Protein AF-0000000067829612 (afdb_homodimer)

Sequence (658 aa):
MGENKTHGILILPFILSILGILFCFWNLLAPSTVPCISSGCNLYQGGEFGGLTFWWFGILGFGLLAILAVIGRAKLGLFIAGVGLCIDIILFITMVMTLPCMACMFVGLLLALTFYFFRKRVFLAESDSEDVENNRSLILICWWFFFLLNIILVIKGAVPPWALPVGDTSSSSSVAIYFSPSCTACQKLIMNLAESEVQKSSWYPVAEKSSDIAVIAKLEQLLKSKKFTLAEAFSLSISTQPLTTLEKLSPNHVLLQLKLWINRSHVLKDGDGRMPLLEFRGTPAMLLSSIKTNHLPVVGKDDDMLSLEFDKVGICGEGDAPNSQSCTEMGENKTHGILILPFILSILGILFCFWNLLAPSTVPCISSGCNLYQGGEFGGLTFWWFGILGFGLLAILAVIGRAKLGLFIAGVGLCIDIILFITMVMTLPCMACMFVGLLLALTFYFFRKRVFLAESDSEDVENNRSLILICWWFFFLLNIILVIKGAVPPWALPVGDTSSSSSVAIYFSPSCTACQKLIMNLAESEVQKSSWYPVAEKSSDIAVIAKLEQLLKSKKFTLAEAFSLSISTQPLTTLEKLSPNHVLLQLKLWINRSHVLKDGDGRMPLLEFRGTPAMLLSSIKTNHLPVVGKDDDMLSLEFDKVGICGEGDAPNSQSCTE

Secondary structure (DSSP, 8-state):
----------HHHHHHHHHHHHHHHHHHH-GGGS---STHHHHHHS-EETTEEHHHHHHHHHHHHHHHHHHT-HHHHHHHHHHHHHHHHHHHHHHHHS---HHHHHHHHHHHHHHHHHHHHHHHHHS-THHHHH---HHHHHHHHHHHHHHHHHHHHHSPPPPP--S-TTS--SEEEEE-TT-HHHHHHHHHHTTTT--SEEEEE--SSHHHHHHHHHHHHHHHTT-S-HHHHHHHHTTPPPPPHHHHTSHHHHHHHHHHHHHHHHHHHHSTT-SSEEEEES--HHHHHHHHH-------S----------------------------/----------HHHHHHHHHHHHHHHHHHH-GGGS---STHHHHHHS-EETTEEHHHHHHHHHHHHHHHHHHT-HHHHHHHHHHHHHHHHHHHHHHHHS---HHHHHHHHHHHHHHHHHHHHHHHHHS-GGGTTT---HHHHHHHHHHHHHHHHHHHHHSPPPPP--S-TTS--SEEEEE-TT-HHHHHHHHHHTTTT--SEEEEE--SSHHHHHHHHHHHHHHHTT-S-HHHHHHHHTTPPPPPHHHHTSHHHHHHHHHHHHHHHHHHHHSTT-SSEEEEES--HHHHHHHHH-------S----------------------------

Structure (mmCIF, N/CA/C/O backbone):
data_AF-0000000067829612-model_v1
#
loop_
_entity.id
_entity.type
_entity.pdbx_description
1 polymer 'Vitamin K epoxide reductase domain-containing protein'
#
loop_
_atom_site.group_PDB
_atom_site.id
_atom_site.type_symbol
_atom_site.label_atom_id
_atom_site.label_alt_id
_atom_site.label_comp_id
_atom_site.label_asym_id
_atom_site.label_entity_id
_atom_site.label_seq_id
_atom_site.pdbx_PDB_ins_code
_atom_site.Cartn_x
_atom_site.Cartn_y
_atom_site.Cartn_z
_atom_site.occupancy
_atom_site.B_iso_or_equiv
_atom_site.auth_seq_id
_atom_site.auth_comp_id
_atom_site.auth_asym_id
_atom_site.auth_atom_id
_atom_site.pdbx_PDB_model_num
ATOM 1 N N . MET A 1 1 ? -39.562 30 32.312 1 24.25 1 MET A N 1
ATOM 2 C CA . MET A 1 1 ? -40.125 29.422 31.094 1 24.25 1 MET A CA 1
ATOM 3 C C . MET A 1 1 ? -39.031 29.156 30.062 1 24.25 1 MET A C 1
ATOM 5 O O . MET A 1 1 ? -38.406 30.094 29.562 1 24.25 1 MET A O 1
ATOM 9 N N . GLY A 1 2 ? -38.125 28.344 30.328 1 34.19 2 GLY A N 1
ATOM 10 C CA . GLY A 1 2 ? -36.844 28.234 29.656 1 34.19 2 GLY A CA 1
ATOM 11 C C . GLY A 1 2 ? -36.969 28.172 28.141 1 34.19 2 GLY A C 1
ATOM 12 O O . GLY A 1 2 ? -37.844 27.516 27.609 1 34.19 2 GLY A O 1
ATOM 13 N N . GLU A 1 3 ? -36.812 29.359 27.438 1 35.78 3 GLU A N 1
ATOM 14 C CA . GLU A 1 3 ? -36.969 29.578 26 1 35.78 3 GLU A CA 1
ATOM 15 C C . GLU A 1 3 ? -36.594 28.344 25.203 1 35.78 3 GLU A C 1
ATOM 17 O O . GLU A 1 3 ? -35.5 27.812 25.375 1 35.78 3 GLU A O 1
ATOM 22 N N . ASN A 1 4 ? -37.469 27.469 25.062 1 37.84 4 ASN A N 1
ATOM 23 C CA . ASN A 1 4 ? -37.438 26.281 24.219 1 37.84 4 ASN A CA 1
ATOM 24 C C . ASN A 1 4 ? -36.75 26.562 22.891 1 37.84 4 ASN A C 1
ATOM 26 O O . ASN A 1 4 ? -37.312 27.203 22.016 1 37.84 4 ASN A O 1
ATOM 30 N N . LYS A 1 5 ? -35.531 27.109 22.891 1 46.38 5 LYS A N 1
ATOM 31 C CA . LYS A 1 5 ? -34.719 27.391 21.688 1 46.38 5 LYS A CA 1
ATOM 32 C C . LYS A 1 5 ? -35.062 26.422 20.562 1 46.38 5 LYS A C 1
ATOM 34 O O . LYS A 1 5 ? -34.875 25.219 20.703 1 46.38 5 LYS A O 1
ATOM 39 N N . THR A 1 6 ? -36.125 26.578 19.844 1 48.28 6 THR A N 1
ATOM 40 C CA . THR A 1 6 ? -36.719 25.906 18.688 1 48.28 6 THR A CA 1
ATOM 41 C C . THR A 1 6 ? -35.625 25.391 17.75 1 48.28 6 THR A C 1
ATOM 43 O O . THR A 1 6 ? -34.844 26.172 17.219 1 48.28 6 THR A O 1
ATOM 46 N N . HIS A 1 7 ? -34.875 24.344 18.078 1 61.69 7 HIS A N 1
ATOM 47 C CA . HIS A 1 7 ? -33.75 23.766 17.328 1 61.69 7 HIS A CA 1
ATOM 48 C C . HIS A 1 7 ? -34.156 23.516 15.875 1 61.69 7 HIS A C 1
ATOM 50 O O . HIS A 1 7 ? -35.094 22.75 15.602 1 61.69 7 HIS A O 1
ATOM 56 N N . GLY A 1 8 ? -34.281 24.641 14.953 1 79.19 8 GLY A N 1
ATOM 57 C CA . GLY A 1 8 ? -34.656 24.547 13.547 1 79.19 8 GLY A CA 1
ATOM 58 C C . GLY A 1 8 ? -33.969 23.391 12.844 1 79.19 8 GLY A C 1
ATOM 59 O O . GLY A 1 8 ? -32.969 22.844 13.344 1 79.19 8 GLY A O 1
ATOM 60 N N . ILE A 1 9 ? -34.75 22.875 11.836 1 89.06 9 ILE A N 1
ATOM 61 C CA . ILE A 1 9 ? -34.281 21.797 10.984 1 89.06 9 ILE A CA 1
ATOM 62 C C . ILE A 1 9 ? -32.875 22.156 10.453 1 89.06 9 ILE A C 1
ATOM 64 O O . ILE A 1 9 ? -32.656 23.281 10.008 1 89.06 9 ILE A O 1
ATOM 68 N N . LEU A 1 10 ? -32.031 21.391 10.727 1 93.62 10 LEU A N 1
ATOM 69 C CA . LEU A 1 10 ? -30.703 21.531 10.141 1 93.62 10 LEU A CA 1
ATOM 70 C C . LEU A 1 10 ? -30.688 21.031 8.695 1 93.62 10 LEU A C 1
ATOM 72 O O . LEU A 1 10 ? -30.516 19.844 8.453 1 93.62 10 LEU A O 1
ATOM 76 N N . ILE A 1 11 ? -30.75 21.859 7.789 1 93.81 11 ILE A N 1
ATOM 77 C CA . ILE A 1 11 ? -31.031 21.531 6.395 1 93.81 11 ILE A CA 1
ATOM 78 C C . ILE A 1 11 ? -29.828 20.828 5.777 1 93.81 11 ILE A C 1
ATOM 80 O O . ILE A 1 11 ? -29.969 19.797 5.121 1 93.81 11 ILE A O 1
ATOM 84 N N . LEU A 1 12 ? -28.641 21.375 5.984 1 94.62 12 LEU A N 1
ATOM 85 C CA . LEU A 1 12 ? -27.469 20.844 5.305 1 94.62 12 LEU A CA 1
ATOM 86 C C . LEU A 1 12 ? -27.141 19.422 5.801 1 94.62 12 LEU A C 1
ATOM 88 O O . LEU A 1 12 ? -27 18.5 4.996 1 94.62 12 LEU A O 1
ATOM 92 N N . PRO A 1 13 ? -27.156 19.25 7.145 1 96.44 13 PRO A N 1
ATOM 93 C CA . PRO A 1 13 ? -26.953 17.891 7.613 1 96.44 13 PRO A CA 1
ATOM 94 C C . PRO A 1 13 ? -28.047 16.938 7.145 1 96.44 13 PRO A C 1
ATOM 96 O O . PRO A 1 13 ? -27.781 15.758 6.891 1 96.44 13 PRO A O 1
ATOM 99 N N . PHE A 1 14 ? -29.156 17.438 7.02 1 96.75 14 PHE A N 1
ATOM 100 C CA . PHE A 1 14 ? -30.281 16.609 6.574 1 96.75 14 PHE A CA 1
ATOM 101 C C . PHE A 1 14 ? -30.094 16.172 5.129 1 96.75 14 PHE A C 1
ATOM 103 O O . PHE A 1 14 ? -30.219 14.992 4.809 1 96.75 14 PHE A O 1
ATOM 110 N N . ILE A 1 15 ? -29.766 17.109 4.254 1 97.56 15 ILE A N 1
ATOM 111 C CA . ILE A 1 15 ? -29.578 16.797 2.842 1 97.56 15 ILE A CA 1
ATOM 112 C C . ILE A 1 15 ? -28.422 15.805 2.684 1 97.56 15 ILE A C 1
ATOM 114 O O . ILE A 1 15 ? -28.516 14.852 1.909 1 97.56 15 ILE A O 1
ATOM 118 N N . LEU A 1 16 ? -27.406 16 3.416 1 97.94 16 LEU A N 1
ATOM 119 C CA . LEU A 1 16 ? -26.25 15.117 3.336 1 97.94 16 LEU A CA 1
ATOM 120 C C . LEU A 1 16 ? -26.609 13.711 3.814 1 97.94 16 LEU A C 1
ATOM 122 O O . LEU A 1 16 ? -26.141 12.719 3.242 1 97.94 16 LEU A O 1
ATOM 126 N N . SER A 1 17 ? -27.391 13.688 4.844 1 97.88 17 SER A N 1
ATOM 127 C CA . SER A 1 17 ? -27.812 12.391 5.371 1 97.88 17 SER A CA 1
ATOM 128 C C . SER A 1 17 ? -28.703 11.656 4.371 1 97.88 17 SER A C 1
ATOM 130 O O . SER A 1 17 ? -28.562 10.438 4.195 1 97.88 17 SER A O 1
ATOM 132 N N . ILE A 1 18 ? -29.516 12.391 3.697 1 97.75 18 ILE A N 1
ATOM 133 C CA . ILE A 1 18 ? -30.375 11.773 2.693 1 97.75 18 ILE A CA 1
ATOM 134 C C . ILE A 1 18 ? -29.531 11.266 1.526 1 97.75 18 ILE A C 1
ATOM 136 O O . ILE A 1 18 ? -29.766 10.172 1.016 1 97.75 18 ILE A O 1
ATOM 140 N N . LEU A 1 19 ? -28.578 12.078 1.145 1 97.75 19 LEU A N 1
ATOM 141 C CA . LEU A 1 19 ? -27.656 11.648 0.094 1 97.75 19 LEU A CA 1
ATOM 142 C C . LEU A 1 19 ? -26.906 10.383 0.503 1 97.75 19 LEU A C 1
ATOM 144 O O . LEU A 1 19 ? -26.719 9.477 -0.316 1 97.75 19 LEU A O 1
ATOM 148 N N . GLY A 1 20 ? -26.562 10.328 1.783 1 97.62 20 GLY A N 1
ATOM 149 C CA . GLY A 1 20 ? -25.891 9.141 2.295 1 97.62 20 GLY A CA 1
ATOM 150 C C . GLY A 1 20 ? -26.766 7.902 2.256 1 97.62 20 GLY A C 1
ATOM 151 O O . GLY A 1 20 ? -26.328 6.828 1.846 1 97.62 20 GLY A O 1
ATOM 152 N N . ILE A 1 21 ? -28.016 8.07 2.637 1 97.06 21 ILE A N 1
ATOM 153 C CA . ILE A 1 21 ? -28.969 6.969 2.619 1 97.06 21 ILE A CA 1
ATOM 154 C C . ILE A 1 21 ? -29.172 6.48 1.186 1 97.06 21 ILE A C 1
ATOM 156 O O . ILE A 1 21 ? -29.125 5.277 0.92 1 97.06 21 ILE A O 1
ATOM 160 N N . LEU A 1 22 ? -29.344 7.41 0.283 1 96.31 22 LEU A N 1
ATOM 161 C CA . LEU A 1 22 ? -29.594 7.059 -1.112 1 96.31 22 LEU A CA 1
ATOM 162 C C . LEU A 1 22 ? -28.391 6.336 -1.71 1 96.31 22 LEU A C 1
ATOM 164 O O . LEU A 1 22 ? -28.547 5.352 -2.432 1 96.31 22 LEU A O 1
ATOM 168 N N . PHE A 1 23 ? -27.219 6.754 -1.407 1 94.56 23 PHE A N 1
ATOM 169 C CA . PHE A 1 23 ? -26.016 6.145 -1.955 1 94.56 23 PHE A CA 1
ATOM 170 C C . PHE A 1 23 ? -25.797 4.746 -1.381 1 94.56 23 PHE A C 1
ATOM 172 O O . PHE A 1 23 ? -25.453 3.814 -2.111 1 94.56 23 PHE A O 1
ATOM 179 N N . CYS A 1 24 ? -26.031 4.59 -0.079 1 93.94 24 CYS A N 1
ATOM 180 C CA . CYS A 1 24 ? -25.906 3.273 0.54 1 93.94 24 CYS A CA 1
ATOM 181 C C . CYS A 1 24 ? -26.953 2.312 -0.005 1 93.94 24 CYS A C 1
ATOM 183 O O . CYS A 1 24 ? -26.672 1.137 -0.239 1 93.94 24 CYS A O 1
ATOM 185 N N . PHE A 1 25 ? -28.047 2.871 -0.23 1 93.12 25 PHE A N 1
ATOM 186 C CA . PHE A 1 25 ? -29.141 2.061 -0.777 1 93.12 25 PHE A CA 1
ATOM 187 C C . PHE A 1 25 ? -28.828 1.641 -2.209 1 93.12 25 PHE A C 1
ATOM 189 O O . PHE A 1 25 ? -29.078 0.499 -2.598 1 93.12 25 PHE A O 1
ATOM 196 N N . TRP A 1 26 ? -28.25 2.533 -2.945 1 91.81 26 TRP A N 1
ATOM 197 C CA . TRP A 1 26 ? -27.844 2.229 -4.312 1 91.81 26 TRP A CA 1
ATOM 198 C C . TRP A 1 26 ? -26.797 1.109 -4.34 1 91.81 26 TRP A C 1
ATOM 200 O O . TRP A 1 26 ? -26.906 0.179 -5.141 1 91.81 26 TRP A O 1
ATOM 210 N N . ASN A 1 27 ? -25.906 1.09 -3.412 1 89 27 ASN A N 1
ATOM 211 C CA . ASN A 1 27 ? -24.859 0.078 -3.352 1 89 27 ASN A CA 1
ATOM 212 C C . ASN A 1 27 ? -25.406 -1.268 -2.883 1 89 27 ASN A C 1
ATOM 214 O O . ASN A 1 27 ? -24.859 -2.316 -3.223 1 89 27 ASN A O 1
ATOM 218 N N . LEU A 1 28 ? -26.484 -1.205 -2.133 1 86.81 28 LEU A N 1
ATOM 219 C CA . LEU A 1 28 ? -27.109 -2.424 -1.626 1 86.81 28 LEU A CA 1
ATOM 220 C C . LEU A 1 28 ? -27.953 -3.092 -2.707 1 86.81 28 LEU A C 1
ATOM 222 O O . LEU A 1 28 ? -27.891 -4.312 -2.877 1 86.81 28 LEU A O 1
ATOM 226 N N . LEU A 1 29 ? -28.625 -2.355 -3.475 1 86.88 29 LEU A N 1
ATOM 227 C CA . LEU A 1 29 ? -29.609 -2.895 -4.406 1 86.88 29 LEU A CA 1
ATOM 228 C C . LEU A 1 29 ? -28.953 -3.262 -5.734 1 86.88 29 LEU A C 1
ATOM 230 O O . LEU A 1 29 ? -29.312 -4.266 -6.352 1 86.88 29 LEU A O 1
ATOM 234 N N . ALA A 1 30 ? -28.062 -2.377 -6.156 1 83.62 30 ALA A N 1
ATOM 235 C CA . ALA A 1 30 ? -27.469 -2.592 -7.469 1 83.62 30 ALA A CA 1
ATOM 236 C C . ALA A 1 30 ? -25.938 -2.445 -7.41 1 83.62 30 ALA A C 1
ATOM 238 O O . ALA A 1 30 ? -25.375 -1.554 -8.047 1 83.62 30 ALA A O 1
ATOM 239 N N . PRO A 1 31 ? -25.359 -3.414 -6.766 1 78.12 31 PRO A N 1
ATOM 240 C CA . PRO A 1 31 ? -23.906 -3.295 -6.582 1 78.12 31 PRO A CA 1
ATOM 241 C C . PRO A 1 31 ? -23.141 -3.32 -7.906 1 78.12 31 PRO A C 1
ATOM 243 O O . PRO A 1 31 ? -22.094 -2.691 -8.023 1 78.12 31 PRO A O 1
ATOM 246 N N . SER A 1 32 ? -23.672 -3.928 -8.891 1 76.94 32 SER A N 1
ATOM 247 C CA . SER A 1 32 ? -22.984 -4.062 -10.172 1 76.94 32 SER A CA 1
ATOM 248 C C . SER A 1 32 ? -23.016 -2.752 -10.953 1 76.94 32 SER A C 1
ATOM 250 O O . SER A 1 32 ? -22.203 -2.547 -11.859 1 76.94 32 SER A O 1
ATOM 252 N N . THR A 1 33 ? -23.922 -1.898 -10.523 1 77.06 33 THR A N 1
ATOM 253 C CA . THR A 1 33 ? -24.078 -0.651 -11.273 1 77.06 33 THR A CA 1
ATOM 254 C C . THR A 1 33 ? -23.172 0.434 -10.688 1 77.06 33 THR A C 1
ATOM 256 O O . THR A 1 33 ? -22.938 1.467 -11.32 1 77.06 33 THR A O 1
ATOM 259 N N . VAL A 1 34 ? -22.672 0.152 -9.562 1 75.5 34 VAL A N 1
ATOM 260 C CA . VAL A 1 34 ? -21.797 1.134 -8.938 1 75.5 34 VAL A CA 1
ATOM 261 C C . VAL A 1 34 ? -20.375 0.968 -9.484 1 75.5 34 VAL A C 1
ATOM 263 O O . VAL A 1 34 ? -19.844 -0.144 -9.523 1 75.5 34 VAL A O 1
ATOM 266 N N . PRO A 1 35 ? -19.828 2.064 -10.047 1 78.12 35 PRO A N 1
ATOM 267 C CA . PRO A 1 35 ? -18.484 1.963 -10.617 1 78.12 35 PRO A CA 1
ATOM 268 C C . PRO A 1 35 ? -17.453 1.478 -9.602 1 78.12 35 PRO A C 1
ATOM 270 O O . PRO A 1 35 ? -17.297 2.078 -8.531 1 78.12 35 PRO A O 1
ATOM 273 N N . CYS A 1 36 ? -17.016 0.37 -9.891 1 78.62 36 CYS A N 1
ATOM 274 C CA . CYS A 1 36 ? -15.93 -0.184 -9.078 1 78.62 36 CYS A CA 1
ATOM 275 C C . CYS A 1 36 ? -14.57 0.161 -9.672 1 78.62 36 CYS A C 1
ATOM 277 O O . CYS A 1 36 ? -14.008 -0.614 -10.445 1 78.62 36 CYS A O 1
ATOM 279 N N . ILE A 1 37 ? -14.039 1.271 -9.281 1 74.25 37 ILE A N 1
ATOM 280 C CA . ILE A 1 37 ? -12.789 1.792 -9.828 1 74.25 37 ILE A CA 1
ATOM 281 C C . ILE A 1 37 ? -11.609 1.146 -9.109 1 74.25 37 ILE A C 1
ATOM 283 O O . ILE A 1 37 ? -10.531 0.999 -9.688 1 74.25 37 ILE A O 1
ATOM 287 N N . SER A 1 38 ? -11.867 0.656 -7.879 1 76.69 38 SER A N 1
ATOM 288 C CA . SER A 1 38 ? -10.789 0.06 -7.094 1 76.69 38 SER A CA 1
ATOM 289 C C . SER A 1 38 ? -11.062 -1.413 -6.809 1 76.69 38 SER A C 1
ATOM 291 O O . SER A 1 38 ? -12.219 -1.842 -6.789 1 76.69 38 SER A O 1
ATOM 293 N N . SER A 1 39 ? -10.055 -2.166 -6.633 1 76.19 39 SER A N 1
ATOM 294 C CA . SER A 1 39 ? -10.203 -3.582 -6.32 1 76.19 39 SER A CA 1
ATOM 295 C C . SER A 1 39 ? -10.852 -3.783 -4.953 1 76.19 39 SER A C 1
ATOM 297 O O . SER A 1 39 ? -11.438 -4.836 -4.684 1 76.19 39 SER A O 1
ATOM 299 N N . GLY A 1 40 ? -10.867 -2.738 -4.188 1 84.56 40 GLY A N 1
ATOM 300 C CA . GLY A 1 40 ? -11.453 -2.834 -2.859 1 84.56 40 GLY A CA 1
ATOM 301 C C . GLY A 1 40 ? -12.969 -2.885 -2.873 1 84.56 40 GLY A C 1
ATOM 302 O O . GLY A 1 40 ? -13.586 -3.314 -1.896 1 84.56 40 GLY A O 1
ATOM 303 N N . CYS A 1 41 ? -13.578 -2.434 -3.947 1 83.19 41 CYS A N 1
ATOM 304 C CA . CYS A 1 41 ? -15.031 -2.473 -4.031 1 83.19 41 CYS A CA 1
ATOM 305 C C . CYS A 1 41 ? -15.539 -3.906 -3.971 1 83.19 41 CYS A C 1
ATOM 307 O O . CYS A 1 41 ? -16.547 -4.184 -3.322 1 83.19 41 CYS A O 1
ATOM 309 N N . ASN A 1 42 ? -14.82 -4.793 -4.562 1 82.75 42 ASN A N 1
ATOM 310 C CA . ASN A 1 42 ? -15.227 -6.195 -4.547 1 82.75 42 ASN A CA 1
ATOM 311 C C . ASN A 1 42 ? -15.062 -6.805 -3.154 1 82.75 42 ASN A C 1
ATOM 313 O O . ASN A 1 42 ? -15.844 -7.672 -2.762 1 82.75 42 ASN A O 1
ATOM 317 N N . LEU A 1 43 ? -14.148 -6.289 -2.482 1 86.19 43 LEU A N 1
ATOM 318 C CA . LEU A 1 43 ? -13.891 -6.801 -1.141 1 86.19 43 LEU A CA 1
ATOM 319 C C . LEU A 1 43 ? -14.977 -6.359 -0.169 1 86.19 43 LEU A C 1
ATOM 321 O O . LEU A 1 43 ? -15.508 -7.172 0.59 1 86.19 43 LEU A O 1
ATOM 325 N N . TYR A 1 44 ? -15.43 -5.152 -0.251 1 87.12 44 TYR A N 1
ATOM 326 C CA . TYR A 1 44 ? -16.312 -4.59 0.757 1 87.12 44 TYR A CA 1
ATOM 327 C C . TYR A 1 44 ? -17.766 -4.668 0.305 1 87.12 44 TYR A C 1
ATOM 329 O O . TYR A 1 44 ? -18.688 -4.574 1.125 1 87.12 44 TYR A O 1
ATOM 337 N N . GLN A 1 45 ? -17.953 -4.773 -0.923 1 80.31 45 GLN A N 1
ATOM 338 C CA . GLN A 1 45 ? -19.328 -4.945 -1.402 1 80.31 45 GLN A CA 1
ATOM 339 C C . GLN A 1 45 ? -19.922 -6.262 -0.91 1 80.31 45 GLN A C 1
ATOM 341 O O . GLN A 1 45 ? -21.109 -6.324 -0.568 1 80.31 45 GLN A O 1
ATOM 346 N N . GLY A 1 46 ? -19.062 -7.266 -0.882 1 73.62 46 GLY A N 1
ATOM 347 C CA . GLY A 1 46 ? -19.531 -8.562 -0.418 1 73.62 46 GLY A CA 1
ATOM 348 C C . GLY A 1 46 ? -19.219 -8.828 1.041 1 73.62 46 GLY A C 1
ATOM 349 O O . GLY A 1 46 ? -19.578 -9.867 1.586 1 73.62 46 GLY A O 1
ATOM 350 N N . GLY A 1 47 ? -18.641 -7.828 1.659 1 77 47 GLY A N 1
ATOM 351 C CA . GLY A 1 47 ? -18.234 -8.031 3.037 1 77 47 GLY A CA 1
ATOM 352 C C . GLY A 1 47 ? -19.359 -7.82 4.035 1 77 47 GLY A C 1
ATOM 353 O O . GLY A 1 47 ? -20.219 -6.957 3.842 1 77 47 GLY A O 1
ATOM 354 N N . GLU A 1 48 ? -19.312 -8.797 5.031 1 78.31 48 GLU A N 1
ATOM 355 C CA . GLU A 1 48 ? -20.312 -8.734 6.09 1 78.31 48 GLU A CA 1
ATOM 356 C C . GLU A 1 48 ? -19.672 -8.68 7.469 1 78.31 48 GLU A C 1
ATOM 358 O O . GLU A 1 48 ? -18.594 -9.242 7.676 1 78.31 48 GLU A O 1
ATOM 363 N N . PHE A 1 49 ? -20.266 -7.848 8.195 1 77.06 49 PHE A N 1
ATOM 364 C CA . PHE A 1 49 ? -19.922 -7.836 9.609 1 77.06 49 PHE A CA 1
ATOM 365 C C . PHE A 1 49 ? -21.109 -8.242 10.469 1 77.06 49 PHE A C 1
ATOM 367 O O . PHE A 1 49 ? -22.156 -7.59 10.43 1 77.06 49 PHE A O 1
ATOM 374 N N . GLY A 1 50 ? -21 -9.32 11.25 1 74.56 50 GLY A N 1
ATOM 375 C CA . GLY A 1 50 ? -22.094 -9.805 12.078 1 74.56 50 GLY A CA 1
ATOM 376 C C . GLY A 1 50 ? -23.297 -10.258 11.266 1 74.56 50 GLY A C 1
ATOM 377 O O . GLY A 1 50 ? -24.422 -10.227 11.75 1 74.56 50 GLY A O 1
ATOM 378 N N . GLY A 1 51 ? -23.141 -10.469 10.062 1 74.44 51 GLY A N 1
ATOM 379 C CA . GLY A 1 51 ? -24.219 -10.938 9.211 1 74.44 51 GLY A CA 1
ATOM 380 C C . GLY A 1 51 ? -24.859 -9.836 8.398 1 74.44 51 GLY A C 1
ATOM 381 O O . GLY A 1 51 ? -25.75 -10.086 7.578 1 74.44 51 GLY A O 1
ATOM 382 N N . LEU A 1 52 ? -24.422 -8.688 8.68 1 80.5 52 LEU A N 1
ATOM 383 C CA . LEU A 1 52 ? -24.969 -7.555 7.941 1 80.5 52 LEU A CA 1
ATOM 384 C C . LEU A 1 52 ? -23.906 -6.93 7.043 1 80.5 52 LEU A C 1
ATOM 386 O O . LEU A 1 52 ? -22.75 -6.801 7.438 1 80.5 52 LEU A O 1
ATOM 390 N N . THR A 1 53 ? -24.5 -6.547 5.855 1 84.88 53 THR A N 1
ATOM 391 C CA . THR A 1 53 ? -23.594 -5.863 4.941 1 84.88 53 THR A CA 1
ATOM 392 C C . THR A 1 53 ? -23.25 -4.473 5.465 1 84.88 53 THR A C 1
ATOM 394 O O . THR A 1 53 ? -24 -3.895 6.25 1 84.88 53 THR A O 1
ATOM 397 N N . PHE A 1 54 ? -22.156 -3.938 5.148 1 87.06 54 PHE A N 1
ATOM 398 C CA . PHE A 1 54 ? -21.672 -2.633 5.598 1 87.06 54 PHE A CA 1
ATOM 399 C C . PHE A 1 54 ? -22.641 -1.531 5.172 1 87.06 54 PHE A C 1
ATOM 401 O O . PHE A 1 54 ? -22.781 -0.523 5.867 1 87.06 54 PHE A O 1
ATOM 408 N N . TRP A 1 55 ? -23.344 -1.697 4.121 1 91.12 55 TRP A N 1
ATOM 409 C CA . TRP A 1 55 ? -24.234 -0.687 3.568 1 91.12 55 TRP A CA 1
ATOM 410 C C . TRP A 1 55 ? -25.453 -0.48 4.469 1 91.12 55 TRP A C 1
ATOM 412 O O . TRP A 1 55 ? -25.984 0.63 4.566 1 91.12 55 TRP A O 1
ATOM 422 N N . TRP A 1 56 ? -25.828 -1.557 5.223 1 91.12 56 TRP A N 1
ATOM 423 C CA . TRP A 1 56 ? -26.922 -1.431 6.176 1 91.12 56 TRP A CA 1
ATOM 424 C C . TRP A 1 56 ? -26.531 -0.521 7.336 1 91.12 56 TRP A C 1
ATOM 426 O O . TRP A 1 56 ? -27.359 0.253 7.832 1 91.12 56 TRP A O 1
ATOM 436 N N . PHE A 1 57 ? -25.312 -0.634 7.723 1 91.25 57 PHE A N 1
ATOM 437 C CA . PHE A 1 57 ? -24.828 0.24 8.781 1 91.25 57 PHE A CA 1
ATOM 438 C C . PHE A 1 57 ? -24.844 1.697 8.336 1 91.25 57 PHE A C 1
ATOM 440 O O . PHE A 1 57 ? -25.172 2.588 9.125 1 91.25 57 PHE A O 1
ATOM 447 N N . GLY A 1 58 ? -24.547 1.87 7.066 1 93.94 58 GLY A N 1
ATOM 448 C CA . GLY A 1 58 ? -24.625 3.221 6.531 1 93.94 58 GLY A CA 1
ATOM 449 C C . GLY A 1 58 ? -26.031 3.775 6.508 1 93.94 58 GLY A C 1
ATOM 450 O O . GLY A 1 58 ? -26.266 4.902 6.949 1 93.94 58 GLY A O 1
ATOM 451 N N . ILE A 1 59 ? -26.953 2.986 6.094 1 95.38 59 ILE A N 1
ATOM 452 C CA . ILE A 1 59 ? -28.344 3.414 6 1 95.38 59 ILE A CA 1
ATOM 453 C C . ILE A 1 59 ? -28.875 3.76 7.387 1 95.38 59 ILE A C 1
ATOM 455 O O . ILE A 1 59 ? -29.484 4.812 7.582 1 95.38 59 ILE A O 1
ATOM 459 N N . LEU A 1 60 ? -28.594 2.916 8.367 1 95.19 60 LEU A N 1
ATOM 460 C CA . LEU A 1 60 ? -29.062 3.129 9.734 1 95.19 60 LEU A CA 1
ATOM 461 C C . LEU A 1 60 ? -28.406 4.348 10.359 1 95.19 60 LEU A C 1
ATOM 463 O O . LEU A 1 60 ? -29.062 5.152 11.016 1 95.19 60 LEU A O 1
ATOM 467 N N . GLY A 1 61 ? -27.125 4.441 10.117 1 96.44 61 GLY A N 1
ATOM 468 C CA . GLY A 1 61 ? -26.391 5.574 10.664 1 96.44 61 GLY A CA 1
ATOM 469 C C . GLY A 1 61 ? -26.875 6.906 10.117 1 96.44 61 GLY A C 1
ATOM 470 O O . GLY A 1 61 ? -27.203 7.82 10.883 1 96.44 61 GLY A O 1
ATOM 471 N N . PHE A 1 62 ? -26.984 7.055 8.797 1 97.94 62 PHE A N 1
ATOM 472 C CA . PHE A 1 62 ? -27.438 8.289 8.172 1 97.94 62 PHE A CA 1
ATOM 473 C C . PHE A 1 62 ? -28.922 8.531 8.469 1 97.94 62 PHE A C 1
ATOM 475 O O . PHE A 1 62 ? -29.359 9.68 8.555 1 97.94 62 PHE A O 1
ATOM 482 N N . GLY A 1 63 ? -29.641 7.402 8.555 1 97.88 63 GLY A N 1
ATOM 483 C CA . GLY A 1 63 ? -31.031 7.547 8.953 1 97.88 63 GLY A CA 1
ATOM 484 C C . GLY A 1 63 ? -31.203 8.211 10.312 1 97.88 63 GLY A C 1
ATOM 485 O O . GLY A 1 63 ? -32 9.125 10.461 1 97.88 63 GLY A O 1
ATOM 486 N N . LEU A 1 64 ? -30.438 7.73 11.242 1 97.75 64 LEU A N 1
ATOM 487 C CA . LEU A 1 64 ? -30.453 8.312 12.578 1 97.75 64 LEU A CA 1
ATOM 488 C C . LEU A 1 64 ? -30.062 9.781 12.539 1 97.75 64 LEU A C 1
ATOM 490 O O . LEU A 1 64 ? -30.688 10.625 13.18 1 97.75 64 LEU A O 1
ATOM 494 N N . LEU A 1 65 ? -29.078 10.117 11.781 1 97.88 65 LEU A N 1
ATOM 495 C CA . LEU A 1 65 ? -28.609 11.492 11.68 1 97.88 65 LEU A CA 1
ATOM 496 C C . LEU A 1 65 ? -29.641 12.383 11.008 1 97.88 65 LEU A C 1
ATOM 498 O O . LEU A 1 65 ? -29.812 13.547 11.383 1 97.88 65 LEU A O 1
ATOM 502 N N . ALA A 1 66 ? -30.328 11.828 10.023 1 97.56 66 ALA A N 1
ATOM 503 C CA . ALA A 1 66 ? -31.391 12.578 9.359 1 97.56 66 ALA A CA 1
ATOM 504 C C . ALA A 1 66 ? -32.5 12.93 10.336 1 97.56 66 ALA A C 1
ATOM 506 O O . ALA A 1 66 ? -33 14.062 10.359 1 97.56 66 ALA A O 1
ATOM 507 N N . ILE A 1 67 ? -32.875 11.992 11.141 1 97.38 67 ILE A N 1
ATOM 508 C CA . ILE A 1 67 ? -33.906 12.203 12.125 1 97.38 67 ILE A CA 1
ATOM 509 C C . ILE A 1 67 ? -33.469 13.289 13.117 1 97.38 67 ILE A C 1
ATOM 511 O O . ILE A 1 67 ? -34.25 14.203 13.422 1 97.38 67 ILE A O 1
ATOM 515 N N . LEU A 1 68 ? -32.25 13.188 13.516 1 96.5 68 LEU A N 1
ATOM 516 C CA . LEU A 1 68 ? -31.734 14.164 14.469 1 96.5 68 LEU A CA 1
ATOM 517 C C . LEU A 1 68 ? -31.656 15.555 13.844 1 96.5 68 LEU A C 1
ATOM 519 O O . LEU A 1 68 ? -31.875 16.562 14.523 1 96.5 68 LEU A O 1
ATOM 523 N N . ALA A 1 69 ? -31.359 15.594 12.57 1 96.44 69 ALA A N 1
ATOM 524 C CA . ALA A 1 69 ? -31.312 16.875 11.867 1 96.44 69 ALA A CA 1
ATOM 525 C C . ALA A 1 69 ? -32.688 17.516 11.781 1 96.44 69 ALA A C 1
ATOM 527 O O . ALA A 1 69 ? -32.844 18.734 11.938 1 96.44 69 ALA A O 1
ATOM 528 N N . VAL A 1 70 ? -33.688 16.703 11.586 1 95.5 70 VAL A N 1
ATOM 529 C CA . VAL A 1 70 ? -35.031 17.188 11.453 1 95.5 70 VAL A CA 1
ATOM 530 C C . VAL A 1 70 ? -35.531 17.688 12.805 1 95.5 70 VAL A C 1
ATOM 532 O O . VAL A 1 70 ? -36.219 18.719 12.891 1 95.5 70 VAL A O 1
ATOM 535 N N . ILE A 1 71 ? -35.156 16.953 13.867 1 94.56 71 ILE A N 1
ATOM 536 C CA . ILE A 1 71 ? -35.625 17.312 15.211 1 94.56 71 ILE A CA 1
ATOM 537 C C . ILE A 1 71 ? -34.812 18.5 15.719 1 94.56 71 ILE A C 1
ATOM 539 O O . ILE A 1 71 ? -35.219 19.188 16.656 1 94.56 71 ILE A O 1
ATOM 543 N N . GLY A 1 72 ? -33.719 18.766 15.164 1 92.44 72 GLY A N 1
ATOM 544 C CA . GLY A 1 72 ? -32.875 19.922 15.508 1 92.44 72 GLY A CA 1
ATOM 545 C C . GLY A 1 72 ? -31.969 19.672 16.688 1 92.44 72 GLY A C 1
ATOM 546 O O . GLY A 1 72 ? -31.562 20.609 17.375 1 92.44 72 GLY A O 1
ATOM 547 N N . ARG A 1 73 ? -31.75 18.484 17.016 1 92.94 73 ARG A N 1
ATOM 548 C CA . ARG A 1 73 ? -30.844 18.141 18.094 1 92.94 73 ARG A CA 1
ATOM 549 C C . ARG A 1 73 ? -29.391 18.125 17.625 1 92.94 73 ARG A C 1
ATOM 551 O O . ARG A 1 73 ? -28.812 17.047 17.422 1 92.94 73 ARG A O 1
ATOM 558 N N . ALA A 1 74 ? -28.828 19.219 17.594 1 92.25 74 ALA A N 1
ATOM 559 C CA . ALA A 1 74 ? -27.5 19.406 16.984 1 92.25 74 ALA A CA 1
ATOM 560 C C . ALA A 1 74 ? -26.422 18.766 17.844 1 92.25 74 ALA A C 1
ATOM 562 O O . ALA A 1 74 ? -25.484 18.156 17.312 1 92.25 74 ALA A O 1
ATOM 563 N N . LYS A 1 75 ? -26.469 18.844 19.125 1 92.94 75 LYS A N 1
ATOM 564 C CA . LYS A 1 75 ? -25.438 18.312 20 1 92.94 75 LYS A CA 1
ATOM 565 C C . LYS A 1 75 ? -25.406 16.781 19.938 1 92.94 75 LYS A C 1
ATOM 567 O O . LYS A 1 75 ? -24.328 16.188 19.844 1 92.94 75 LYS A O 1
ATOM 572 N N . LEU A 1 76 ? -26.578 16.25 19.969 1 94.25 76 LEU A N 1
ATOM 573 C CA . LEU A 1 76 ? -26.656 14.797 19.844 1 94.25 76 LEU A CA 1
ATOM 574 C C . LEU A 1 76 ? -26.219 14.344 18.469 1 94.25 76 LEU A C 1
ATOM 576 O O . LEU A 1 76 ? -25.547 13.312 18.328 1 94.25 76 LEU A O 1
ATOM 580 N N . GLY A 1 77 ? -26.656 15.078 17.484 1 95.69 77 GLY A N 1
ATOM 581 C CA . GLY A 1 77 ? -26.203 14.773 16.141 1 95.69 77 GLY A CA 1
ATOM 582 C C . GLY A 1 77 ? -24.688 14.82 16 1 95.69 77 GLY A C 1
ATOM 583 O O . GLY A 1 77 ? -24.094 13.953 15.344 1 95.69 77 GLY A O 1
ATOM 584 N N . LEU A 1 78 ? -24.125 15.789 16.625 1 94.56 78 LEU A N 1
ATOM 585 C CA . LEU A 1 78 ? -22.672 15.922 16.609 1 94.56 78 LEU A CA 1
ATOM 586 C C . LEU A 1 78 ? -22 14.719 17.266 1 94.56 78 LEU A C 1
ATOM 588 O O . LEU A 1 78 ? -21.016 14.188 16.766 1 94.56 78 LEU A O 1
ATOM 592 N N . PHE A 1 79 ? -22.531 14.328 18.328 1 95.19 79 PHE A N 1
ATOM 593 C CA . PHE A 1 79 ? -21.984 13.188 19.062 1 95.19 79 PHE A CA 1
ATOM 594 C C . PHE A 1 79 ? -22.078 11.914 18.234 1 95.19 79 PHE A C 1
ATOM 596 O O . PHE A 1 79 ? -21.094 11.195 18.078 1 95.19 79 PHE A O 1
ATOM 603 N N . ILE A 1 80 ? -23.203 11.672 17.641 1 96.38 80 ILE A N 1
ATOM 604 C CA . ILE A 1 80 ? -23.406 10.453 16.859 1 96.38 80 ILE A CA 1
ATOM 605 C C . ILE A 1 80 ? -22.562 10.492 15.602 1 96.38 80 ILE A C 1
ATOM 607 O O . ILE A 1 80 ? -21.969 9.484 15.219 1 96.38 80 ILE A O 1
ATOM 611 N N . ALA A 1 81 ? -22.531 11.625 15 1 96.56 81 ALA A N 1
ATOM 612 C CA . ALA A 1 81 ? -21.656 11.773 13.836 1 96.56 81 ALA A CA 1
ATOM 613 C C . ALA A 1 81 ? -20.203 11.562 14.203 1 96.56 81 ALA A C 1
ATOM 615 O O . ALA A 1 81 ? -19.422 10.992 13.43 1 96.56 81 ALA A O 1
ATOM 616 N N . GLY A 1 82 ? -19.844 12.031 15.391 1 95.81 82 GLY A N 1
ATOM 617 C CA . GLY A 1 82 ? -18.5 11.812 15.883 1 95.81 82 GLY A CA 1
ATOM 618 C C . GLY A 1 82 ? -18.172 10.352 16.078 1 95.81 82 GLY A C 1
ATOM 619 O O . GLY A 1 82 ? -17.078 9.898 15.719 1 95.81 82 GLY A O 1
ATOM 620 N N . VAL A 1 83 ? -19.094 9.656 16.625 1 96.25 83 VAL A N 1
ATOM 621 C CA . VAL A 1 83 ? -18.922 8.211 16.781 1 96.25 83 VAL A CA 1
ATOM 622 C C . VAL A 1 83 ? -18.812 7.555 15.414 1 96.25 83 VAL A C 1
ATOM 624 O O . VAL A 1 83 ? -17.984 6.672 15.203 1 96.25 83 VAL A O 1
ATOM 627 N N . GLY A 1 84 ? -19.656 8.023 14.555 1 96.38 84 GLY A N 1
ATOM 628 C C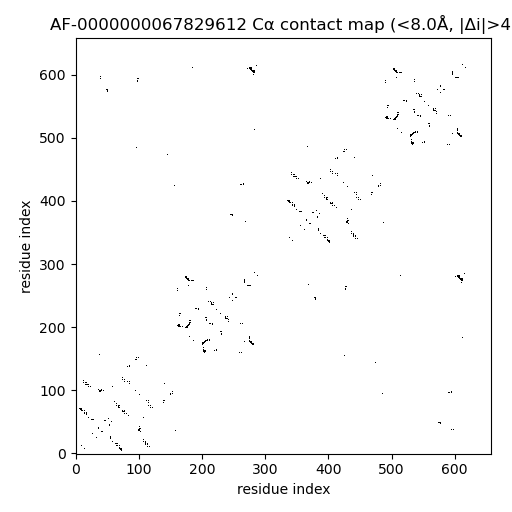A . GLY A 1 84 ? -19.562 7.535 13.188 1 96.38 84 GLY A CA 1
ATOM 629 C C . GLY A 1 84 ? -18.203 7.762 12.555 1 96.38 84 GLY A C 1
ATOM 630 O O . GLY A 1 84 ? -17.688 6.883 11.867 1 96.38 84 GLY A O 1
ATOM 631 N N . LEU A 1 85 ? -17.641 8.898 12.797 1 96.56 85 LEU A N 1
ATOM 632 C CA . LEU A 1 85 ? -16.328 9.219 12.25 1 96.56 85 LEU A CA 1
ATOM 633 C C . LEU A 1 85 ? -15.258 8.312 12.844 1 96.56 85 LEU A C 1
ATOM 635 O O . LEU A 1 85 ? -14.328 7.906 12.148 1 96.56 85 LEU A O 1
ATOM 639 N N . CYS A 1 86 ? -15.406 8.039 14.094 1 96.62 86 CYS A N 1
ATOM 640 C CA . CYS A 1 86 ? -14.453 7.137 14.734 1 96.62 86 CYS A CA 1
ATOM 641 C C . CYS A 1 86 ? -14.5 5.75 14.102 1 96.62 86 CYS A C 1
ATOM 643 O O . CYS A 1 86 ? -13.461 5.152 13.82 1 96.62 86 CYS A O 1
ATOM 645 N N . ILE A 1 87 ? -15.672 5.297 13.859 1 95.12 87 ILE A N 1
ATOM 646 C CA . ILE A 1 87 ? -15.852 4.004 13.203 1 95.12 87 ILE A CA 1
ATOM 647 C C . ILE A 1 87 ? -15.281 4.059 11.789 1 95.12 87 ILE A C 1
ATOM 649 O O . ILE A 1 87 ? -14.648 3.104 11.336 1 95.12 87 ILE A O 1
ATOM 653 N N . ASP A 1 88 ? -15.445 5.184 11.18 1 96.5 88 ASP A N 1
ATOM 654 C CA . ASP A 1 88 ? -14.938 5.375 9.82 1 96.5 88 ASP A CA 1
ATOM 655 C C . ASP A 1 88 ? -13.414 5.355 9.805 1 96.5 88 ASP A C 1
ATOM 657 O O . ASP A 1 88 ? -12.805 4.809 8.875 1 96.5 88 ASP A O 1
ATOM 661 N N . ILE A 1 89 ? -12.859 5.926 10.797 1 96.56 89 ILE A N 1
ATOM 662 C CA . ILE A 1 89 ? -11.398 5.902 10.906 1 96.56 89 ILE A CA 1
ATOM 663 C C . ILE A 1 89 ? -10.914 4.461 11.023 1 96.56 89 ILE A C 1
ATOM 665 O O . ILE A 1 89 ? -9.938 4.074 10.375 1 96.56 89 ILE A O 1
ATOM 669 N N . ILE A 1 90 ? -11.602 3.682 11.789 1 94.62 90 ILE A N 1
ATOM 670 C CA . ILE A 1 90 ? -11.258 2.271 11.922 1 94.62 90 ILE A CA 1
ATOM 671 C C . ILE A 1 90 ? -11.414 1.57 10.578 1 94.62 90 ILE A C 1
ATOM 673 O O . ILE A 1 90 ? -10.578 0.749 10.195 1 94.62 90 ILE A O 1
ATOM 677 N N . LEU A 1 91 ? -12.406 1.889 9.859 1 93.75 91 LEU A N 1
ATOM 678 C CA . LEU A 1 91 ? -12.625 1.314 8.539 1 93.75 91 LEU A CA 1
ATOM 679 C C . LEU A 1 91 ? -11.508 1.719 7.582 1 93.75 91 LEU A C 1
ATOM 681 O O . LEU A 1 91 ? -11.016 0.891 6.812 1 93.75 91 LEU A O 1
ATOM 685 N N . PHE A 1 92 ? -11.148 3.016 7.676 1 96.44 92 PHE A N 1
ATOM 686 C CA . PHE A 1 92 ? -10.062 3.49 6.82 1 96.44 92 PHE A CA 1
ATOM 687 C C . PHE A 1 92 ? -8.766 2.758 7.141 1 96.44 92 PHE A C 1
ATOM 689 O O . PHE A 1 92 ? -8 2.422 6.234 1 96.44 92 PHE A O 1
ATOM 696 N N . ILE A 1 93 ? -8.562 2.547 8.43 1 94.56 93 ILE A N 1
ATOM 697 C CA . ILE A 1 93 ? -7.375 1.8 8.836 1 94.56 93 ILE A CA 1
ATOM 698 C C . ILE A 1 93 ? -7.438 0.385 8.266 1 94.56 93 ILE A C 1
ATOM 700 O O . ILE A 1 93 ? -6.441 -0.124 7.746 1 94.56 93 ILE A O 1
ATOM 704 N N . THR A 1 94 ? -8.586 -0.197 8.25 1 92.12 94 THR A N 1
ATOM 705 C CA . THR A 1 94 ? -8.766 -1.531 7.691 1 92.12 94 THR A CA 1
ATOM 706 C C . THR A 1 94 ? -8.523 -1.521 6.184 1 92.12 94 THR A C 1
ATOM 708 O O . THR A 1 94 ? -7.891 -2.432 5.645 1 92.12 94 THR A O 1
ATOM 711 N N . MET A 1 95 ? -8.969 -0.493 5.551 1 93.44 95 MET A N 1
ATOM 712 C CA . MET A 1 95 ? -8.781 -0.37 4.105 1 93.44 95 MET A CA 1
ATOM 713 C C . MET A 1 95 ? -7.305 -0.225 3.762 1 93.44 95 MET A C 1
ATOM 715 O O . MET A 1 95 ? -6.848 -0.742 2.74 1 93.44 95 MET A O 1
ATOM 719 N N . VAL A 1 96 ? -6.637 0.436 4.633 1 92.88 96 VAL A N 1
ATOM 720 C CA . VAL A 1 96 ? -5.199 0.597 4.426 1 92.88 96 VAL A CA 1
ATOM 721 C C . VAL A 1 96 ? -4.512 -0.764 4.496 1 92.88 96 VAL A C 1
ATOM 723 O O . VAL A 1 96 ? -3.613 -1.054 3.703 1 92.88 96 VAL A O 1
ATOM 726 N N . MET A 1 97 ? -4.988 -1.601 5.348 1 91.5 97 MET A N 1
ATOM 727 C CA . MET A 1 97 ? -4.379 -2.912 5.551 1 91.5 97 MET A CA 1
ATOM 728 C C . MET A 1 97 ? -4.836 -3.898 4.484 1 91.5 97 MET A C 1
ATOM 730 O O . MET A 1 97 ? -4.234 -4.957 4.312 1 91.5 97 MET A O 1
ATOM 734 N N . THR A 1 98 ? -5.836 -3.523 3.805 1 91.62 98 THR A N 1
ATOM 735 C CA . THR A 1 98 ? -6.363 -4.406 2.77 1 91.62 98 THR A CA 1
ATOM 736 C C . THR A 1 98 ? -6.383 -3.697 1.416 1 91.62 98 THR A C 1
ATOM 738 O O . THR A 1 98 ? -5.336 -3.496 0.8 1 91.62 98 THR A O 1
ATOM 741 N N . LEU A 1 99 ? -7.492 -3.271 0.957 1 91.5 99 LEU A N 1
ATOM 742 C CA . LEU A 1 99 ? -7.664 -2.531 -0.288 1 91.5 99 LEU A CA 1
ATOM 743 C C . LEU A 1 99 ? -8.617 -1.355 -0.095 1 91.5 99 LEU A C 1
ATOM 745 O O . LEU A 1 99 ? -9.648 -1.489 0.569 1 91.5 99 LEU A O 1
ATOM 749 N N . PRO A 1 100 ? -8.203 -0.303 -0.611 1 92.5 100 PRO A N 1
ATOM 750 C CA . PRO A 1 100 ? -9.094 0.854 -0.482 1 92.5 100 PRO A CA 1
ATOM 751 C C . PRO A 1 100 ? -10.367 0.718 -1.318 1 92.5 100 PRO A C 1
ATOM 753 O O . PRO A 1 100 ? -10.344 0.083 -2.377 1 92.5 100 PRO A O 1
ATOM 756 N N . CYS A 1 101 ? -11.453 1.252 -0.924 1 91.62 101 CYS A N 1
ATOM 757 C CA . CYS A 1 101 ? -12.75 1.236 -1.58 1 91.62 101 CYS A CA 1
ATOM 758 C C . CYS A 1 101 ? -13.25 2.652 -1.84 1 91.62 101 CYS A C 1
ATOM 760 O O . CYS A 1 101 ? -13.516 3.404 -0.9 1 91.62 101 CYS A O 1
ATOM 762 N N . MET A 1 102 ? -13.461 3.049 -3.076 1 91.88 102 MET A N 1
ATOM 763 C CA . MET A 1 102 ? -13.859 4.406 -3.438 1 91.88 102 MET A CA 1
ATOM 764 C C . MET A 1 102 ? -15.281 4.699 -2.967 1 91.88 102 MET A C 1
ATOM 766 O O . MET A 1 102 ? -15.57 5.809 -2.508 1 91.88 102 MET A O 1
ATOM 770 N N . ALA A 1 103 ? -16.125 3.73 -3.105 1 91.69 103 ALA A N 1
ATOM 771 C CA . ALA A 1 103 ? -17.5 3.918 -2.67 1 91.69 103 ALA A CA 1
ATOM 772 C C . ALA A 1 103 ? -17.562 4.16 -1.164 1 91.69 103 ALA A C 1
ATOM 774 O O . ALA A 1 103 ? -18.312 5.023 -0.702 1 91.69 103 ALA A O 1
ATOM 775 N N . CYS A 1 104 ? -16.812 3.42 -0.418 1 92.81 104 CYS A N 1
ATOM 776 C CA . CYS A 1 104 ? -16.781 3.592 1.03 1 92.81 104 CYS A CA 1
ATOM 777 C C . CYS A 1 104 ? -16.219 4.965 1.401 1 92.81 104 CYS A C 1
ATOM 779 O O . CYS A 1 104 ? -16.703 5.594 2.35 1 92.81 104 CYS A O 1
ATOM 781 N N . MET A 1 105 ? -15.266 5.387 0.619 1 95 105 MET A N 1
ATOM 782 C CA . MET A 1 105 ? -14.68 6.695 0.877 1 95 105 MET A CA 1
ATOM 783 C C . MET A 1 105 ? -15.688 7.809 0.6 1 95 105 MET A C 1
ATOM 785 O O . MET A 1 105 ? -15.719 8.812 1.309 1 95 105 MET A O 1
ATOM 789 N N . PHE A 1 106 ? -16.438 7.605 -0.402 1 94.62 106 PHE A N 1
ATOM 790 C CA . PHE A 1 106 ? -17.469 8.594 -0.712 1 94.62 106 PHE A CA 1
ATOM 791 C C . PHE A 1 106 ? -18.469 8.703 0.427 1 94.62 106 PHE A C 1
ATOM 793 O O . PHE A 1 106 ? -18.828 9.812 0.836 1 94.62 106 PHE A O 1
ATOM 800 N N . VAL A 1 107 ? -18.891 7.598 0.95 1 95.12 107 VAL A N 1
ATOM 801 C CA . VAL A 1 107 ? -19.797 7.586 2.09 1 95.12 107 VAL A CA 1
ATOM 802 C C . VAL A 1 107 ? -19.141 8.266 3.285 1 95.12 107 VAL A C 1
ATOM 804 O O . VAL A 1 107 ? -19.781 9.047 3.994 1 95.12 107 VAL A O 1
ATOM 807 N N . GLY A 1 108 ? -17.859 7.949 3.496 1 96.88 108 GLY A N 1
ATOM 808 C CA . GLY A 1 108 ? -17.125 8.609 4.562 1 96.88 108 GLY A CA 1
ATOM 809 C C . GLY A 1 108 ? -17.078 10.117 4.414 1 96.88 108 GLY A C 1
ATOM 810 O O . GLY A 1 108 ? -17.203 10.852 5.402 1 96.88 108 GLY A O 1
ATOM 811 N N . LEU A 1 109 ? -16.922 10.539 3.186 1 97.5 109 LEU A N 1
ATOM 812 C CA . LEU A 1 109 ? -16.891 11.977 2.932 1 97.5 109 LEU A CA 1
ATOM 813 C C . LEU A 1 109 ? -18.219 12.625 3.299 1 97.5 109 LEU A C 1
ATOM 815 O O . LEU A 1 109 ? -18.25 13.703 3.896 1 97.5 109 LEU A O 1
ATOM 819 N N . LEU A 1 110 ? -19.266 11.992 2.947 1 97.69 110 LEU A N 1
ATOM 820 C CA . LEU A 1 110 ? -20.578 12.508 3.311 1 97.69 110 LEU A CA 1
ATOM 821 C C . LEU A 1 110 ? -20.734 12.578 4.828 1 97.69 110 LEU A C 1
ATOM 823 O O . LEU A 1 110 ? -21.281 13.547 5.352 1 97.69 110 LEU A O 1
ATOM 827 N N . LEU A 1 111 ? -20.25 11.594 5.531 1 97.81 111 LEU A N 1
ATOM 828 C CA . LEU A 1 111 ? -20.312 11.562 6.988 1 97.81 111 LEU A CA 1
ATOM 829 C C . LEU A 1 111 ? -19.484 12.695 7.59 1 97.81 111 LEU A C 1
ATOM 831 O O . LEU A 1 111 ? -19.922 13.367 8.523 1 97.81 111 LEU A O 1
ATOM 835 N N . ALA A 1 112 ? -18.312 12.867 7.062 1 97.31 112 ALA A N 1
ATOM 836 C CA . ALA A 1 112 ? -17.438 13.938 7.547 1 97.31 112 ALA A CA 1
ATOM 837 C C . ALA A 1 112 ? -18.078 15.305 7.348 1 97.31 112 ALA A C 1
ATOM 839 O O . ALA A 1 112 ? -18.016 16.156 8.227 1 97.31 112 ALA A O 1
ATOM 840 N N . LEU A 1 113 ? -18.641 15.453 6.18 1 97.12 113 LEU A N 1
ATOM 841 C CA . LEU A 1 113 ? -19.328 16.719 5.902 1 97.12 113 LEU A CA 1
ATOM 842 C C . LEU A 1 113 ? -20.5 16.922 6.855 1 97.12 113 LEU A C 1
ATOM 844 O O . LEU A 1 113 ? -20.719 18.031 7.34 1 97.12 113 LEU A O 1
ATOM 848 N N . THR A 1 114 ? -21.219 15.859 7.109 1 96.94 114 THR A N 1
ATOM 849 C CA . THR A 1 114 ? -22.328 15.938 8.055 1 96.94 114 THR A CA 1
ATOM 850 C C . THR A 1 114 ? -21.828 16.344 9.438 1 96.94 114 THR A C 1
ATOM 852 O O . THR A 1 114 ? -22.406 17.219 10.086 1 96.94 114 THR A O 1
ATOM 855 N N . PHE A 1 115 ? -20.797 15.695 9.891 1 96.06 115 PHE A N 1
ATOM 856 C CA . PHE A 1 115 ? -20.172 16.031 11.164 1 96.06 115 PHE A CA 1
ATOM 857 C C . PHE A 1 115 ? -19.766 17.5 11.195 1 96.06 115 PHE A C 1
ATOM 859 O O . PHE A 1 115 ? -20.031 18.219 12.164 1 96.06 115 PHE A O 1
ATOM 866 N N . TYR A 1 116 ? -19.125 17.906 10.109 1 94 116 TYR A N 1
ATOM 867 C CA . TYR A 1 116 ? -18.641 19.281 10.016 1 94 116 TYR A CA 1
ATOM 868 C C . TYR A 1 116 ? -19.781 20.266 10.156 1 94 116 TYR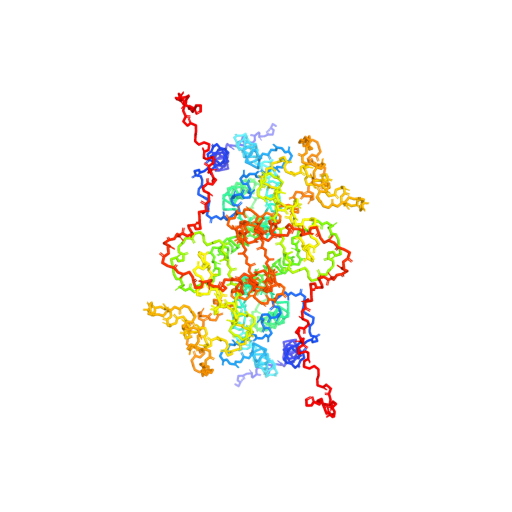 A C 1
ATOM 870 O O . TYR A 1 116 ? -19.672 21.25 10.891 1 94 116 TYR A O 1
ATOM 878 N N . PHE A 1 117 ? -20.891 20.031 9.547 1 94 117 PHE A N 1
ATOM 879 C CA . PHE A 1 117 ? -22 20.969 9.555 1 94 117 PHE A CA 1
ATOM 880 C C . PHE A 1 117 ? -22.75 20.922 10.883 1 94 117 PHE A C 1
ATOM 882 O O . PHE A 1 117 ? -23.266 21.938 11.359 1 94 117 PHE A O 1
ATOM 889 N N . PHE A 1 118 ? -22.859 19.75 11.523 1 93.5 118 PHE A N 1
ATOM 890 C CA . PHE A 1 118 ? -23.391 19.688 12.883 1 93.5 118 PHE A CA 1
ATOM 891 C C . PHE A 1 118 ? -22.531 20.5 13.836 1 93.5 118 PHE A C 1
ATOM 893 O O . PHE A 1 118 ? -23.04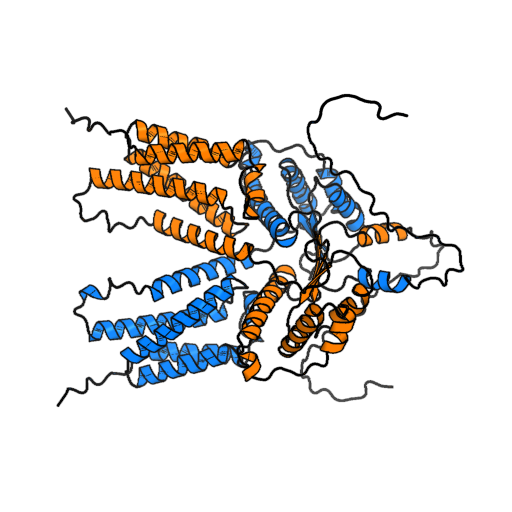7 21.234 14.688 1 93.5 118 PHE A O 1
ATOM 900 N N . ARG A 1 119 ? -21.266 20.312 13.68 1 91.81 119 ARG A N 1
ATOM 901 C CA . ARG A 1 119 ? -20.328 21.031 14.531 1 91.81 119 ARG A CA 1
ATOM 902 C C . ARG A 1 119 ? -20.453 22.547 14.344 1 91.81 119 ARG A C 1
ATOM 904 O O . ARG A 1 119 ? -20.453 23.297 15.32 1 91.81 119 ARG A O 1
ATOM 911 N N . LYS A 1 120 ? -20.484 22.938 13.102 1 88.62 120 LYS A N 1
ATOM 912 C CA . LYS A 1 120 ? -20.641 24.359 12.805 1 88.62 120 LYS A CA 1
ATOM 913 C C . LYS A 1 120 ? -21.906 24.922 13.461 1 88.62 120 LYS A C 1
ATOM 915 O O . LYS A 1 120 ? -21.875 26.031 13.992 1 88.62 120 LYS A O 1
ATOM 920 N N . ARG A 1 121 ? -22.922 24.156 13.477 1 87.94 121 ARG A N 1
ATOM 921 C CA . ARG A 1 121 ? -24.188 24.609 14.07 1 87.94 121 ARG A CA 1
ATOM 922 C C . ARG A 1 121 ? -24.062 24.703 15.586 1 87.94 121 ARG A C 1
ATOM 924 O O . ARG A 1 121 ? -24.578 25.656 16.188 1 87.94 121 ARG A O 1
ATOM 931 N N . VAL A 1 122 ? -23.453 23.75 16.188 1 86.75 122 VAL A N 1
ATOM 932 C CA . VAL A 1 122 ? -23.281 23.75 17.625 1 86.75 122 VAL A CA 1
ATOM 933 C C . VAL A 1 122 ? -22.406 24.922 18.047 1 86.75 122 VAL A C 1
ATOM 935 O O . VAL A 1 122 ? -22.703 25.609 19.031 1 86.75 122 VAL A O 1
ATOM 938 N N . PHE A 1 123 ? -21.422 25.094 17.328 1 82.94 123 PHE A N 1
ATOM 939 C CA . PHE A 1 123 ? -20.5 26.188 17.656 1 82.94 123 PHE A CA 1
ATOM 940 C C . PHE A 1 123 ? -21.188 27.547 17.438 1 82.94 123 PHE A C 1
ATOM 942 O O . PHE A 1 123 ? -20.969 28.484 18.203 1 82.94 123 PHE A O 1
ATOM 949 N N . LEU A 1 124 ? -21.906 27.703 16.344 1 78.62 124 LEU A N 1
ATOM 950 C CA . LEU A 1 124 ? -22.625 28.938 16.062 1 78.62 124 LEU A CA 1
ATOM 951 C C . LEU A 1 124 ? -23.641 29.219 17.156 1 78.62 124 LEU A C 1
ATOM 953 O O . LEU A 1 124 ? -23.922 30.375 17.469 1 78.62 124 LEU A O 1
ATOM 957 N N . ALA A 1 125 ? -24.234 28.203 17.719 1 73.94 125 ALA A N 1
ATOM 958 C CA . ALA A 1 125 ? -25.219 28.359 18.781 1 73.94 125 ALA A CA 1
ATOM 959 C C . ALA A 1 125 ? -24.562 28.75 20.094 1 73.94 125 ALA A C 1
ATOM 961 O O . ALA A 1 125 ? -25.172 29.453 20.922 1 73.94 125 ALA A O 1
ATOM 962 N N . GLU A 1 126 ? -23.484 28.062 20.375 1 67.25 126 GLU A N 1
ATOM 963 C CA . GLU A 1 126 ? -22.859 28.328 21.672 1 67.25 126 GLU A CA 1
ATOM 964 C C . GLU A 1 126 ? -21.984 29.578 21.594 1 67.25 126 GLU A C 1
ATOM 966 O O . GLU A 1 126 ? -21.844 30.297 22.594 1 67.25 126 GLU A O 1
ATOM 971 N N . SER A 1 127 ? -20.734 29.422 21 1 56.56 127 SER A N 1
ATOM 972 C CA . SER A 1 127 ? -19.641 30.359 21.219 1 56.56 127 SER A CA 1
ATOM 973 C C . SER A 1 127 ? -19.906 31.688 20.516 1 56.56 127 SER A C 1
ATOM 975 O O . SER A 1 127 ? -20.672 31.734 19.547 1 56.56 127 SER A O 1
ATOM 977 N N . ASP A 1 128 ? -19.516 32.688 21.219 1 49.31 128 ASP A N 1
ATOM 978 C CA . ASP A 1 128 ? -18.734 33.844 20.797 1 49.31 128 ASP A CA 1
ATOM 979 C C . ASP A 1 128 ? -17.734 33.5 19.703 1 49.31 128 ASP A C 1
ATOM 981 O O . ASP A 1 128 ? -17.141 32.406 19.734 1 49.31 128 ASP A O 1
ATOM 985 N N . SER A 1 129 ? -17.672 33.906 18.516 1 50.25 129 SER A N 1
ATOM 986 C CA . SER A 1 129 ? -17.188 33.719 17.156 1 50.25 129 SER A CA 1
ATOM 987 C C . SER A 1 129 ? -15.797 33.094 17.125 1 50.25 129 SER A C 1
ATOM 989 O O . SER A 1 129 ? -15.477 32.312 16.234 1 50.25 129 SER A O 1
ATOM 991 N N . GLU A 1 130 ? -14.969 33.562 17.984 1 50.38 130 GLU A N 1
ATOM 992 C CA . GLU A 1 130 ? -13.539 33.531 17.703 1 50.38 130 GLU A CA 1
ATOM 993 C C . GLU A 1 130 ? -12.977 32.094 17.859 1 50.38 130 GLU A C 1
ATOM 995 O O . GLU A 1 130 ? -12.055 31.719 17.141 1 50.38 130 GLU A O 1
ATOM 1000 N N . ASP A 1 131 ? -13.43 31.344 18.828 1 49.59 131 ASP A N 1
ATOM 1001 C CA . ASP A 1 131 ? -12.703 30.156 19.281 1 49.59 131 ASP A CA 1
ATOM 1002 C C . ASP A 1 131 ? -13.008 28.953 18.406 1 49.59 131 ASP A C 1
ATOM 1004 O O . ASP A 1 131 ? -12.422 27.891 18.578 1 49.59 131 ASP A O 1
ATOM 1008 N N . VAL A 1 132 ? -14.016 28.969 17.703 1 50.03 132 VAL A N 1
ATOM 1009 C CA . VAL A 1 132 ? -14.562 27.828 16.969 1 50.03 132 VAL A CA 1
ATOM 1010 C C . VAL A 1 132 ? -13.594 27.422 15.852 1 50.03 132 VAL A C 1
ATOM 1012 O O . VAL A 1 132 ? -13.414 26.234 15.578 1 50.03 132 VAL A O 1
ATOM 1015 N N . GLU A 1 133 ? -13.195 28.547 15.078 1 48.47 133 GLU A N 1
ATOM 1016 C CA . GLU A 1 133 ? -12.359 28.297 13.906 1 48.47 133 GLU A CA 1
ATOM 1017 C C . GLU A 1 133 ? -11.086 27.562 14.281 1 48.47 133 GLU A C 1
ATOM 1019 O O . GLU A 1 133 ? -10.57 26.766 13.492 1 48.47 133 GLU A O 1
ATOM 1024 N N . ASN A 1 134 ? -10.625 27.969 15.539 1 51.75 134 ASN A N 1
ATOM 1025 C CA . ASN A 1 134 ? -9.297 27.5 15.93 1 51.75 134 ASN A CA 1
ATOM 1026 C C . ASN A 1 134 ? -9.336 26.078 16.484 1 51.75 134 ASN A C 1
ATOM 1028 O O . ASN A 1 134 ? -8.289 25.469 16.719 1 51.75 134 ASN A O 1
ATOM 1032 N N . ASN A 1 135 ? -10.617 25.594 16.844 1 58.56 135 ASN A N 1
ATOM 1033 C CA . ASN A 1 135 ? -10.617 24.328 17.547 1 58.56 135 ASN A CA 1
ATOM 1034 C C . ASN A 1 135 ? -10.609 23.141 16.578 1 58.56 135 ASN A C 1
ATOM 1036 O O . ASN A 1 135 ? -11.672 22.703 16.141 1 58.56 135 ASN A O 1
ATOM 1040 N N . ARG A 1 136 ? -9.539 23.156 15.945 1 65.38 136 ARG A N 1
ATOM 1041 C CA . ARG A 1 136 ? -9.273 22.016 15.062 1 65.38 136 ARG A CA 1
ATOM 1042 C C . ARG A 1 136 ? -9.641 20.703 15.734 1 65.38 136 ARG A C 1
ATOM 1044 O O . ARG A 1 136 ? -9.172 20.406 16.828 1 65.38 136 ARG A O 1
ATOM 1051 N N . SER A 1 137 ? -10.844 20.047 15.344 1 86.12 137 SER A N 1
ATOM 1052 C CA . SER A 1 137 ? -11.242 18.75 15.859 1 86.12 137 SER A CA 1
ATOM 1053 C C . SER A 1 137 ? -10.219 17.672 15.523 1 86.12 137 SER A C 1
ATOM 1055 O O . SER A 1 137 ? -9.938 17.438 14.344 1 86.12 137 SER A O 1
ATOM 1057 N N . LEU A 1 138 ? -9.57 17.156 16.531 1 88.69 138 LEU A N 1
ATOM 1058 C CA . LEU A 1 138 ? -8.57 16.109 16.391 1 88.69 138 LEU A CA 1
ATOM 1059 C C . LEU A 1 138 ? -9.133 14.93 15.602 1 88.69 138 LEU A C 1
ATOM 1061 O O . LEU A 1 138 ? -8.414 14.312 14.805 1 88.69 138 LEU A O 1
ATOM 1065 N N . ILE A 1 139 ? -10.438 14.742 15.742 1 92.62 139 ILE A N 1
ATOM 1066 C CA . ILE A 1 139 ? -11.055 13.609 15.062 1 92.62 139 ILE A CA 1
ATOM 1067 C C . ILE A 1 139 ? -11.109 13.875 13.562 1 92.62 139 ILE A C 1
ATOM 1069 O O . ILE A 1 139 ? -10.844 12.977 12.758 1 92.62 139 ILE A O 1
ATOM 1073 N N . LEU A 1 140 ? -11.383 15.125 13.195 1 93.44 140 LEU A N 1
ATOM 1074 C CA . LEU A 1 140 ? -11.477 15.453 11.781 1 93.44 140 LEU A CA 1
ATOM 1075 C C . LEU A 1 140 ? -10.094 15.445 11.133 1 93.44 140 LEU A C 1
ATOM 1077 O O . LEU A 1 140 ? -9.945 15.031 9.977 1 93.44 140 LEU A O 1
ATOM 1081 N N . ILE A 1 141 ? -9.094 15.852 11.867 1 91.81 141 ILE A N 1
ATOM 1082 C CA . ILE A 1 141 ? -7.723 15.836 11.359 1 91.81 141 ILE A CA 1
ATOM 1083 C C . ILE A 1 141 ? -7.277 14.398 11.117 1 91.81 141 ILE A C 1
ATOM 1085 O O . ILE A 1 141 ? -6.723 14.086 10.062 1 91.81 141 ILE A O 1
ATOM 1089 N N . CYS A 1 142 ? -7.57 13.555 12.062 1 93.69 142 CYS A N 1
ATOM 1090 C CA . CYS A 1 142 ? -7.238 12.141 11.93 1 93.69 142 CYS A CA 1
ATOM 1091 C C . CYS A 1 142 ? -7.984 11.508 10.766 1 93.69 142 CYS A C 1
ATOM 1093 O O . CYS A 1 142 ? -7.406 10.75 9.992 1 93.69 142 CYS A O 1
ATOM 1095 N N . TRP A 1 143 ? -9.203 11.906 10.672 1 96.06 143 TRP A N 1
ATOM 1096 C CA . TRP A 1 143 ? -10.039 11.375 9.602 1 96.06 143 TRP A CA 1
ATOM 1097 C C . TRP A 1 143 ? -9.484 11.781 8.234 1 96.06 143 TRP A C 1
ATOM 1099 O O . TRP A 1 143 ? -9.352 10.938 7.34 1 96.06 143 TRP A O 1
ATOM 1109 N N . TRP A 1 144 ? -9.047 13.07 8.078 1 94.31 144 TRP A N 1
ATOM 1110 C CA . TRP A 1 144 ? -8.523 13.562 6.805 1 94.31 144 TRP A CA 1
ATOM 1111 C C . TRP A 1 144 ? -7.199 12.883 6.465 1 94.31 144 TRP A C 1
ATOM 1113 O O . TRP A 1 144 ? -6.914 12.617 5.293 1 94.31 144 TRP A O 1
ATOM 1123 N N . PHE A 1 145 ? -6.469 12.602 7.477 1 94.75 145 PHE A N 1
ATOM 1124 C CA . PHE A 1 145 ? -5.199 11.922 7.262 1 94.75 145 PHE A CA 1
ATOM 1125 C C . PHE A 1 145 ? -5.418 10.555 6.625 1 94.75 145 PHE A C 1
ATOM 1127 O O . PHE A 1 145 ? -4.824 10.242 5.59 1 94.75 145 PHE A O 1
ATOM 1134 N N . PHE A 1 146 ? -6.305 9.828 7.188 1 96.81 146 PHE A N 1
ATOM 1135 C CA . PHE A 1 146 ? -6.52 8.477 6.68 1 96.81 146 PHE A CA 1
ATOM 1136 C C . PHE A 1 146 ? -7.301 8.508 5.371 1 96.81 146 PHE A C 1
ATOM 1138 O O . PHE A 1 146 ? -7.117 7.648 4.512 1 96.81 146 PHE A O 1
ATOM 1145 N N . PHE A 1 147 ? -8.117 9.508 5.195 1 96.94 147 PHE A N 1
ATOM 1146 C CA . PHE A 1 147 ? -8.836 9.672 3.936 1 96.94 147 PHE A CA 1
ATOM 1147 C C . PHE A 1 147 ? -7.863 9.914 2.787 1 96.94 147 PHE A C 1
ATOM 1149 O O . PHE A 1 147 ? -7.945 9.25 1.75 1 96.94 147 PHE A O 1
ATOM 1156 N N . LEU A 1 148 ? -6.934 10.773 3.02 1 95.38 148 LEU A N 1
ATOM 1157 C CA . LEU A 1 148 ? -5.945 11.094 1.995 1 95.38 148 LEU A CA 1
ATOM 1158 C C . LEU A 1 148 ? -5.031 9.898 1.729 1 95.38 148 LEU A C 1
ATOM 1160 O O . LEU A 1 148 ? -4.652 9.648 0.584 1 95.38 148 LEU A O 1
ATOM 1164 N N . LEU A 1 149 ? -4.734 9.242 2.801 1 94.56 149 LEU A N 1
ATOM 1165 C CA . LEU A 1 149 ? -3.916 8.039 2.658 1 94.56 149 LEU A CA 1
ATOM 1166 C C . LEU A 1 149 ? -4.594 7.023 1.743 1 94.56 149 LEU A C 1
ATOM 1168 O O . LEU A 1 149 ? -3.953 6.457 0.855 1 94.56 149 LEU A O 1
ATOM 1172 N N . ASN A 1 150 ? -5.832 6.883 1.914 1 95.06 150 ASN A N 1
ATOM 1173 C CA . ASN A 1 150 ? -6.559 5.922 1.089 1 95.06 150 ASN A CA 1
ATOM 1174 C C . ASN A 1 150 ? -6.652 6.391 -0.361 1 95.06 150 ASN A C 1
ATOM 1176 O O . ASN A 1 150 ? -6.637 5.574 -1.283 1 95.06 150 ASN A O 1
ATOM 1180 N N . ILE A 1 151 ? -6.723 7.664 -0.567 1 93.94 151 ILE A N 1
ATOM 1181 C CA . ILE A 1 151 ? -6.727 8.203 -1.923 1 93.94 151 ILE A CA 1
ATOM 1182 C C . ILE A 1 151 ? -5.418 7.844 -2.625 1 93.94 151 ILE A C 1
ATOM 1184 O O . ILE A 1 151 ? -5.426 7.398 -3.775 1 93.94 151 ILE A O 1
ATOM 1188 N N . ILE A 1 152 ? -4.363 7.992 -1.924 1 93 152 ILE A N 1
ATOM 1189 C CA . ILE A 1 152 ? -3.047 7.703 -2.482 1 93 152 ILE A CA 1
ATOM 1190 C C . ILE A 1 152 ? -2.934 6.207 -2.783 1 93 152 ILE A C 1
ATOM 1192 O O . ILE A 1 152 ? -2.381 5.816 -3.814 1 93 152 ILE A O 1
ATOM 1196 N N . LEU A 1 153 ? -3.488 5.418 -1.93 1 91.56 153 LEU A N 1
ATOM 1197 C CA . LEU A 1 153 ? -3.422 3.975 -2.133 1 91.56 153 LEU A CA 1
ATOM 1198 C C . LEU A 1 153 ? -4.285 3.553 -3.318 1 91.56 153 LEU A C 1
ATOM 1200 O O . LEU A 1 153 ? -3.969 2.58 -4.008 1 91.56 153 LEU A O 1
ATOM 1204 N N . VAL A 1 154 ? -5.371 4.266 -3.549 1 91.06 154 VAL A N 1
ATOM 1205 C CA . VAL A 1 154 ? -6.176 4.008 -4.738 1 91.06 154 VAL A CA 1
ATOM 1206 C C . VAL A 1 154 ? -5.363 4.32 -5.992 1 91.06 154 VAL A C 1
ATOM 1208 O O . VAL A 1 154 ? -5.359 3.541 -6.949 1 91.06 154 VAL A O 1
ATOM 1211 N N . ILE A 1 155 ? -4.664 5.395 -5.906 1 89.75 155 ILE A N 1
ATOM 1212 C CA . ILE A 1 155 ? -3.836 5.797 -7.039 1 89.75 155 ILE A CA 1
ATOM 1213 C C . ILE A 1 155 ? -2.727 4.77 -7.254 1 89.75 155 ILE A C 1
ATOM 1215 O O . ILE A 1 155 ? -2.451 4.375 -8.391 1 89.75 155 ILE A O 1
ATOM 1219 N N . LYS A 1 156 ? -2.139 4.312 -6.191 1 89.06 156 LYS A N 1
ATOM 1220 C CA . LYS A 1 156 ? -1.095 3.295 -6.27 1 89.06 156 LYS A CA 1
ATOM 1221 C C . LYS A 1 156 ? -1.626 2.006 -6.887 1 89.06 156 LYS A C 1
ATOM 1223 O O . LYS A 1 156 ? -0.948 1.377 -7.703 1 89.06 156 LYS A O 1
ATOM 1228 N N . GLY A 1 157 ? -2.807 1.646 -6.441 1 85.44 157 GLY A N 1
ATOM 1229 C CA . GLY A 1 157 ? -3.404 0.423 -6.953 1 85.44 157 GLY A CA 1
ATOM 1230 C C . GLY A 1 157 ? -3.781 0.512 -8.422 1 85.44 157 GLY A C 1
ATOM 1231 O O . GLY A 1 157 ? -3.92 -0.51 -9.094 1 85.44 157 GLY A O 1
ATOM 1232 N N . ALA A 1 158 ? -3.898 1.71 -8.906 1 84 158 ALA A N 1
ATOM 1233 C CA . ALA A 1 158 ? -4.289 1.907 -10.297 1 84 158 ALA A CA 1
ATOM 1234 C C . ALA A 1 158 ? -3.078 1.848 -11.219 1 84 158 ALA A C 1
ATOM 1236 O O . ALA A 1 158 ? -3.227 1.765 -12.445 1 84 158 ALA A O 1
ATOM 1237 N N . VAL A 1 159 ? -1.878 1.803 -10.633 1 82.75 159 VAL A N 1
ATOM 1238 C CA . VAL A 1 159 ? -0.659 1.695 -11.422 1 82.75 159 VAL A CA 1
ATOM 1239 C C . VAL A 1 159 ? -0.176 0.247 -11.438 1 82.75 159 VAL A C 1
ATOM 1241 O O . VAL A 1 159 ? 0.458 -0.212 -10.484 1 82.75 159 VAL A O 1
ATOM 1244 N N . PRO A 1 160 ? -0.487 -0.427 -12.516 1 81.5 160 PRO A N 1
ATOM 1245 C CA . PRO A 1 160 ? -0.05 -1.823 -12.594 1 81.5 160 PRO A CA 1
ATOM 1246 C C . PRO A 1 160 ? 1.445 -1.959 -12.875 1 81.5 160 PRO A C 1
ATOM 1248 O O . PRO A 1 160 ? 2.078 -1.006 -13.336 1 81.5 160 PRO A O 1
ATOM 1251 N N . PRO A 1 161 ? 1.983 -3.072 -12.422 1 88.75 161 PRO A N 1
ATOM 1252 C CA . PRO A 1 161 ? 3.355 -3.32 -12.867 1 88.75 161 PRO A CA 1
ATOM 1253 C C . PRO A 1 161 ? 3.512 -3.209 -14.383 1 88.75 161 PRO A C 1
ATOM 1255 O O . PRO A 1 161 ? 2.533 -3.348 -15.117 1 88.75 161 PRO A O 1
ATOM 1258 N N . TRP A 1 162 ? 4.676 -2.846 -14.773 1 91.94 162 TRP A N 1
ATOM 1259 C CA . TRP A 1 162 ? 4.934 -2.59 -16.188 1 91.94 162 TRP A CA 1
ATOM 1260 C C . TRP A 1 162 ? 5.332 -3.873 -16.906 1 91.94 162 TRP A C 1
ATOM 1262 O O . TRP A 1 162 ? 6.324 -4.512 -16.547 1 91.94 162 TRP A O 1
ATOM 1272 N N . ALA A 1 163 ? 4.492 -4.262 -17.906 1 91.06 163 ALA A N 1
ATOM 1273 C CA . ALA A 1 163 ? 4.754 -5.461 -18.703 1 91.06 163 ALA A CA 1
ATOM 1274 C C . ALA A 1 163 ? 5.348 -5.098 -20.062 1 91.06 163 ALA A C 1
ATOM 1276 O O . ALA A 1 163 ? 5.059 -4.031 -20.609 1 91.06 163 ALA A O 1
ATOM 1277 N N . LEU A 1 164 ? 6.215 -5.98 -20.531 1 91 164 LEU A N 1
ATOM 1278 C CA . LEU A 1 164 ? 6.734 -5.816 -21.875 1 91 164 LEU A CA 1
ATOM 1279 C C . LEU A 1 164 ? 5.617 -5.934 -22.906 1 91 164 LEU A C 1
ATOM 1281 O O . LEU A 1 164 ? 4.648 -6.664 -22.703 1 91 164 LEU A O 1
ATOM 1285 N N . PRO A 1 165 ? 5.797 -5.137 -23.875 1 83.31 165 PRO A N 1
ATOM 1286 C CA . PRO A 1 165 ? 4.766 -5.195 -24.906 1 83.31 165 PRO A CA 1
ATOM 1287 C C . PRO A 1 165 ? 4.875 -6.449 -25.781 1 83.31 165 PRO A C 1
ATOM 1289 O O . PRO A 1 165 ? 5.375 -6.387 -26.906 1 83.31 165 PRO A O 1
ATOM 1292 N N . VAL A 1 166 ? 4.695 -7.52 -25.078 1 76.12 166 VAL A N 1
ATOM 1293 C CA . VAL A 1 166 ? 4.719 -8.773 -25.828 1 76.12 166 VAL A CA 1
ATOM 1294 C C . VAL A 1 166 ? 3.297 -9.18 -26.203 1 76.12 166 VAL A C 1
ATOM 1296 O O . VAL A 1 166 ? 2.426 -9.281 -25.328 1 76.12 166 VAL A O 1
ATOM 1299 N N . GLY A 1 167 ? 3.08 -9.469 -27.344 1 61.19 167 GLY A N 1
ATOM 1300 C CA . GLY A 1 167 ? 1.827 -9.961 -27.891 1 61.19 167 GLY A CA 1
ATOM 1301 C C . GLY A 1 167 ? 0.616 -9.203 -27.375 1 61.19 167 GLY A C 1
ATOM 1302 O O . GLY A 1 167 ? 0.739 -8.078 -26.906 1 61.19 167 GLY A O 1
ATOM 1303 N N . ASP A 1 168 ? -0.656 -9.688 -27.516 1 52.09 168 ASP A N 1
ATOM 1304 C CA . ASP A 1 168 ? -1.928 -9.055 -27.188 1 52.09 168 ASP A CA 1
ATOM 1305 C C . ASP A 1 168 ? -2.102 -8.953 -25.672 1 52.09 168 ASP A C 1
ATOM 1307 O O . ASP A 1 168 ? -2.502 -9.914 -25.016 1 52.09 168 ASP A O 1
ATOM 1311 N N . THR A 1 169 ? -1.257 -8.148 -25.062 1 52.34 169 THR A N 1
ATOM 1312 C CA . THR A 1 169 ? -1.229 -7.91 -23.625 1 52.34 169 THR A CA 1
ATOM 1313 C C . THR A 1 169 ? -2.641 -7.711 -23.078 1 52.34 169 THR A C 1
ATOM 1315 O O . THR A 1 169 ? -2.832 -7.578 -21.875 1 52.34 169 THR A O 1
ATOM 1318 N N . SER A 1 170 ? -3.49 -7.258 -23.984 1 47.84 170 SER A N 1
ATOM 1319 C CA . SER A 1 170 ? -4.805 -6.852 -23.516 1 47.84 170 SER A CA 1
ATOM 1320 C C . SER A 1 170 ? -5.488 -7.98 -22.75 1 47.84 170 SER A C 1
ATOM 1322 O O . SER A 1 170 ? -6.395 -7.738 -21.953 1 47.84 170 SER A O 1
ATOM 1324 N N . SER A 1 171 ? -5.223 -9.266 -23.188 1 50.88 171 SER A N 1
ATOM 1325 C CA . SER A 1 171 ? -6.105 -10.328 -22.734 1 50.88 171 SER A CA 1
ATOM 1326 C C . SER A 1 171 ? -5.688 -10.836 -21.344 1 50.88 171 SER A C 1
ATOM 1328 O O . SER A 1 171 ? -4.543 -10.641 -20.938 1 50.88 171 SER A O 1
ATOM 1330 N N . SER A 1 172 ? -6.68 -11.227 -20.562 1 58.44 172 SER A N 1
ATOM 1331 C CA . SER A 1 172 ? -6.668 -11.867 -19.25 1 58.44 172 SER A CA 1
ATOM 1332 C C . SER A 1 172 ? -5.527 -12.867 -19.141 1 58.44 172 SER A C 1
ATOM 1334 O O . SER A 1 172 ? -5.66 -14.023 -19.562 1 58.44 172 SER A O 1
ATOM 1336 N N . SER A 1 173 ? -4.211 -12.312 -19.094 1 61.69 173 SER A N 1
ATOM 1337 C CA . SER A 1 173 ? -3.059 -13.195 -18.953 1 61.69 173 SER A CA 1
ATOM 1338 C C . SER A 1 173 ? -3.215 -14.117 -17.75 1 61.69 173 SER A C 1
ATOM 1340 O O . SER A 1 173 ? -3.646 -13.688 -16.672 1 61.69 173 SER A O 1
ATOM 1342 N N . SER A 1 174 ? -3.027 -15.359 -18.062 1 75.06 174 SER A N 1
ATOM 1343 C CA . SER A 1 174 ? -3.182 -16.391 -17.047 1 75.06 174 SER A CA 1
ATOM 1344 C C . SER A 1 174 ? -1.92 -16.531 -16.203 1 75.06 174 SER A C 1
ATOM 1346 O O . SER A 1 174 ? -1.967 -17.047 -15.086 1 75.06 174 SER A O 1
ATOM 1348 N N . VAL A 1 175 ? -0.729 -15.938 -16.859 1 82.31 175 VAL A N 1
ATOM 1349 C CA . VAL A 1 175 ? 0.503 -16.109 -16.109 1 82.31 175 VAL A CA 1
ATOM 1350 C C . VAL A 1 175 ? 1.316 -14.812 -16.141 1 82.31 175 VAL A C 1
ATOM 1352 O O . VAL A 1 175 ? 1.506 -14.219 -17.203 1 82.31 175 VAL A O 1
ATOM 1355 N N . ALA A 1 176 ? 1.678 -14.359 -15.023 1 88.38 176 ALA A N 1
ATOM 1356 C CA . ALA A 1 176 ? 2.605 -13.242 -14.898 1 88.38 176 ALA A CA 1
ATOM 1357 C C . ALA A 1 176 ? 4.004 -13.727 -14.531 1 88.38 176 ALA A C 1
ATOM 1359 O O . ALA A 1 176 ? 4.184 -14.43 -13.531 1 88.38 176 ALA A O 1
ATOM 1360 N N . ILE A 1 177 ? 4.949 -13.336 -15.383 1 89.75 177 ILE A N 1
ATOM 1361 C CA . ILE A 1 177 ? 6.316 -13.797 -15.164 1 89.75 177 ILE A CA 1
ATOM 1362 C C . ILE A 1 177 ? 7.227 -12.602 -14.891 1 89.75 177 ILE A C 1
ATOM 1364 O O . ILE A 1 177 ? 7.355 -11.703 -15.727 1 89.75 177 ILE A O 1
ATOM 1368 N N . TYR A 1 178 ? 7.793 -12.578 -13.766 1 92.94 178 TYR A N 1
ATOM 1369 C CA . TYR A 1 178 ? 8.812 -11.594 -13.414 1 92.94 178 TYR A CA 1
ATOM 1370 C C . TYR A 1 178 ? 10.211 -12.172 -13.594 1 92.94 178 TYR A C 1
ATOM 1372 O O . TYR A 1 178 ? 10.531 -13.227 -13.031 1 92.94 178 TYR A O 1
ATOM 1380 N N . PHE A 1 179 ? 11.039 -11.461 -14.359 1 92.62 179 PHE A N 1
ATOM 1381 C CA . PHE A 1 179 ? 12.344 -12.023 -14.695 1 92.62 179 PHE A CA 1
ATOM 1382 C C . PHE A 1 179 ? 13.414 -10.945 -14.695 1 92.62 179 PHE A C 1
ATOM 1384 O O . PHE A 1 179 ? 13.109 -9.758 -14.859 1 92.62 179 PHE A O 1
ATOM 1391 N N . SER A 1 180 ? 14.602 -11.352 -14.445 1 94.44 180 SER A N 1
ATOM 1392 C CA . SER A 1 180 ? 15.781 -10.492 -14.562 1 94.44 180 SER A CA 1
ATOM 1393 C C . SER A 1 180 ? 16.734 -11.016 -15.625 1 94.44 180 SER A C 1
ATOM 1395 O O . SER A 1 180 ? 16.984 -12.219 -15.711 1 94.44 180 SER A O 1
ATOM 1397 N N . PRO A 1 181 ? 17.281 -10.125 -16.422 1 92.88 181 PRO A N 1
ATOM 1398 C CA . PRO A 1 181 ? 18.188 -10.57 -17.484 1 92.88 181 PRO A CA 1
ATOM 1399 C C . PRO A 1 181 ? 19.469 -11.211 -16.922 1 92.88 181 PRO A C 1
ATOM 1401 O O . PRO A 1 181 ? 20.094 -12.023 -17.609 1 92.88 181 PRO A O 1
ATOM 1404 N N . SER A 1 182 ? 19.844 -10.898 -15.789 1 90.56 182 SER A N 1
ATOM 1405 C CA . SER A 1 182 ? 21.078 -11.406 -15.219 1 90.56 182 SER A CA 1
ATOM 1406 C C . SER A 1 182 ? 20.875 -12.766 -14.562 1 90.56 182 SER A C 1
ATOM 1408 O O . SER A 1 182 ? 21.844 -13.453 -14.219 1 90.56 182 SER A O 1
ATOM 1410 N N . CYS A 1 183 ? 19.672 -13.148 -14.367 1 89.12 183 CYS A N 1
ATOM 1411 C CA . CYS A 1 183 ? 19.359 -14.43 -13.742 1 89.12 183 CYS A CA 1
ATOM 1412 C C . CYS A 1 183 ? 19.375 -15.555 -14.773 1 89.12 183 CYS A C 1
ATOM 1414 O O . CYS A 1 183 ? 18.641 -15.523 -15.75 1 89.12 183 CYS A O 1
ATOM 1416 N N . THR A 1 184 ? 20.141 -16.578 -14.492 1 86.94 184 THR A N 1
ATOM 1417 C CA . THR A 1 184 ? 20.328 -17.688 -15.43 1 86.94 184 THR A CA 1
ATOM 1418 C C . THR A 1 184 ? 19.031 -18.469 -15.609 1 86.94 184 THR A C 1
ATOM 1420 O O . THR A 1 184 ? 18.672 -18.844 -16.734 1 86.94 184 THR A O 1
ATOM 1423 N N . ALA A 1 185 ? 18.297 -18.703 -14.547 1 85.81 185 ALA A N 1
ATOM 1424 C CA . ALA A 1 185 ? 17.031 -19.406 -14.617 1 85.81 185 ALA A CA 1
ATOM 1425 C C . ALA A 1 185 ? 16.016 -18.625 -15.445 1 85.81 185 ALA A C 1
ATOM 1427 O O . ALA A 1 185 ? 15.203 -19.203 -16.156 1 85.81 185 ALA A O 1
ATOM 1428 N N . CYS A 1 186 ? 16.156 -17.328 -15.344 1 89.31 186 CYS A N 1
ATOM 1429 C CA . CYS A 1 186 ? 15.242 -16.469 -16.094 1 89.31 186 CYS A CA 1
ATOM 1430 C C . CYS A 1 186 ? 15.523 -16.531 -17.578 1 89.31 186 CYS A C 1
ATOM 1432 O O . CYS A 1 186 ? 14.594 -16.578 -18.391 1 89.31 186 CYS A O 1
ATOM 1434 N N . GLN A 1 187 ? 16.797 -16.609 -17.859 1 88.44 187 GLN A N 1
ATOM 1435 C CA . GLN A 1 187 ? 17.172 -16.703 -19.266 1 88.44 187 GLN A CA 1
ATOM 1436 C C . GLN A 1 187 ? 16.656 -17.984 -19.891 1 88.44 187 GLN A C 1
ATOM 1438 O O . GLN A 1 187 ? 16.125 -17.969 -21 1 88.44 187 GLN A O 1
ATOM 1443 N N . LYS A 1 188 ? 16.75 -18.969 -19.172 1 83.44 188 LYS A N 1
ATOM 1444 C CA . LYS A 1 188 ? 16.266 -20.266 -19.672 1 83.44 188 LYS A CA 1
ATOM 1445 C C . LYS A 1 188 ? 14.758 -20.266 -19.844 1 83.44 188 LYS A C 1
ATOM 1447 O O . LYS A 1 188 ? 14.242 -20.812 -20.828 1 83.44 188 LYS A O 1
ATOM 1452 N N . LEU A 1 189 ? 14.18 -19.641 -18.938 1 84.19 189 LEU A N 1
ATOM 1453 C CA . LEU A 1 189 ? 12.727 -19.562 -18.984 1 84.19 189 LEU A CA 1
ATOM 1454 C C . LEU A 1 189 ? 12.273 -18.812 -20.234 1 84.19 189 LEU A C 1
ATOM 1456 O O . LEU A 1 189 ? 11.344 -19.234 -20.922 1 84.19 189 LEU A O 1
ATOM 1460 N N . ILE A 1 190 ? 12.891 -17.719 -20.516 1 85 190 ILE A N 1
ATOM 1461 C CA . ILE A 1 190 ? 12.531 -16.906 -21.672 1 85 190 ILE A CA 1
ATOM 1462 C C . ILE A 1 190 ? 12.789 -17.688 -22.953 1 85 190 ILE A C 1
ATOM 1464 O O . ILE A 1 190 ? 11.953 -17.688 -23.859 1 85 190 ILE A O 1
ATOM 1468 N N . MET A 1 191 ? 13.828 -18.312 -23 1 80.94 191 MET A N 1
ATOM 1469 C CA . MET A 1 191 ? 14.219 -19.031 -24.203 1 80.94 191 MET A CA 1
ATOM 1470 C C . MET A 1 191 ? 13.297 -20.234 -24.453 1 80.94 191 MET A C 1
ATOM 1472 O O . MET A 1 191 ? 13 -20.562 -25.594 1 80.94 191 MET A O 1
ATOM 1476 N N . ASN A 1 192 ? 12.805 -20.766 -23.406 1 73.5 192 ASN A N 1
ATOM 1477 C CA . ASN A 1 192 ? 11.984 -21.969 -23.547 1 73.5 192 ASN A CA 1
ATOM 1478 C C . ASN A 1 192 ? 10.508 -21.609 -23.703 1 73.5 192 ASN A C 1
ATOM 1480 O O . ASN A 1 192 ? 9.797 -22.25 -24.5 1 73.5 192 ASN A O 1
ATOM 1484 N N . LEU A 1 193 ? 10.102 -20.75 -22.938 1 71.56 193 LEU A N 1
ATOM 1485 C CA . LEU A 1 193 ? 8.672 -20.438 -22.906 1 71.56 193 LEU A CA 1
ATOM 1486 C C . LEU A 1 193 ? 8.297 -19.5 -24.031 1 71.56 193 LEU A C 1
ATOM 1488 O O . LEU A 1 193 ? 7.176 -19.531 -24.531 1 71.56 193 LEU A O 1
ATOM 1492 N N . ALA A 1 194 ? 9.195 -18.703 -24.312 1 59.25 194 ALA A N 1
ATOM 1493 C CA . ALA A 1 194 ? 8.875 -17.75 -25.359 1 59.25 194 ALA A CA 1
ATOM 1494 C C . ALA A 1 194 ? 8.562 -18.469 -26.672 1 59.25 194 ALA A C 1
ATOM 1496 O O . ALA A 1 194 ? 7.773 -17.969 -27.484 1 59.25 194 ALA A O 1
ATOM 1497 N N . GLU A 1 195 ? 9.219 -19.578 -26.828 1 56.25 195 GLU A N 1
ATOM 1498 C CA . GLU A 1 195 ? 9.008 -20.344 -28.062 1 56.25 195 GLU A CA 1
ATOM 1499 C C . GLU A 1 195 ? 7.723 -21.172 -27.984 1 56.25 195 GLU A C 1
ATOM 1501 O O . GLU A 1 195 ? 7.145 -21.531 -29.016 1 56.25 195 GLU A O 1
ATOM 1506 N N . SER A 1 196 ? 7.551 -21.547 -26.75 1 52.16 196 SER A N 1
ATOM 1507 C CA . SER A 1 196 ? 6.336 -22.344 -26.609 1 52.16 196 SER A CA 1
ATOM 1508 C C . SER A 1 196 ? 5.102 -21.453 -26.531 1 52.16 196 SER A C 1
ATOM 1510 O O . SER A 1 196 ? 5.184 -20.312 -26.078 1 52.16 196 SER A O 1
ATOM 1512 N N . GLU A 1 197 ? 4.418 -21.484 -27.516 1 46.94 197 GLU A N 1
ATOM 1513 C CA . GLU A 1 197 ? 3.164 -20.734 -27.562 1 46.94 197 GLU A CA 1
ATOM 1514 C C . GLU A 1 197 ? 2.512 -20.672 -26.188 1 46.94 197 GLU A C 1
ATOM 1516 O O . GLU A 1 197 ? 1.391 -21.141 -26 1 46.94 197 GLU A O 1
ATOM 1521 N N . VAL A 1 198 ? 3.369 -21.047 -25.281 1 48.72 198 VAL A N 1
ATOM 1522 C CA . VAL A 1 198 ? 2.674 -20.906 -24 1 48.72 198 VAL A CA 1
ATOM 1523 C C . VAL A 1 198 ? 1.91 -19.578 -23.984 1 48.72 198 VAL A C 1
ATOM 1525 O O . VAL A 1 198 ? 2.494 -18.516 -24.203 1 48.72 198 VAL A O 1
ATOM 1528 N N . GLN A 1 199 ? 0.642 -19.641 -24.25 1 53.91 199 GLN A N 1
ATOM 1529 C CA . GLN A 1 199 ? -0.436 -18.656 -24.297 1 53.91 199 GLN A CA 1
ATOM 1530 C C . GLN A 1 199 ? -0.061 -17.391 -23.531 1 53.91 199 GLN A C 1
ATOM 1532 O O . GLN A 1 199 ? 1.074 -17.25 -23.062 1 53.91 199 GLN A O 1
ATOM 1537 N N . LYS A 1 200 ? -1.133 -16.75 -22.922 1 66.56 200 LYS A N 1
ATOM 1538 C CA . LYS A 1 200 ? -1.404 -15.406 -22.406 1 66.56 200 LYS A CA 1
ATOM 1539 C C . LYS A 1 200 ? -0.561 -15.117 -21.172 1 66.56 200 LYS A C 1
ATOM 1541 O O . LYS A 1 200 ? -1.04 -15.242 -20.047 1 66.56 200 LYS A O 1
ATOM 1546 N N . SER A 1 201 ? 0.912 -15.07 -21.562 1 80.12 201 SER A N 1
ATOM 1547 C CA . SER A 1 201 ? 1.8 -14.711 -20.469 1 80.12 201 SER A CA 1
ATOM 1548 C C . SER A 1 201 ? 2.195 -13.242 -20.531 1 80.12 201 SER A C 1
ATOM 1550 O O . SER A 1 201 ? 2.385 -12.688 -21.609 1 80.12 201 SER A O 1
ATOM 1552 N N . SER A 1 202 ? 2.168 -12.633 -19.438 1 87.31 202 SER A N 1
ATOM 1553 C CA . SER A 1 202 ? 2.693 -11.281 -19.297 1 87.31 202 SER A CA 1
ATOM 1554 C C . SER A 1 202 ? 4.086 -11.281 -18.688 1 87.31 202 SER A C 1
ATOM 1556 O O . SER A 1 202 ? 4.328 -11.969 -17.688 1 87.31 202 SER A O 1
ATOM 1558 N N . TRP A 1 203 ? 5.008 -10.586 -19.359 1 91 203 TRP A N 1
ATOM 1559 C CA . TRP A 1 203 ? 6.398 -10.586 -18.938 1 91 203 TRP A CA 1
ATOM 1560 C C . TRP A 1 203 ? 6.766 -9.258 -18.281 1 91 203 TRP A C 1
ATOM 1562 O O . TRP A 1 203 ? 6.641 -8.195 -18.891 1 91 203 TRP A O 1
ATOM 1572 N N . TYR A 1 204 ? 7.203 -9.32 -17.031 1 93.5 204 TYR A N 1
ATOM 1573 C CA . TYR A 1 204 ? 7.57 -8.148 -16.25 1 93.5 204 TYR A CA 1
ATOM 1574 C C . TYR A 1 204 ? 9.062 -8.148 -15.938 1 93.5 204 TYR A C 1
ATOM 1576 O O . TYR A 1 204 ? 9.531 -8.906 -15.086 1 93.5 204 TYR A O 1
ATOM 1584 N N . PRO A 1 205 ? 9.797 -7.293 -16.562 1 96.12 205 PRO A N 1
ATOM 1585 C CA . PRO A 1 205 ? 11.242 -7.266 -16.312 1 96.12 205 PRO A CA 1
ATOM 1586 C C . PRO A 1 205 ? 11.609 -6.605 -14.992 1 96.12 205 PRO A C 1
ATOM 1588 O O . PRO A 1 205 ? 10.945 -5.656 -14.57 1 96.12 205 PRO A O 1
ATOM 1591 N N . VAL A 1 206 ? 12.57 -7.156 -14.391 1 95.12 206 VAL A N 1
ATOM 1592 C CA . VAL A 1 206 ? 13.102 -6.637 -13.133 1 95.12 206 VAL A CA 1
ATOM 1593 C C . VAL A 1 206 ? 14.609 -6.457 -13.242 1 95.12 206 VAL A C 1
ATOM 1595 O O . VAL A 1 206 ? 15.312 -7.34 -13.75 1 95.12 206 VAL A O 1
ATOM 1598 N N . ALA A 1 207 ? 15.141 -5.34 -12.82 1 91.88 207 ALA A N 1
ATOM 1599 C CA . ALA A 1 207 ? 16.578 -5.086 -12.852 1 91.88 207 ALA A CA 1
ATOM 1600 C C . ALA A 1 207 ? 17.219 -5.395 -11.5 1 91.88 207 ALA A C 1
ATOM 1602 O O . ALA A 1 207 ? 16.984 -4.684 -10.516 1 91.88 207 ALA A O 1
ATOM 1603 N N . GLU A 1 208 ? 17.984 -6.41 -11.469 1 86.56 208 GLU A N 1
ATOM 1604 C CA . GLU A 1 208 ? 18.719 -6.727 -10.242 1 86.56 208 GLU A CA 1
ATOM 1605 C C . GLU A 1 208 ? 20.047 -5.977 -10.195 1 86.56 208 GLU A C 1
ATOM 1607 O O . GLU A 1 208 ? 20.5 -5.586 -9.117 1 86.56 208 GLU A O 1
ATOM 1612 N N . LYS A 1 209 ? 20.516 -5.84 -11.406 1 83.38 209 LYS A N 1
ATOM 1613 C CA . LYS A 1 209 ? 21.781 -5.125 -11.547 1 83.38 209 LYS A CA 1
ATOM 1614 C C . LYS A 1 209 ? 21.625 -3.906 -12.453 1 83.38 209 LYS A C 1
ATOM 1616 O O . LYS A 1 209 ? 20.672 -3.822 -13.234 1 83.38 209 LYS A O 1
ATOM 1621 N N . SER A 1 210 ? 22.625 -3.053 -12.32 1 82.75 210 SER A N 1
ATOM 1622 C CA . SER A 1 210 ? 22.578 -1.842 -13.133 1 82.75 210 SER A CA 1
ATOM 1623 C C . SER A 1 210 ? 22.719 -2.168 -14.617 1 82.75 210 SER A C 1
ATOM 1625 O O . SER A 1 210 ? 22.156 -1.468 -15.469 1 82.75 210 SER A O 1
ATOM 1627 N N . SER A 1 211 ? 23.359 -3.225 -14.867 1 85.19 211 SER A N 1
ATOM 1628 C CA . SER A 1 211 ? 23.562 -3.623 -16.25 1 85.19 211 SER A CA 1
ATOM 1629 C C . SER A 1 211 ? 22.25 -4.113 -16.875 1 85.19 211 SER A C 1
ATOM 1631 O O . SER A 1 211 ? 22.094 -4.074 -18.109 1 85.19 211 SER A O 1
ATOM 1633 N N . ASP A 1 212 ? 21.359 -4.559 -16.047 1 91.94 212 ASP A N 1
ATOM 1634 C CA . ASP A 1 212 ? 20.094 -5.09 -16.531 1 91.94 212 ASP A CA 1
ATOM 1635 C C . ASP A 1 212 ? 19.25 -3.988 -17.172 1 91.94 212 ASP A C 1
ATOM 1637 O O . ASP A 1 212 ? 18.453 -4.254 -18.078 1 91.94 212 ASP A O 1
ATOM 1641 N N . ILE A 1 213 ? 19.484 -2.787 -16.766 1 91.12 213 ILE A N 1
ATOM 1642 C CA . ILE A 1 213 ? 18.656 -1.683 -17.203 1 91.12 213 ILE A CA 1
ATOM 1643 C C . ILE A 1 213 ? 18.891 -1.424 -18.688 1 91.12 213 ILE A C 1
ATOM 1645 O O . ILE A 1 213 ? 17.953 -1.232 -19.469 1 91.12 213 ILE A O 1
ATOM 1649 N N . ALA A 1 214 ? 20.094 -1.492 -19.047 1 91.5 214 ALA A N 1
ATOM 1650 C CA . ALA A 1 214 ? 20.438 -1.277 -20.453 1 91.5 214 ALA A CA 1
ATOM 1651 C C . ALA A 1 214 ? 19.859 -2.391 -21.328 1 91.5 214 ALA A C 1
ATOM 1653 O O . ALA A 1 214 ? 19.359 -2.131 -22.406 1 91.5 214 ALA A O 1
ATOM 1654 N N . VAL A 1 215 ? 19.922 -3.574 -20.781 1 94.25 215 VAL A N 1
ATOM 1655 C CA . VAL A 1 215 ? 19.422 -4.73 -21.531 1 94.25 215 VAL A CA 1
ATOM 1656 C C . VAL A 1 215 ? 17.906 -4.617 -21.703 1 94.25 215 VAL A C 1
ATOM 1658 O O . VAL A 1 215 ? 17.391 -4.836 -22.812 1 94.25 215 VAL A O 1
ATOM 1661 N N . ILE A 1 216 ? 17.25 -4.215 -20.672 1 95 216 ILE A N 1
ATOM 1662 C CA . ILE A 1 216 ? 15.797 -4.113 -20.703 1 95 216 ILE A CA 1
ATOM 1663 C C . ILE A 1 216 ? 15.375 -2.975 -21.641 1 95 216 ILE A C 1
ATOM 1665 O O . ILE A 1 216 ? 14.383 -3.088 -22.359 1 95 216 ILE A O 1
ATOM 1669 N N . ALA A 1 217 ? 16.125 -1.914 -21.625 1 93 217 ALA A N 1
ATOM 1670 C CA . ALA A 1 217 ? 15.82 -0.795 -22.516 1 93 217 ALA A CA 1
ATOM 1671 C C . ALA A 1 217 ? 15.914 -1.22 -23.984 1 93 217 ALA A C 1
ATOM 1673 O O . ALA A 1 217 ? 15.039 -0.896 -24.781 1 93 217 ALA A O 1
ATOM 1674 N N . LYS A 1 218 ? 16.922 -1.893 -24.25 1 92.69 218 LYS A N 1
ATOM 1675 C CA . LYS A 1 218 ? 17.094 -2.379 -25.625 1 92.69 218 LYS A CA 1
ATOM 1676 C C . LYS A 1 218 ? 16.016 -3.393 -25.984 1 92.69 218 LYS A C 1
ATOM 1678 O O . LYS A 1 218 ? 15.508 -3.387 -27.109 1 92.69 218 LYS A O 1
ATOM 1683 N N . LEU A 1 219 ? 15.75 -4.27 -25.062 1 94 219 LEU A N 1
ATOM 1684 C CA . LEU A 1 219 ? 14.695 -5.258 -25.266 1 94 219 LEU A CA 1
ATOM 1685 C C . LEU A 1 219 ? 13.367 -4.582 -25.609 1 94 219 LEU A C 1
ATOM 1687 O O . LEU A 1 219 ? 12.688 -4.98 -26.547 1 94 219 LEU A O 1
ATOM 1691 N N . GLU A 1 220 ? 13.031 -3.574 -24.828 1 93.12 220 GLU A N 1
ATOM 1692 C CA . GLU A 1 220 ? 11.797 -2.838 -25.062 1 93.12 220 GLU A CA 1
ATOM 1693 C C . GLU A 1 220 ? 11.781 -2.223 -26.469 1 93.12 220 GLU A C 1
ATOM 1695 O O . GLU A 1 220 ? 10.766 -2.277 -27.156 1 93.12 220 GLU A O 1
ATOM 1700 N N . GLN A 1 221 ? 12.859 -1.638 -26.828 1 91.25 221 GLN A N 1
ATOM 1701 C CA . GLN A 1 221 ? 12.961 -1 -28.141 1 91.25 221 GLN A CA 1
ATOM 1702 C C . GLN A 1 221 ? 12.789 -2.018 -29.266 1 91.25 221 GLN A C 1
ATOM 1704 O O . GLN A 1 221 ? 12.086 -1.754 -30.234 1 91.25 221 GLN A O 1
ATOM 1709 N N . LEU A 1 222 ? 13.391 -3.141 -29.109 1 92.12 222 LEU A N 1
ATOM 1710 C CA . LEU A 1 222 ? 13.32 -4.18 -30.125 1 92.12 222 LEU A CA 1
ATOM 1711 C C . LEU A 1 222 ? 11.906 -4.746 -30.234 1 92.12 222 LEU A C 1
ATOM 1713 O O . LEU A 1 222 ? 11.422 -5.027 -31.328 1 92.12 222 LEU A O 1
ATOM 1717 N N . LEU A 1 223 ? 11.281 -4.848 -29.125 1 91.31 223 LEU A N 1
ATOM 1718 C CA . LEU A 1 223 ? 9.938 -5.422 -29.109 1 91.31 223 LEU A CA 1
ATOM 1719 C C . LEU A 1 223 ? 8.922 -4.438 -29.672 1 91.31 223 LEU A C 1
ATOM 1721 O O . LEU A 1 223 ? 7.922 -4.844 -30.266 1 91.31 223 LEU A O 1
ATOM 1725 N N . LYS A 1 224 ? 9.125 -3.221 -29.469 1 88.94 224 LYS A N 1
ATOM 1726 C CA . LYS A 1 224 ? 8.234 -2.199 -30 1 88.94 224 LYS A CA 1
ATOM 1727 C C . LYS A 1 224 ? 8.227 -2.215 -31.531 1 88.94 224 LYS A C 1
ATOM 1729 O O . LYS A 1 224 ? 7.234 -1.847 -32.156 1 88.94 224 LYS A O 1
ATOM 1734 N N . SER A 1 225 ? 9.297 -2.641 -32.062 1 87.75 225 SER A N 1
ATOM 1735 C CA . SER A 1 225 ? 9.375 -2.713 -33.531 1 87.75 225 SER A CA 1
ATOM 1736 C C . SER A 1 225 ? 8.516 -3.848 -34.062 1 87.75 225 SER A C 1
ATOM 1738 O O . SER A 1 225 ? 8.219 -3.889 -35.25 1 87.75 225 SER A O 1
ATOM 1740 N N . LYS A 1 226 ? 8.031 -4.738 -33.312 1 84.19 226 LYS A N 1
ATOM 1741 C CA . LYS A 1 226 ? 7.172 -5.871 -33.625 1 84.19 226 LYS A CA 1
ATOM 1742 C C . LYS A 1 226 ? 7.828 -6.77 -34.688 1 84.19 226 LYS A C 1
ATOM 1744 O O . LYS A 1 226 ? 7.141 -7.496 -35.406 1 84.19 226 LYS A O 1
ATOM 1749 N N . LYS A 1 227 ? 9.086 -6.715 -34.781 1 85.56 227 LYS A N 1
ATOM 1750 C CA . LYS A 1 227 ? 9.797 -7.512 -35.781 1 85.56 227 LYS A CA 1
ATOM 1751 C C . LYS A 1 227 ? 10.422 -8.75 -35.156 1 85.56 227 LYS A C 1
ATOM 1753 O O . LYS A 1 227 ? 10.758 -9.711 -35.844 1 85.56 227 LYS A O 1
ATOM 1758 N N . PHE A 1 228 ? 10.516 -8.734 -33.875 1 86.88 228 PHE A N 1
ATOM 1759 C CA . PHE A 1 228 ? 11.242 -9.797 -33.188 1 86.88 228 PHE A CA 1
ATOM 1760 C C . PHE A 1 228 ? 10.352 -10.484 -32.156 1 86.88 228 PHE A C 1
ATOM 1762 O O . PHE A 1 228 ? 9.477 -9.844 -31.562 1 86.88 228 PHE A O 1
ATOM 1769 N N . THR A 1 229 ? 10.578 -11.742 -32 1 85.38 229 THR A N 1
ATOM 1770 C CA . THR A 1 229 ? 9.969 -12.461 -30.906 1 85.38 229 THR A CA 1
ATOM 1771 C C . THR A 1 229 ? 10.695 -12.148 -29.594 1 85.38 229 THR A C 1
ATOM 1773 O O . THR A 1 229 ? 11.789 -11.578 -29.609 1 85.38 229 THR A O 1
ATOM 1776 N N . LEU A 1 230 ? 10.086 -12.406 -28.5 1 88.62 230 LEU A N 1
ATOM 1777 C CA . LEU A 1 230 ? 10.68 -12.117 -27.203 1 88.62 230 LEU A CA 1
ATOM 1778 C C . LEU A 1 230 ? 12.039 -12.805 -27.062 1 88.62 230 LEU A C 1
ATOM 1780 O O . LEU A 1 230 ? 13 -12.188 -26.594 1 88.62 230 LEU A O 1
ATOM 1784 N N . ALA A 1 231 ? 12.133 -14.062 -27.438 1 87.75 231 ALA A N 1
ATOM 1785 C CA . ALA A 1 231 ? 13.375 -14.82 -27.312 1 87.75 231 ALA A CA 1
ATOM 1786 C C . ALA A 1 231 ? 14.477 -14.211 -28.188 1 87.75 231 ALA A C 1
ATOM 1788 O O . ALA A 1 231 ? 15.625 -14.078 -27.734 1 87.75 231 ALA A O 1
ATOM 1789 N N . GLU A 1 232 ? 14.133 -13.859 -29.406 1 89.56 232 GLU A N 1
ATOM 1790 C CA . GLU A 1 232 ? 15.102 -13.266 -30.312 1 89.56 232 GLU A CA 1
ATOM 1791 C C . GLU A 1 232 ? 15.578 -11.906 -29.812 1 89.56 232 GLU A C 1
ATOM 1793 O O . GLU A 1 232 ? 16.781 -11.625 -29.797 1 89.56 232 GLU A O 1
ATOM 1798 N N . ALA A 1 233 ? 14.602 -11.133 -29.422 1 92 233 ALA A N 1
ATOM 1799 C CA . ALA A 1 233 ? 14.938 -9.812 -28.891 1 92 233 ALA A CA 1
ATOM 1800 C C . ALA A 1 233 ? 15.836 -9.914 -27.672 1 92 233 ALA A C 1
ATOM 1802 O O . ALA A 1 233 ? 16.766 -9.125 -27.5 1 92 233 ALA A O 1
ATOM 1803 N N . PHE A 1 234 ? 15.516 -10.859 -26.859 1 92.94 234 PHE A N 1
ATOM 1804 C CA . PHE A 1 234 ? 16.281 -11.055 -25.641 1 92.94 234 PHE A CA 1
ATOM 1805 C C . PHE A 1 234 ? 17.719 -11.461 -25.969 1 92.94 234 PHE A C 1
ATOM 1807 O O . PHE A 1 234 ? 18.672 -10.922 -25.391 1 92.94 234 PHE A O 1
ATOM 1814 N N . SER A 1 235 ? 17.891 -12.367 -26.844 1 91.25 235 SER A N 1
ATOM 1815 C CA . SER A 1 235 ? 19.219 -12.828 -27.234 1 91.25 235 SER A CA 1
ATOM 1816 C C . SER A 1 235 ? 20.062 -11.688 -27.797 1 91.25 235 SER A C 1
ATOM 1818 O O . SER A 1 235 ? 21.266 -11.609 -27.547 1 91.25 235 SER A O 1
ATOM 1820 N N . LEU A 1 236 ? 19.438 -10.828 -28.469 1 91.31 236 LEU A N 1
ATOM 1821 C CA . LEU A 1 236 ? 20.125 -9.695 -29.062 1 91.31 236 LEU A CA 1
ATOM 1822 C C . LEU A 1 236 ? 20.469 -8.648 -28 1 91.31 236 LEU A C 1
ATOM 1824 O O . LEU A 1 236 ? 21.453 -7.926 -28.125 1 91.31 236 LEU A O 1
ATOM 1828 N N . SER A 1 237 ? 19.703 -8.594 -26.969 1 93.25 237 SER A N 1
ATOM 1829 C CA . SER A 1 237 ? 19.828 -7.527 -25.984 1 93.25 237 SER A CA 1
ATOM 1830 C C . SER A 1 237 ? 20.812 -7.914 -24.875 1 93.25 237 SER A C 1
ATOM 1832 O O . SER A 1 237 ? 21.359 -7.047 -24.188 1 93.25 237 SER A O 1
ATOM 1834 N N . ILE A 1 238 ? 21.047 -9.156 -24.656 1 89.81 238 ILE A N 1
ATOM 1835 C CA . ILE A 1 238 ? 21.844 -9.633 -23.531 1 89.81 238 ILE A CA 1
ATOM 1836 C C . ILE A 1 238 ? 23.266 -9.078 -23.625 1 89.81 238 ILE A C 1
ATOM 1838 O O . ILE A 1 238 ? 23.906 -8.828 -22.609 1 89.81 238 ILE A O 1
ATOM 1842 N N . SER A 1 239 ? 23.75 -8.766 -24.75 1 85.75 239 SER A N 1
ATOM 1843 C CA . SER A 1 239 ? 25.125 -8.305 -24.938 1 85.75 239 SER A CA 1
ATOM 1844 C C . SER A 1 239 ? 25.203 -6.777 -24.969 1 85.75 239 SER A C 1
ATOM 1846 O O . SER A 1 239 ? 26.234 -6.211 -25.328 1 85.75 239 SER A O 1
ATOM 1848 N N . THR A 1 240 ? 24.234 -6.164 -24.547 1 88.19 240 THR A N 1
ATOM 1849 C CA . THR A 1 240 ? 24.203 -4.707 -24.594 1 88.19 240 THR A CA 1
ATOM 1850 C C . THR A 1 240 ? 25.141 -4.121 -23.531 1 88.19 240 THR A C 1
ATOM 1852 O O . THR A 1 240 ? 25.203 -4.621 -22.406 1 88.19 240 THR A O 1
ATOM 1855 N N . GLN A 1 241 ? 25.844 -3.129 -23.875 1 83 241 GLN A N 1
ATOM 1856 C CA . GLN A 1 241 ? 26.766 -2.449 -22.969 1 83 241 GLN A CA 1
ATOM 1857 C C . GLN A 1 241 ? 26.016 -1.57 -21.969 1 83 241 GLN A C 1
ATOM 1859 O O . GLN A 1 241 ? 24.922 -1.084 -22.266 1 83 241 GLN A O 1
ATOM 1864 N N . PRO A 1 242 ? 26.688 -1.403 -20.812 1 82.88 242 PRO A N 1
ATOM 1865 C CA . PRO A 1 242 ? 26.047 -0.543 -19.812 1 82.88 242 PRO A CA 1
ATOM 1866 C C . PRO A 1 242 ? 25.891 0.897 -20.297 1 82.88 242 PRO A C 1
ATOM 1868 O O . PRO A 1 242 ? 26.641 1.356 -21.156 1 82.88 242 PRO A O 1
ATOM 1871 N N . LEU A 1 243 ? 24.906 1.581 -19.797 1 82.12 243 LEU A N 1
ATOM 1872 C CA . LEU A 1 243 ? 24.578 2.947 -20.188 1 82.12 243 LEU A CA 1
ATOM 1873 C C . LEU A 1 243 ? 25.578 3.936 -19.594 1 82.12 243 LEU A C 1
ATOM 1875 O O . LEU A 1 243 ? 26.109 3.703 -18.516 1 82.12 243 LEU A O 1
ATOM 1879 N N . THR A 1 244 ? 25.812 4.926 -20.406 1 80 244 THR A N 1
ATOM 1880 C CA . THR A 1 244 ? 26.625 6.02 -19.891 1 80 244 THR A CA 1
ATOM 1881 C C . THR A 1 244 ? 25.859 6.852 -18.875 1 80 244 THR A C 1
ATOM 1883 O O . THR A 1 244 ? 24.641 6.73 -18.766 1 80 244 THR A O 1
ATOM 1886 N N . THR A 1 245 ? 26.609 7.66 -18.125 1 79.38 245 THR A N 1
ATOM 1887 C CA . THR A 1 245 ? 26 8.477 -17.078 1 79.38 245 THR A CA 1
ATOM 1888 C C . THR A 1 245 ? 24.984 9.453 -17.672 1 79.38 245 THR A C 1
ATOM 1890 O O . THR A 1 245 ? 23.922 9.688 -17.094 1 79.38 245 THR A O 1
ATOM 1893 N N . LEU A 1 246 ? 25.312 9.984 -18.797 1 80.38 246 LEU A N 1
ATOM 1894 C CA . LEU A 1 246 ? 24.422 10.953 -19.438 1 80.38 246 LEU A CA 1
ATOM 1895 C C . LEU A 1 246 ? 23.141 10.289 -19.906 1 80.38 246 LEU A C 1
ATOM 1897 O O . LEU A 1 246 ? 22.062 10.875 -19.812 1 80.38 246 LEU A O 1
ATOM 1901 N N . GLU A 1 247 ? 23.25 9.109 -20.344 1 81.5 247 GLU A N 1
ATOM 1902 C CA . GLU A 1 247 ? 22.078 8.375 -20.812 1 81.5 247 GLU A CA 1
ATOM 1903 C C . GLU A 1 247 ? 21.172 7.977 -19.656 1 81.5 247 GLU A C 1
ATOM 1905 O O . GLU A 1 247 ? 19.953 7.934 -19.797 1 81.5 247 GLU A O 1
ATOM 1910 N N . LYS A 1 248 ? 21.812 7.867 -18.578 1 82.06 248 LYS A N 1
ATOM 1911 C CA . LYS A 1 248 ? 21.078 7.461 -17.391 1 82.06 248 LYS A CA 1
ATOM 1912 C C . LYS A 1 248 ? 20.234 8.617 -16.859 1 82.06 248 LYS A C 1
ATOM 1914 O O . LYS A 1 248 ? 19.281 8.391 -16.109 1 82.06 248 LYS A O 1
ATOM 1919 N N . LEU A 1 249 ? 20.578 9.773 -17.312 1 84.62 249 LEU A N 1
ATOM 1920 C CA . LEU A 1 249 ? 19.875 10.938 -16.812 1 84.62 249 LEU A CA 1
ATOM 1921 C C . LEU A 1 249 ? 18.781 11.383 -17.781 1 84.62 249 LEU A C 1
ATOM 1923 O O . LEU A 1 249 ? 18.031 12.312 -17.5 1 84.62 249 LEU A O 1
ATOM 1927 N N . SER A 1 250 ? 18.641 10.711 -18.859 1 86.69 250 SER A N 1
ATOM 1928 C CA . SER A 1 250 ? 17.578 11.031 -19.812 1 86.69 250 SER A CA 1
ATOM 1929 C C . SER A 1 250 ? 16.203 10.719 -19.234 1 86.69 250 SER A C 1
ATOM 1931 O O . SER A 1 250 ? 16.047 9.789 -18.438 1 86.69 250 SER A O 1
ATOM 1933 N N . PRO A 1 251 ? 15.227 11.555 -19.625 1 88.62 251 PRO A N 1
ATOM 1934 C CA . PRO A 1 251 ? 13.875 11.344 -19.094 1 88.62 251 PRO A CA 1
ATOM 1935 C C . PRO A 1 251 ? 13.336 9.953 -19.391 1 88.62 251 PRO A C 1
ATOM 1937 O O . PRO A 1 251 ? 12.633 9.367 -18.562 1 88.62 251 PRO A O 1
ATOM 1940 N N . ASN A 1 252 ? 13.609 9.453 -20.484 1 86.88 252 ASN A N 1
ATOM 1941 C CA . ASN A 1 252 ? 13.133 8.125 -20.844 1 86.88 252 ASN A CA 1
ATOM 1942 C C . ASN A 1 252 ? 13.727 7.055 -19.922 1 86.88 252 ASN A C 1
ATOM 1944 O O . ASN A 1 252 ? 13.031 6.117 -19.531 1 86.88 252 ASN A O 1
ATOM 1948 N N . HIS A 1 253 ? 14.906 7.281 -19.609 1 87.62 253 HIS A N 1
ATOM 1949 C CA . HIS A 1 253 ? 15.57 6.301 -18.75 1 87.62 253 HIS A CA 1
ATOM 1950 C C . HIS A 1 253 ? 15.062 6.398 -17.312 1 87.62 253 HIS A C 1
ATOM 1952 O O . HIS A 1 253 ? 14.914 5.379 -16.641 1 87.62 253 HIS A O 1
ATOM 1958 N N . VAL A 1 254 ? 14.836 7.598 -16.953 1 87.31 254 VAL A N 1
ATOM 1959 C CA . VAL A 1 254 ? 14.328 7.793 -15.594 1 87.31 254 VAL A CA 1
ATOM 1960 C C . VAL A 1 254 ? 12.953 7.152 -15.461 1 87.31 254 VAL A C 1
ATOM 1962 O O . VAL A 1 254 ? 12.656 6.504 -14.453 1 87.31 254 VAL A O 1
ATOM 1965 N N . LEU A 1 255 ? 12.156 7.324 -16.438 1 90.38 255 LEU A N 1
ATOM 1966 C CA . LEU A 1 255 ? 10.828 6.719 -16.438 1 90.38 255 LEU A CA 1
ATOM 1967 C C . LEU A 1 255 ? 10.93 5.195 -16.438 1 90.38 255 LEU A C 1
ATOM 1969 O O . LEU A 1 255 ? 10.164 4.52 -15.742 1 90.38 255 LEU A O 1
ATOM 1973 N N . LEU A 1 256 ? 11.867 4.719 -17.188 1 91.69 256 LEU A N 1
ATOM 1974 C CA . LEU A 1 256 ? 12.07 3.275 -17.219 1 91.69 256 LEU A CA 1
ATOM 1975 C C . LEU A 1 256 ? 12.523 2.766 -15.852 1 91.69 256 LEU A C 1
ATOM 1977 O O . LEU A 1 256 ? 12.062 1.719 -15.391 1 91.69 256 LEU A O 1
ATOM 1981 N N . GLN A 1 257 ? 13.375 3.5 -15.297 1 90.19 257 GLN A N 1
ATOM 1982 C CA . GLN A 1 257 ? 13.867 3.105 -13.977 1 90.19 257 GLN A CA 1
ATOM 1983 C C . GLN A 1 257 ? 12.727 3.037 -12.961 1 90.19 257 GLN A C 1
ATOM 1985 O O . GLN A 1 257 ? 12.664 2.119 -12.148 1 90.19 257 GLN A O 1
ATOM 1990 N N . LEU A 1 258 ? 11.859 3.947 -13.055 1 88.81 258 LEU A N 1
ATOM 1991 C CA . LEU A 1 258 ? 10.711 3.961 -12.156 1 88.81 258 LEU A CA 1
ATOM 1992 C C . LEU A 1 258 ? 9.812 2.752 -12.398 1 88.81 258 LEU A C 1
ATOM 1994 O O . LEU A 1 258 ? 9.352 2.117 -11.445 1 88.81 258 LEU A O 1
ATOM 1998 N N . LYS A 1 259 ? 9.641 2.422 -13.586 1 92.94 259 LYS A N 1
ATOM 1999 C CA . LYS A 1 259 ? 8.859 1.24 -13.93 1 92.94 259 LYS A CA 1
ATOM 2000 C C . LYS A 1 259 ? 9.5 -0.028 -13.383 1 92.94 259 LYS A C 1
ATOM 2002 O O . LYS A 1 259 ? 8.812 -0.899 -12.844 1 92.94 259 LYS A O 1
ATOM 2007 N N . LEU A 1 260 ? 10.758 -0.031 -13.492 1 93.69 260 LEU A N 1
ATOM 2008 C CA . LEU A 1 260 ? 11.477 -1.215 -13.047 1 93.69 260 LEU A CA 1
ATOM 2009 C C . LEU A 1 260 ? 11.477 -1.311 -11.523 1 93.69 260 LEU A C 1
ATOM 2011 O O . LEU A 1 260 ? 11.453 -2.41 -10.969 1 93.69 260 LEU A O 1
ATOM 2015 N N . TRP A 1 261 ? 11.469 -0.165 -10.914 1 91.25 261 TRP A N 1
ATOM 2016 C CA . TRP A 1 261 ? 11.375 -0.164 -9.453 1 91.25 261 TRP A CA 1
ATOM 2017 C C . TRP A 1 261 ? 10.023 -0.697 -9 1 91.25 261 TRP A C 1
ATOM 2019 O O . TRP A 1 261 ? 9.938 -1.418 -8 1 91.25 261 TRP A O 1
ATOM 2029 N N . ILE A 1 262 ? 9.008 -0.395 -9.711 1 92.19 262 ILE A N 1
ATOM 2030 C CA . ILE A 1 262 ? 7.676 -0.891 -9.391 1 92.19 262 ILE A CA 1
ATOM 2031 C C . ILE A 1 262 ? 7.637 -2.41 -9.547 1 92.19 262 ILE A C 1
ATOM 2033 O O . ILE A 1 262 ? 7.129 -3.119 -8.68 1 92.19 262 ILE A O 1
ATOM 2037 N N . ASN A 1 263 ? 8.258 -2.867 -10.594 1 94.19 263 ASN A N 1
ATOM 2038 C CA . ASN A 1 263 ? 8.312 -4.312 -10.797 1 94.19 263 ASN A CA 1
ATOM 2039 C C . ASN A 1 263 ? 9.117 -5.004 -9.703 1 94.19 263 ASN A C 1
ATOM 2041 O O . ASN A 1 263 ? 8.703 -6.043 -9.188 1 94.19 263 ASN A O 1
ATOM 2045 N N . ARG A 1 264 ? 10.203 -4.398 -9.438 1 93 264 ARG A N 1
ATOM 2046 C CA . ARG A 1 264 ? 11.078 -4.996 -8.43 1 93 264 ARG A CA 1
ATOM 2047 C C . ARG A 1 264 ? 10.398 -5.004 -7.059 1 93 264 ARG A C 1
ATOM 2049 O O . ARG A 1 264 ? 10.578 -5.941 -6.281 1 93 264 ARG A O 1
ATOM 2056 N N . SER A 1 265 ? 9.703 -4.008 -6.816 1 90.81 265 SER A N 1
ATOM 2057 C CA . SER A 1 265 ? 8.992 -3.932 -5.543 1 90.81 265 SER A CA 1
ATOM 2058 C C . SER A 1 265 ? 7.988 -5.074 -5.398 1 90.81 265 SER A C 1
ATOM 2060 O O . SER A 1 265 ? 7.809 -5.613 -4.305 1 90.81 265 SER A O 1
ATOM 2062 N N . HIS A 1 266 ? 7.375 -5.426 -6.43 1 90.69 266 HIS A N 1
ATOM 2063 C CA . HIS A 1 266 ? 6.438 -6.543 -6.414 1 90.69 266 HIS A CA 1
ATOM 2064 C C . HIS A 1 266 ? 7.145 -7.852 -6.078 1 90.69 266 HIS A C 1
ATOM 2066 O O . HIS A 1 266 ? 6.66 -8.633 -5.25 1 90.69 266 HIS A O 1
ATOM 2072 N N . VAL A 1 267 ? 8.266 -8.008 -6.637 1 90.69 267 VAL A N 1
ATOM 2073 C CA . VAL A 1 267 ? 9.023 -9.242 -6.441 1 90.69 267 VAL A CA 1
ATOM 2074 C C . VAL A 1 267 ? 9.547 -9.312 -5.012 1 90.69 267 VAL A C 1
ATOM 2076 O O . VAL A 1 267 ? 9.555 -10.383 -4.395 1 90.69 267 VAL A O 1
ATOM 2079 N N . LEU A 1 268 ? 9.977 -8.219 -4.52 1 87.81 268 LEU A N 1
ATOM 2080 C CA . LEU A 1 268 ? 10.5 -8.188 -3.162 1 87.81 268 LEU A CA 1
ATOM 2081 C C . LEU A 1 268 ? 9.391 -8.43 -2.143 1 87.81 268 LEU A C 1
ATOM 2083 O O . LEU A 1 268 ? 9.609 -9.094 -1.126 1 87.81 268 LEU A O 1
ATOM 2087 N N . LYS A 1 269 ? 8.25 -7.934 -2.449 1 83.75 269 LYS A N 1
ATOM 2088 C CA . LYS A 1 269 ? 7.133 -8.062 -1.523 1 83.75 269 LYS A CA 1
ATOM 2089 C C . LYS A 1 269 ? 6.531 -9.461 -1.575 1 83.75 269 LYS A C 1
ATOM 2091 O O . LYS A 1 269 ? 6.336 -10.102 -0.538 1 83.75 269 LYS A O 1
ATOM 2096 N N . ASP A 1 270 ? 6.305 -9.977 -2.738 1 78.94 270 ASP A N 1
ATOM 2097 C CA . ASP A 1 270 ? 5.535 -11.211 -2.904 1 78.94 270 ASP A CA 1
ATOM 2098 C C . ASP A 1 270 ? 6.461 -12.406 -3.111 1 78.94 270 ASP A C 1
ATOM 2100 O O . ASP A 1 270 ? 6.074 -13.547 -2.84 1 78.94 270 ASP A O 1
ATOM 2104 N N . GLY A 1 271 ? 7.664 -12.172 -3.631 1 72.62 271 GLY A N 1
ATOM 2105 C CA . GLY A 1 271 ? 8.57 -13.266 -3.955 1 72.62 271 GLY A CA 1
ATOM 2106 C C . GLY A 1 271 ? 9.734 -13.375 -2.994 1 72.62 271 GLY A C 1
ATOM 2107 O O . GLY A 1 271 ? 10.656 -14.172 -3.217 1 72.62 271 GLY A O 1
ATOM 2108 N N . ASP A 1 272 ? 9.797 -12.633 -2.014 1 75.5 272 ASP A N 1
ATOM 2109 C CA . ASP A 1 272 ? 10.906 -12.602 -1.066 1 75.5 272 ASP A CA 1
ATOM 2110 C C . ASP A 1 272 ? 12.227 -12.312 -1.775 1 75.5 272 ASP A C 1
ATOM 2112 O O . ASP A 1 272 ? 13.273 -12.836 -1.385 1 75.5 272 ASP A O 1
ATOM 2116 N N . GLY A 1 273 ? 12.102 -11.727 -2.953 1 78.19 273 GLY A N 1
ATOM 2117 C CA . GLY A 1 273 ? 13.289 -11.328 -3.695 1 78.19 273 GLY A CA 1
ATOM 2118 C C . GLY A 1 273 ? 13.82 -12.422 -4.605 1 78.19 273 GLY A C 1
ATOM 2119 O O . GLY A 1 273 ? 14.82 -12.234 -5.293 1 78.19 273 GLY A O 1
ATOM 2120 N N . ARG A 1 274 ? 13.094 -13.5 -4.723 1 82.94 274 ARG A N 1
ATOM 2121 C CA . ARG A 1 274 ? 13.547 -14.602 -5.57 1 82.94 274 ARG A CA 1
ATOM 2122 C C . ARG A 1 274 ? 13.016 -14.453 -6.992 1 82.94 274 ARG A C 1
ATOM 2124 O O . ARG A 1 274 ? 11.867 -14.055 -7.191 1 82.94 274 ARG A O 1
ATOM 2131 N N . MET A 1 275 ? 14.016 -14.906 -7.887 1 88.06 275 MET A N 1
ATOM 2132 C CA . MET A 1 275 ? 13.656 -14.828 -9.297 1 88.06 275 MET A CA 1
ATOM 2133 C C . MET A 1 275 ? 13.844 -16.172 -9.992 1 88.06 275 MET A C 1
ATOM 2135 O O . MET A 1 275 ? 14.719 -16.953 -9.602 1 88.06 275 MET A O 1
ATOM 2139 N N . PRO A 1 276 ? 13.07 -16.516 -10.93 1 90.62 276 PRO A N 1
ATOM 2140 C CA . PRO A 1 276 ? 11.875 -15.836 -11.438 1 90.62 276 PRO A CA 1
ATOM 2141 C C . PRO A 1 276 ? 10.664 -16.016 -10.539 1 90.62 276 PRO A C 1
ATOM 2143 O O . PRO A 1 276 ? 10.609 -16.953 -9.742 1 90.62 276 PRO A O 1
ATOM 2146 N N . LEU A 1 277 ? 9.859 -15.031 -10.562 1 90.56 277 LEU A N 1
ATOM 2147 C CA . LEU A 1 277 ? 8.57 -15.117 -9.891 1 90.56 277 LEU A CA 1
ATOM 2148 C C . LEU A 1 277 ? 7.449 -15.359 -10.883 1 90.56 277 LEU A C 1
ATOM 2150 O O . LEU A 1 277 ? 7.258 -14.578 -11.82 1 90.56 277 LEU A O 1
ATOM 2154 N N . LEU A 1 278 ? 6.766 -16.469 -10.695 1 87.5 278 LEU A N 1
ATOM 2155 C CA . LEU A 1 278 ? 5.648 -16.812 -11.57 1 87.5 278 LEU A CA 1
ATOM 2156 C C . LEU A 1 278 ? 4.328 -16.781 -10.805 1 87.5 278 LEU A C 1
ATOM 2158 O O . LEU A 1 278 ? 4.207 -17.406 -9.75 1 87.5 278 LEU A O 1
ATOM 2162 N N . GLU A 1 279 ? 3.447 -16.109 -11.336 1 87.81 279 GLU A N 1
ATOM 2163 C CA . GLU A 1 279 ? 2.113 -16.016 -10.75 1 87.81 279 GLU A CA 1
ATOM 2164 C C . GLU A 1 279 ? 1.055 -16.562 -11.703 1 87.81 279 GLU A C 1
ATOM 2166 O O . GLU A 1 279 ? 0.814 -15.992 -12.766 1 87.81 279 GLU A O 1
ATOM 2171 N N . PHE A 1 280 ? 0.454 -17.609 -11.289 1 83.19 280 PHE A N 1
ATOM 2172 C CA . PHE A 1 280 ? -0.577 -18.234 -12.094 1 83.19 280 PHE A CA 1
ATOM 2173 C C . PHE A 1 280 ? -1.967 -17.875 -11.594 1 83.19 280 PHE A C 1
ATOM 2175 O O . PHE A 1 280 ? -2.275 -18.062 -10.414 1 83.19 280 PHE A O 1
ATOM 2182 N N . ARG A 1 281 ? -2.625 -17.328 -12.5 1 81 281 ARG A N 1
ATOM 2183 C CA . ARG A 1 281 ? -4.012 -17 -12.203 1 81 281 ARG A CA 1
ATOM 2184 C C . ARG A 1 281 ? -4.957 -18.094 -12.688 1 81 281 ARG A C 1
ATOM 2186 O O . ARG A 1 281 ? -5.293 -18.156 -13.867 1 81 281 ARG A O 1
ATOM 2193 N N . GLY A 1 282 ? -5.316 -18.969 -11.812 1 74.12 282 GLY A N 1
ATOM 2194 C CA . GLY A 1 282 ? -6.062 -20.156 -12.148 1 74.12 282 GLY A CA 1
ATOM 2195 C C . GLY A 1 282 ? -5.219 -21.422 -12.094 1 74.12 282 GLY A C 1
ATOM 2196 O O . GLY A 1 282 ? -4.047 -21.375 -11.711 1 74.12 282 GLY A O 1
ATOM 2197 N N . THR A 1 283 ? -5.75 -22.562 -12.242 1 66.94 283 THR A N 1
ATOM 2198 C CA . THR A 1 283 ? -5.031 -23.828 -12.148 1 66.94 283 THR A CA 1
ATOM 2199 C C . THR A 1 283 ? -4.203 -24.078 -13.406 1 66.94 283 THR A C 1
ATOM 2201 O O . THR A 1 283 ? -4.754 -24.172 -14.508 1 66.94 283 THR A O 1
ATOM 2204 N N . PRO A 1 284 ? -2.9 -24.062 -13.062 1 62.28 284 PRO A N 1
ATOM 2205 C CA . PRO A 1 284 ? -2.098 -24.406 -14.242 1 62.28 284 PRO A CA 1
ATOM 2206 C C . PRO A 1 284 ? -2.334 -25.844 -14.719 1 62.28 284 PRO A C 1
ATOM 2208 O O . PRO A 1 284 ? -2.416 -26.766 -13.906 1 62.28 284 PRO A O 1
ATOM 2211 N N . ALA A 1 285 ? -2.652 -25.953 -15.891 1 56.16 285 ALA A N 1
ATOM 2212 C CA . ALA A 1 285 ? -2.928 -27.266 -16.469 1 56.16 285 ALA A CA 1
ATOM 2213 C C . ALA A 1 285 ? -1.822 -28.266 -16.125 1 56.16 285 ALA A C 1
ATOM 2215 O O . ALA A 1 285 ? -2.08 -29.453 -15.961 1 56.16 285 ALA A O 1
ATOM 2216 N N . MET A 1 286 ? -0.695 -27.688 -16.062 1 53.84 286 MET A N 1
ATOM 2217 C CA . MET A 1 286 ? 0.463 -28.547 -15.805 1 53.84 286 MET A CA 1
ATOM 2218 C C . MET A 1 286 ? 0.365 -29.203 -14.438 1 53.84 286 MET A C 1
ATOM 2220 O O . MET A 1 286 ? 0.823 -30.328 -14.25 1 53.84 286 MET A O 1
ATOM 2224 N N . LEU A 1 287 ? -0.152 -28.469 -13.555 1 56.41 287 LEU A N 1
ATOM 2225 C CA . LEU A 1 287 ? -0.302 -29.031 -12.219 1 56.41 287 LEU A CA 1
ATOM 2226 C C . LEU A 1 287 ? -1.377 -30.109 -12.195 1 56.41 287 LEU A C 1
ATOM 2228 O O . LEU A 1 287 ? -1.285 -31.078 -11.43 1 56.41 287 LEU A O 1
ATOM 2232 N N . LEU A 1 288 ? -2.248 -30 -13.164 1 52.53 288 LEU A N 1
ATOM 2233 C CA . LEU A 1 288 ? -3.299 -31 -13.258 1 52.53 288 LEU A CA 1
ATOM 2234 C C . LEU A 1 288 ? -2.791 -32.25 -13.977 1 52.53 288 LEU A C 1
ATOM 2236 O O . LEU A 1 288 ? -3.193 -33.375 -13.648 1 52.53 288 LEU A O 1
ATOM 2240 N N . SER A 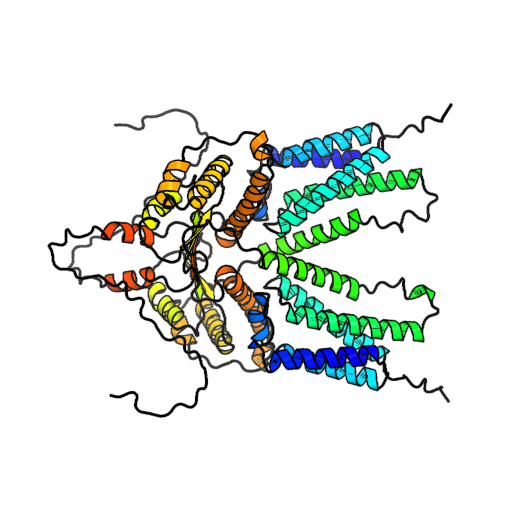1 289 ? -1.953 -32.094 -15.062 1 49.56 289 SER A N 1
ATOM 2241 C CA . SER A 1 289 ? -1.456 -33.25 -15.812 1 49.56 289 SER A CA 1
ATOM 2242 C C . SER A 1 289 ? -0.43 -34.031 -15.008 1 49.56 289 SER A C 1
ATOM 2244 O O . SER A 1 289 ? -0.357 -35.25 -15.125 1 49.56 289 SER A O 1
ATOM 2246 N N . SER A 1 290 ? 0.481 -33.469 -14.398 1 46.81 290 SER A N 1
ATOM 2247 C CA . SER A 1 290 ? 1.423 -34.25 -13.594 1 46.81 290 SER A CA 1
ATOM 2248 C C . SER A 1 290 ? 0.697 -35.094 -12.547 1 46.81 290 SER A C 1
ATOM 2250 O O . SER A 1 290 ? 1.221 -36.094 -12.086 1 46.81 290 SER A O 1
ATOM 2252 N N . ILE A 1 291 ? -0.409 -34.625 -12.242 1 43.41 291 ILE A N 1
ATOM 2253 C CA . ILE A 1 291 ? -1.238 -35.406 -11.328 1 43.41 291 ILE A CA 1
ATOM 2254 C C . ILE A 1 291 ? -1.744 -36.688 -12.023 1 43.41 29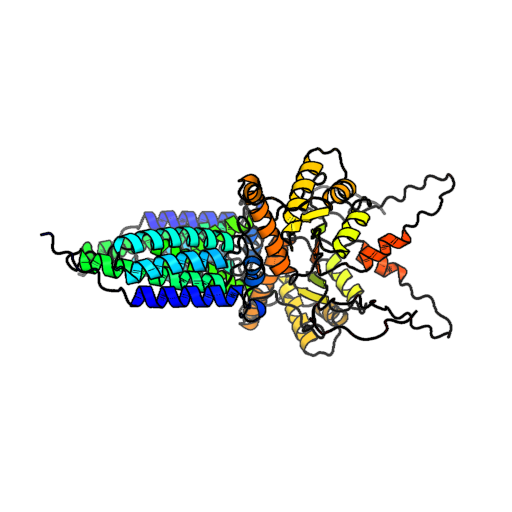1 ILE A C 1
ATOM 2256 O O . ILE A 1 291 ? -1.819 -37.75 -11.414 1 43.41 291 ILE A O 1
ATOM 2260 N N . LYS A 1 292 ? -1.966 -36.75 -13.352 1 43 292 LYS A N 1
ATOM 2261 C CA . LYS A 1 292 ? -2.447 -37.938 -14.039 1 43 292 LYS A CA 1
ATOM 2262 C C . LYS A 1 292 ? -1.312 -38.938 -14.281 1 43 292 LYS A C 1
ATOM 2264 O O . LYS A 1 292 ? -1.518 -40.156 -14.219 1 43 292 LYS A O 1
ATOM 2269 N N . THR A 1 293 ? -0.169 -38.5 -14.727 1 36.75 293 THR A N 1
ATOM 2270 C CA . THR A 1 293 ? 0.826 -39.531 -15.094 1 36.75 293 THR A CA 1
ATOM 2271 C C . THR A 1 293 ? 1.39 -40.188 -13.852 1 36.75 293 THR A C 1
ATOM 2273 O O . THR A 1 293 ? 2.125 -41.188 -13.953 1 36.75 293 THR A O 1
ATOM 2276 N N . ASN A 1 294 ? 1.427 -39.688 -12.789 1 34 294 ASN A N 1
ATOM 2277 C CA . ASN A 1 294 ? 1.884 -40.562 -11.719 1 34 294 ASN A CA 1
ATOM 2278 C C . ASN A 1 294 ? 0.849 -41.656 -11.406 1 34 294 ASN A C 1
ATOM 2280 O O . ASN A 1 294 ? 0.054 -41.5 -10.477 1 34 294 ASN A O 1
ATOM 2284 N N . HIS A 1 295 ? 0.163 -42.125 -12.352 1 31.08 295 HIS A N 1
ATOM 2285 C CA . HIS A 1 295 ? -0.116 -43.531 -12.141 1 31.08 295 HIS A CA 1
ATOM 2286 C C . HIS A 1 295 ? 1.164 -44.312 -11.844 1 31.08 295 HIS A C 1
ATOM 2288 O O . HIS A 1 295 ? 2.092 -44.344 -12.656 1 31.08 295 HIS A O 1
ATOM 2294 N N . LEU A 1 296 ? 1.507 -44.625 -10.656 1 29.67 296 LEU A N 1
ATOM 2295 C CA . LEU A 1 296 ? 2.457 -45.594 -10.102 1 29.67 296 LEU A CA 1
ATOM 2296 C C . LEU A 1 296 ? 2.51 -46.844 -10.953 1 29.67 296 LEU A C 1
ATOM 2298 O O . LEU A 1 296 ? 1.487 -47.5 -11.164 1 29.67 296 LEU A O 1
ATOM 2302 N N . PRO A 1 297 ? 3.291 -47.031 -11.953 1 29.09 297 PRO A N 1
ATOM 2303 C CA . PRO A 1 297 ? 3.467 -48.438 -12.25 1 29.09 297 PRO A CA 1
ATOM 2304 C C . PRO A 1 297 ? 3.535 -49.312 -10.992 1 29.09 297 PRO A C 1
ATOM 2306 O O . PRO A 1 297 ? 3.947 -48.812 -9.938 1 29.09 297 PRO A O 1
ATOM 2309 N N . VAL A 1 298 ? 2.688 -50.375 -10.945 1 29.33 298 VAL A N 1
ATOM 2310 C CA . VAL A 1 298 ? 2.932 -51.562 -10.148 1 29.33 298 VAL A CA 1
ATOM 2311 C C . VAL A 1 298 ? 4.398 -51.969 -10.266 1 29.33 298 VAL A C 1
ATOM 2313 O O . VAL A 1 298 ? 4.832 -52.469 -11.305 1 29.33 298 VAL A O 1
ATOM 2316 N N . VAL A 1 299 ? 5.363 -51.156 -9.891 1 26.94 299 VAL A N 1
ATOM 2317 C CA . VAL A 1 299 ? 6.699 -51.719 -9.703 1 26.94 299 VAL A CA 1
ATOM 2318 C C . VAL A 1 299 ? 6.613 -53.031 -8.945 1 26.94 299 VAL A C 1
ATOM 2320 O O . VAL A 1 299 ? 5.973 -53.094 -7.891 1 26.94 299 VAL A O 1
ATOM 2323 N N . GLY A 1 300 ? 6.805 -54.188 -9.578 1 25.72 300 GLY A N 1
ATOM 2324 C CA . GLY A 1 300 ? 7.582 -55.281 -9.023 1 25.72 300 GLY A CA 1
ATOM 2325 C C . GLY A 1 300 ? 8.68 -54.812 -8.086 1 25.72 300 GLY A C 1
ATOM 2326 O O . GLY A 1 300 ? 9.039 -53.656 -8.078 1 25.72 300 GLY A O 1
ATOM 2327 N N . LYS A 1 301 ? 9.484 -55.719 -7.16 1 28.39 301 LYS A N 1
ATOM 2328 C CA . LYS A 1 301 ? 10.398 -55.688 -6.02 1 28.39 301 LYS A CA 1
ATOM 2329 C C . LYS A 1 301 ? 11.547 -54.719 -6.25 1 28.39 301 LYS A C 1
ATOM 2331 O O . LYS A 1 301 ? 12.406 -54.562 -5.379 1 28.39 301 LYS A O 1
ATOM 2336 N N . ASP A 1 302 ? 12.023 -54.469 -7.426 1 24.17 302 ASP A N 1
ATOM 2337 C CA . ASP A 1 302 ? 13.352 -53.875 -7.312 1 24.17 302 ASP A CA 1
ATOM 2338 C C . ASP A 1 302 ? 13.258 -52.406 -6.941 1 24.17 302 ASP A C 1
ATOM 2340 O O . ASP A 1 302 ? 12.414 -51.688 -7.473 1 24.17 302 ASP A O 1
ATOM 2344 N N . ASP A 1 303 ? 13.859 -51.875 -5.773 1 24.88 303 ASP A N 1
ATOM 2345 C CA . ASP A 1 303 ? 13.984 -50.812 -4.793 1 24.88 303 ASP A CA 1
ATOM 2346 C C . ASP A 1 303 ? 14.336 -49.469 -5.469 1 24.88 303 ASP A C 1
ATOM 2348 O O . ASP A 1 303 ? 14.797 -48.562 -4.812 1 24.88 303 ASP A O 1
ATOM 2352 N N . ASP A 1 304 ? 14.312 -49.281 -6.715 1 24.33 304 ASP A N 1
ATOM 2353 C CA . ASP A 1 304 ? 15.102 -48.094 -7.102 1 24.33 304 ASP A CA 1
ATOM 2354 C C . ASP A 1 304 ? 14.375 -46.812 -6.77 1 24.33 304 ASP A C 1
ATOM 2356 O O . ASP A 1 304 ? 13.25 -46.594 -7.23 1 24.33 304 ASP A O 1
ATOM 2360 N N . MET A 1 305 ? 14.617 -46.125 -5.59 1 23.83 305 MET A N 1
ATOM 2361 C CA . MET A 1 305 ? 14.297 -44.844 -4.953 1 23.83 305 MET A CA 1
ATOM 2362 C C . MET A 1 305 ? 14.5 -43.688 -5.93 1 23.83 305 MET A C 1
ATOM 2364 O O . MET A 1 305 ? 15.617 -43.438 -6.352 1 23.83 305 MET A O 1
ATOM 2368 N N . LEU A 1 306 ? 13.688 -43.469 -6.785 1 25.45 306 LEU A N 1
ATOM 2369 C CA . LEU A 1 306 ? 13.789 -42.281 -7.625 1 25.45 306 LEU A CA 1
ATOM 2370 C C . LEU A 1 306 ? 13.898 -41 -6.77 1 25.45 306 LEU A C 1
ATOM 2372 O O . LEU A 1 306 ? 12.969 -40.656 -6.047 1 25.45 306 LEU A O 1
ATOM 2376 N N . SER A 1 307 ? 15.102 -40.688 -6.191 1 24.67 307 SER A N 1
ATOM 2377 C CA . SER A 1 307 ? 15.555 -39.5 -5.52 1 24.67 307 SER A CA 1
ATOM 2378 C C . SER A 1 307 ? 15.25 -38.25 -6.355 1 24.67 307 SER A C 1
ATOM 2380 O O . SER A 1 307 ? 15.688 -38.156 -7.504 1 24.67 307 SER A O 1
ATOM 2382 N N . LEU A 1 308 ? 14.211 -37.75 -6.199 1 27.5 308 LEU A N 1
ATOM 2383 C CA . LEU A 1 308 ? 13.969 -36.375 -6.645 1 27.5 308 LEU A CA 1
ATOM 2384 C C . LEU A 1 308 ? 15.156 -35.5 -6.309 1 27.5 308 LEU A C 1
ATOM 2386 O O . LEU A 1 308 ? 15.297 -35.031 -5.168 1 27.5 308 LEU A O 1
ATOM 2390 N N . GLU A 1 309 ? 16.438 -35.719 -6.762 1 25.92 309 GLU A N 1
ATOM 2391 C CA . GLU A 1 309 ? 17.641 -34.938 -6.57 1 25.92 309 GLU A CA 1
ATOM 2392 C C . GLU A 1 309 ? 17.453 -33.5 -7.062 1 25.92 309 GLU A C 1
ATOM 2394 O O . GLU A 1 309 ? 17.203 -33.281 -8.25 1 25.92 309 GLU A O 1
ATOM 2399 N N . PHE A 1 310 ? 17.016 -32.656 -6.23 1 29.55 310 PHE A N 1
ATOM 2400 C CA . PHE A 1 310 ? 17.219 -31.219 -6.344 1 29.55 310 PHE A CA 1
ATOM 2401 C C . PHE A 1 310 ? 18.688 -30.891 -6.57 1 29.55 310 PHE A C 1
ATOM 2403 O O . PHE A 1 310 ? 19.531 -31.141 -5.691 1 29.55 310 PHE A O 1
ATOM 2410 N N . ASP A 1 311 ? 19.281 -31.047 -7.668 1 26.03 311 ASP A N 1
ATOM 2411 C CA . ASP A 1 311 ? 20.672 -30.656 -7.82 1 26.03 311 ASP A CA 1
ATOM 2412 C C . ASP A 1 311 ? 20.938 -29.281 -7.211 1 26.03 311 ASP A C 1
ATOM 2414 O O . ASP A 1 311 ? 20.172 -28.344 -7.445 1 26.03 311 ASP A O 1
ATOM 2418 N N . LYS A 1 312 ? 21.703 -29.219 -6.078 1 27.66 312 LYS A N 1
ATOM 2419 C CA . LYS A 1 312 ? 22.422 -28.125 -5.422 1 27.66 312 LYS A CA 1
ATOM 2420 C C . LYS A 1 312 ? 23.109 -27.219 -6.445 1 27.66 312 LYS A C 1
ATOM 2422 O O . LYS A 1 312 ? 24.219 -27.5 -6.895 1 27.66 312 LYS A O 1
ATOM 2427 N N . VAL A 1 313 ? 22.578 -26.656 -7.301 1 27.52 313 VAL A N 1
ATOM 2428 C CA . VAL A 1 313 ? 23.375 -25.625 -7.953 1 27.52 313 VAL A CA 1
ATOM 2429 C C . VAL A 1 313 ? 23.828 -24.594 -6.926 1 27.52 313 VAL A C 1
ATOM 2431 O O . VAL A 1 313 ? 23.047 -24.172 -6.074 1 27.52 313 VAL A O 1
ATOM 2434 N N . GLY A 1 314 ? 25.219 -24.5 -6.645 1 24.86 314 GLY A N 1
ATOM 2435 C CA . GLY A 1 314 ? 26.094 -23.719 -5.789 1 24.86 314 GLY A CA 1
ATOM 2436 C C . GLY A 1 314 ? 25.688 -22.25 -5.684 1 24.86 314 GLY A C 1
ATOM 2437 O O . GLY A 1 314 ? 25.406 -21.609 -6.691 1 24.86 314 GLY A O 1
ATOM 2438 N N . ILE A 1 315 ? 25.203 -22.016 -4.609 1 25.67 315 ILE A N 1
ATOM 2439 C CA . ILE A 1 315 ? 25.125 -20.656 -4.082 1 25.67 315 ILE A CA 1
ATOM 2440 C C . ILE A 1 315 ? 26.516 -20.016 -4.055 1 25.67 315 ILE A C 1
ATOM 2442 O O . ILE A 1 315 ? 27.422 -20.516 -3.363 1 25.67 315 ILE A O 1
ATOM 2446 N N . CYS A 1 316 ? 27.031 -19.609 -5.273 1 24.25 316 CYS A N 1
ATOM 2447 C CA . CYS A 1 316 ? 28.297 -18.891 -5.238 1 24.25 316 CYS A CA 1
ATOM 2448 C C . CYS A 1 316 ? 28.266 -17.797 -4.176 1 24.25 316 CYS A C 1
ATOM 2450 O O . CYS A 1 316 ? 27.562 -16.781 -4.332 1 24.25 316 CYS A O 1
ATOM 2452 N N . GLY A 1 317 ? 28.203 -18.297 -2.943 1 23.44 317 GLY A N 1
ATOM 2453 C CA . GLY A 1 317 ? 28.594 -17.391 -1.88 1 23.44 317 GLY A CA 1
ATOM 2454 C C . GLY A 1 317 ? 29.969 -16.797 -2.09 1 23.44 317 GLY A C 1
ATOM 2455 O O . GLY A 1 317 ? 30.953 -17.516 -2.283 1 23.44 317 GLY A O 1
ATOM 2456 N N . GLU A 1 318 ? 30.094 -15.695 -2.754 1 24.16 318 GLU A N 1
ATOM 2457 C CA . GLU A 1 318 ? 31.344 -14.969 -2.938 1 24.16 318 GLU A CA 1
ATOM 2458 C C . GLU A 1 318 ? 32.094 -14.828 -1.62 1 24.16 318 GLU A C 1
ATOM 2460 O O . GLU A 1 318 ? 32.062 -13.773 -0.98 1 24.16 318 GLU A O 1
ATOM 2465 N N . GLY A 1 319 ? 31.891 -15.781 -0.604 1 22.75 319 GLY A N 1
ATOM 2466 C CA . GLY A 1 319 ? 32.875 -15.375 0.378 1 22.75 319 GLY A CA 1
ATOM 2467 C C . GLY A 1 319 ? 34.312 -15.461 -0.142 1 22.75 319 GLY A C 1
ATOM 2468 O O . GLY A 1 319 ? 34.625 -16.297 -0.996 1 22.75 319 GLY A O 1
ATOM 2469 N N . ASP A 1 320 ? 35.156 -14.461 -0.044 1 22.3 320 ASP A N 1
ATOM 2470 C CA . ASP A 1 320 ? 36.562 -14.234 -0.277 1 22.3 320 ASP A CA 1
ATOM 2471 C C . ASP A 1 320 ? 37.406 -15.312 0.386 1 22.3 320 ASP A C 1
ATOM 2473 O O . ASP A 1 320 ? 38.594 -15.102 0.669 1 22.3 320 ASP A O 1
ATOM 2477 N N . ALA A 1 321 ? 37.031 -16.609 0.698 1 22.05 321 ALA A N 1
ATOM 2478 C CA . ALA A 1 321 ? 38.281 -17.094 1.248 1 22.05 321 ALA A CA 1
ATOM 2479 C C . ALA A 1 321 ? 39.344 -17.203 0.159 1 22.05 321 ALA A C 1
ATOM 2481 O O . ALA A 1 321 ? 39.031 -17.359 -1.02 1 22.05 321 ALA A O 1
ATOM 2482 N N . PRO A 1 322 ? 40.781 -17.219 0.484 1 24.5 322 PRO A N 1
ATOM 2483 C CA . PRO A 1 322 ? 42 -17.312 -0.299 1 24.5 322 PRO A CA 1
ATOM 2484 C C . PRO A 1 322 ? 42.031 -18.5 -1.248 1 24.5 322 PRO A C 1
ATOM 2486 O O . PRO A 1 322 ? 41.188 -19.406 -1.12 1 24.5 322 PRO A O 1
ATOM 2489 N N . ASN A 1 323 ? 43.219 -18.922 -2.039 1 21.5 323 ASN A N 1
ATOM 2490 C CA . ASN A 1 323 ? 43.906 -19.438 -3.209 1 21.5 323 ASN A CA 1
ATOM 2491 C C . ASN A 1 323 ? 43.844 -20.969 -3.26 1 21.5 323 ASN A C 1
ATOM 2493 O O . ASN A 1 323 ? 44.188 -21.562 -4.281 1 21.5 323 ASN A O 1
ATOM 2497 N N . SER A 1 324 ? 43.969 -21.891 -2.26 1 22.47 324 SER A N 1
ATOM 2498 C CA . SER A 1 324 ? 45 -22.859 -2.627 1 22.47 324 SER A CA 1
ATOM 2499 C C . SER A 1 324 ? 44.469 -23.922 -3.586 1 22.47 324 SER A C 1
ATOM 2501 O O . SER A 1 324 ? 45.062 -24.172 -4.633 1 22.47 324 SER A O 1
ATOM 2503 N N . GLN A 1 325 ? 43.875 -25.203 -3.102 1 20.84 325 GLN A N 1
ATOM 2504 C CA . GLN A 1 325 ? 44.281 -26.516 -3.613 1 20.84 325 GLN A CA 1
ATOM 2505 C C . GLN A 1 325 ? 43.406 -26.922 -4.812 1 20.84 325 GLN A C 1
ATOM 2507 O O . GLN A 1 325 ? 42.312 -26.375 -5.012 1 20.84 325 GLN A O 1
ATOM 2512 N N . SER A 1 326 ? 43.5 -28.25 -5.434 1 21.62 326 SER A N 1
ATOM 2513 C CA . SER A 1 326 ? 43.594 -28.984 -6.691 1 21.62 326 SER A CA 1
ATOM 2514 C C . SER A 1 326 ? 42.219 -29.453 -7.18 1 21.62 326 SER A C 1
ATOM 2516 O O . SER A 1 326 ? 41.531 -30.203 -6.488 1 21.62 326 SER A O 1
ATOM 2518 N N . CYS A 1 327 ? 41.406 -28.562 -7.613 1 23.78 327 CYS A N 1
ATOM 2519 C CA . CYS A 1 327 ? 40.25 -29.062 -8.352 1 23.78 327 CYS A CA 1
ATOM 2520 C C . CYS A 1 327 ? 40.688 -30.078 -9.406 1 23.78 327 CYS A C 1
ATOM 2522 O O . CYS A 1 327 ? 41.344 -29.719 -10.375 1 23.78 327 CYS A O 1
ATOM 2524 N N . THR A 1 328 ? 41.188 -31.344 -8.891 1 19.91 328 THR A N 1
ATOM 2525 C CA . THR A 1 328 ? 41.719 -32.375 -9.742 1 19.91 328 THR A CA 1
ATOM 2526 C C . THR A 1 328 ? 40.844 -32.594 -10.969 1 19.91 328 THR A C 1
ATOM 2528 O O . THR A 1 328 ? 39.625 -32.312 -10.93 1 19.91 328 THR A O 1
ATOM 2531 N N . GLU A 1 329 ? 41.531 -33.469 -12.047 1 21.84 329 GLU A N 1
ATOM 2532 C CA . GLU A 1 329 ? 41.281 -33.938 -13.406 1 21.84 329 GLU A CA 1
ATOM 2533 C C . GLU A 1 329 ? 40.031 -34.781 -13.484 1 21.84 329 GLU A C 1
ATOM 2535 O O . GLU A 1 329 ? 39.75 -35.594 -12.602 1 21.84 329 GLU A O 1
ATOM 2540 N N . MET B 1 1 ? 29 50.719 9.547 1 23.61 1 MET B N 1
ATOM 2541 C CA . MET B 1 1 ? 29.797 49.5 9.781 1 23.61 1 MET B CA 1
ATOM 2542 C C . MET B 1 1 ? 28.906 48.312 10.094 1 23.61 1 MET B C 1
ATOM 2544 O O . MET B 1 1 ? 28.203 48.312 11.102 1 23.61 1 MET B O 1
ATOM 2548 N N . GLY B 1 2 ? 28.125 47.906 9.211 1 35 2 GLY B N 1
ATOM 2549 C CA . GLY B 1 2 ? 27 47 9.422 1 35 2 GLY B CA 1
ATOM 2550 C C . GLY B 1 2 ? 27.344 45.812 10.281 1 35 2 GLY B C 1
ATOM 2551 O O . GLY B 1 2 ? 28.406 45.188 10.109 1 35 2 GLY B O 1
ATOM 2552 N N . GLU B 1 3 ? 27.109 45.938 11.617 1 35.59 3 GLU B N 1
ATOM 2553 C CA . GLU B 1 3 ? 27.406 44.938 12.641 1 35.59 3 GLU B CA 1
ATOM 2554 C C . GLU B 1 3 ? 27.375 43.531 12.062 1 35.59 3 GLU B C 1
ATOM 2556 O O . GLU B 1 3 ? 26.391 43.125 11.453 1 35.59 3 GLU B O 1
ATOM 2561 N N . ASN B 1 4 ? 28.422 43.125 11.516 1 37.72 4 ASN B N 1
ATOM 2562 C CA . ASN B 1 4 ? 28.719 41.781 11.039 1 37.72 4 ASN B CA 1
ATOM 2563 C C . ASN B 1 4 ? 28.125 40.719 11.953 1 37.72 4 ASN B C 1
ATOM 2565 O O . ASN B 1 4 ? 28.641 40.5 13.047 1 37.72 4 ASN B O 1
ATOM 2569 N N . LYS B 1 5 ? 26.828 40.781 12.305 1 46.5 5 LYS B N 1
ATOM 2570 C CA . LYS B 1 5 ? 26.125 39.812 13.141 1 46.5 5 LYS B CA 1
ATOM 2571 C C . LYS B 1 5 ? 26.766 38.438 13.039 1 46.5 5 LYS B C 1
ATOM 2573 O O . LYS B 1 5 ? 26.812 37.844 11.961 1 46.5 5 LYS B O 1
ATOM 2578 N N . THR B 1 6 ? 27.859 38.188 13.68 1 48.44 6 THR B N 1
ATOM 2579 C CA . THR B 1 6 ? 28.688 37 13.867 1 48.44 6 THR B CA 1
ATOM 2580 C C . THR B 1 6 ? 27.844 35.75 13.852 1 48.44 6 THR B C 1
ATOM 2582 O O . THR B 1 6 ? 26.953 35.562 14.703 1 48.44 6 THR B O 1
ATOM 2585 N N . HIS B 1 7 ? 27.312 35.281 12.734 1 61.75 7 HIS B N 1
ATOM 2586 C CA . HIS B 1 7 ? 26.453 34.125 12.562 1 61.75 7 HIS B CA 1
ATOM 2587 C C . HIS B 1 7 ? 27.031 32.875 13.266 1 61.75 7 HIS B C 1
ATOM 2589 O O . HIS B 1 7 ? 28.141 32.438 12.93 1 61.75 7 HIS B O 1
ATOM 2595 N N . GLY B 1 8 ? 27.016 32.844 14.727 1 78.88 8 GLY B N 1
ATOM 2596 C CA . GLY B 1 8 ? 27.531 31.719 15.516 1 78.88 8 GLY B CA 1
ATOM 2597 C C . GLY B 1 8 ? 27.172 30.375 14.922 1 78.88 8 GLY B C 1
ATOM 2598 O O . GLY B 1 8 ? 26.297 30.266 14.07 1 78.88 8 GLY B O 1
ATOM 2599 N N . ILE B 1 9 ? 28.188 29.453 15.188 1 89.12 9 ILE B N 1
ATOM 2600 C CA . ILE B 1 9 ? 28.016 28.062 14.773 1 89.12 9 ILE B CA 1
ATOM 2601 C C . ILE B 1 9 ? 26.656 27.547 15.219 1 89.12 9 ILE B C 1
ATOM 2603 O O . ILE B 1 9 ? 26.234 27.781 16.359 1 89.12 9 ILE B O 1
ATOM 2607 N N . LEU B 1 10 ? 25.953 27.172 14.344 1 93.69 10 LEU B N 1
ATOM 2608 C CA . LEU B 1 10 ? 24.688 26.516 14.664 1 93.69 10 LEU B CA 1
ATOM 2609 C C . LEU B 1 10 ? 24.922 25.078 15.102 1 93.69 10 LEU B C 1
ATOM 2611 O O . LEU B 1 10 ? 25.016 24.172 14.258 1 93.69 10 LEU B O 1
ATOM 2615 N N . ILE B 1 11 ? 24.922 24.812 16.312 1 93.88 11 ILE B N 1
ATOM 2616 C CA . ILE B 1 11 ? 25.406 23.562 16.891 1 93.88 11 ILE B CA 1
ATOM 2617 C C . ILE B 1 11 ? 24.438 22.422 16.562 1 93.88 11 ILE B C 1
ATOM 2619 O O . ILE B 1 11 ? 24.859 21.359 16.125 1 93.88 11 ILE B O 1
ATOM 2623 N N . LEU B 1 12 ? 23.141 22.656 16.75 1 94.69 12 LEU B N 1
ATOM 2624 C CA . LEU B 1 12 ? 22.188 21.578 16.594 1 94.69 12 LEU B CA 1
ATOM 2625 C C . LEU B 1 12 ? 22.109 21.125 15.133 1 94.69 12 LEU B C 1
ATOM 2627 O O . LEU B 1 12 ? 22.25 19.922 14.844 1 94.69 12 LEU B O 1
ATOM 2631 N N . PRO B 1 13 ? 22.016 22.109 14.203 1 96.5 13 PRO B N 1
ATOM 2632 C CA . PRO B 1 13 ? 22.047 21.672 12.805 1 96.5 13 PRO B CA 1
ATOM 2633 C C . PRO B 1 13 ? 23.359 21 12.43 1 96.5 13 PRO B C 1
ATOM 2635 O O . PRO B 1 13 ? 23.375 20.078 11.609 1 96.5 13 PRO B O 1
ATOM 2638 N N . PHE B 1 14 ? 24.375 21.406 13.031 1 96.81 14 PHE B N 1
ATOM 2639 C CA . PHE B 1 14 ? 25.672 20.812 12.75 1 96.81 14 PHE B CA 1
ATOM 2640 C C . PHE B 1 14 ? 25.734 19.375 13.227 1 96.81 14 PHE B C 1
ATOM 2642 O O . PHE B 1 14 ? 26.141 18.484 12.477 1 96.81 14 PHE B O 1
ATOM 2649 N N . ILE B 1 15 ? 25.328 19.125 14.445 1 97.56 15 ILE B N 1
ATOM 2650 C CA . ILE B 1 15 ? 25.344 17.781 15.008 1 97.56 15 ILE B CA 1
ATOM 2651 C C . ILE B 1 15 ? 24.453 16.859 14.172 1 97.56 15 ILE B C 1
ATOM 2653 O O . ILE B 1 15 ? 24.828 15.727 13.867 1 97.56 15 ILE B O 1
ATOM 2657 N N . LEU B 1 16 ? 23.344 17.344 13.789 1 97.94 16 LEU B N 1
ATOM 2658 C CA . LEU B 1 16 ? 22.406 16.547 13 1 97.94 16 LEU B CA 1
ATOM 2659 C C . LEU B 1 16 ? 23 16.219 11.633 1 97.94 16 LEU B C 1
ATOM 2661 O O . LEU B 1 16 ? 22.812 15.117 11.117 1 97.94 16 LEU B O 1
ATOM 2665 N N . SER B 1 17 ? 23.656 17.203 11.086 1 97.94 17 SER B N 1
ATOM 2666 C CA . SER B 1 17 ? 24.281 16.984 9.789 1 97.94 17 SER B CA 1
ATOM 2667 C C . SER B 1 17 ? 25.406 15.961 9.875 1 97.94 17 SER B C 1
ATOM 2669 O O . SER B 1 17 ? 25.547 15.117 8.992 1 97.94 17 SER B O 1
ATOM 2671 N N . ILE B 1 18 ? 26.109 15.992 10.953 1 97.75 18 ILE B N 1
ATOM 2672 C CA . ILE B 1 18 ? 27.188 15.016 11.141 1 97.75 18 ILE B CA 1
ATOM 2673 C C . ILE B 1 18 ? 26.594 13.625 11.32 1 97.75 18 ILE B C 1
ATOM 2675 O O . ILE B 1 18 ? 27.094 12.648 10.758 1 97.75 18 ILE B O 1
ATOM 2679 N N . LEU B 1 19 ? 25.531 13.578 12.086 1 97.75 19 LEU B N 1
ATOM 2680 C CA . LEU B 1 19 ? 24.844 12.305 12.258 1 97.75 19 LEU B CA 1
ATOM 2681 C C . LEU B 1 19 ? 24.328 11.773 10.922 1 97.75 19 LEU B C 1
ATOM 2683 O O . LEU B 1 19 ? 24.422 10.57 10.656 1 97.75 19 LEU B O 1
ATOM 2687 N N . GLY B 1 20 ? 23.859 12.695 10.102 1 97.69 20 GLY B N 1
ATOM 2688 C CA . GLY B 1 20 ? 23.406 12.305 8.781 1 97.69 20 GLY B CA 1
ATOM 2689 C C . GLY B 1 20 ? 24.516 11.766 7.902 1 97.69 20 GLY B C 1
ATOM 2690 O O . GLY B 1 20 ? 24.344 10.742 7.23 1 97.69 20 GLY B O 1
ATOM 2691 N N . ILE B 1 21 ? 25.656 12.422 7.938 1 97.06 21 ILE B N 1
ATOM 2692 C CA . ILE B 1 21 ? 26.812 11.992 7.164 1 97.06 21 ILE B CA 1
ATOM 2693 C C . ILE B 1 21 ? 27.266 10.602 7.633 1 97.06 21 ILE B C 1
ATOM 2695 O O . ILE B 1 21 ? 27.484 9.711 6.812 1 97.06 21 ILE B O 1
ATOM 2699 N N . LEU B 1 22 ? 27.344 10.43 8.922 1 96.25 22 LEU B N 1
ATOM 2700 C CA . LEU B 1 22 ? 27.797 9.164 9.477 1 96.25 22 LEU B CA 1
ATOM 2701 C C . LEU B 1 22 ? 26.844 8.031 9.117 1 96.25 22 LEU B C 1
ATOM 2703 O O . LEU B 1 22 ? 27.281 6.934 8.766 1 96.25 22 LEU B O 1
ATOM 2707 N N . PHE B 1 23 ? 25.578 8.266 9.148 1 94.56 23 PHE B N 1
ATOM 2708 C CA . PHE B 1 23 ? 24.594 7.238 8.852 1 94.56 23 PHE B CA 1
ATOM 2709 C C . PHE B 1 23 ? 24.609 6.875 7.371 1 94.56 23 PHE B C 1
ATOM 2711 O O . PHE B 1 23 ? 24.547 5.699 7.012 1 94.56 23 PHE B O 1
ATOM 2718 N N . CYS B 1 24 ? 24.734 7.875 6.52 1 93.81 24 CYS B N 1
ATOM 2719 C CA . CYS B 1 24 ? 24.828 7.609 5.086 1 93.81 24 CYS B CA 1
ATOM 2720 C C . CYS B 1 24 ? 26.094 6.852 4.746 1 93.81 24 CYS B C 1
ATOM 2722 O O . CYS B 1 24 ? 26.094 5.949 3.908 1 93.81 24 CYS B O 1
ATOM 2724 N N . PHE B 1 25 ? 27.078 7.219 5.441 1 92.94 25 PHE B N 1
ATOM 2725 C CA . PHE B 1 25 ? 28.359 6.547 5.23 1 92.94 25 PHE B CA 1
ATOM 2726 C C . PHE B 1 25 ? 28.297 5.102 5.699 1 92.94 25 PHE B C 1
ATOM 2728 O O . PHE B 1 25 ? 28.828 4.203 5.039 1 92.94 25 PHE B O 1
ATOM 2735 N N . TRP B 1 26 ? 27.609 4.879 6.781 1 91.75 26 TRP B N 1
ATOM 2736 C CA . TRP B 1 26 ? 27.422 3.527 7.301 1 91.75 26 TRP B CA 1
ATOM 2737 C C . TRP B 1 26 ? 26.656 2.668 6.305 1 91.75 26 TRP B C 1
ATOM 2739 O O . TRP B 1 26 ? 27.016 1.521 6.043 1 91.75 26 TRP B O 1
ATOM 2749 N N . ASN B 1 27 ? 25.688 3.205 5.648 1 89 27 ASN B N 1
ATOM 2750 C CA . ASN B 1 27 ? 24.859 2.471 4.691 1 89 27 ASN B CA 1
ATOM 2751 C C . ASN B 1 27 ? 25.625 2.207 3.391 1 89 27 ASN B C 1
ATOM 2753 O O . ASN B 1 27 ? 25.344 1.229 2.695 1 89 27 ASN B O 1
ATOM 2757 N N . LEU B 1 28 ? 26.562 3.072 3.125 1 86.69 28 LEU B N 1
ATOM 2758 C CA . LEU B 1 28 ? 27.359 2.93 1.913 1 86.69 28 LEU B CA 1
ATOM 2759 C C . LEU B 1 28 ? 28.438 1.861 2.092 1 86.69 28 LEU B C 1
ATOM 2761 O O . LEU B 1 28 ? 28.641 1.029 1.207 1 86.69 28 LEU B O 1
ATOM 2765 N N . LEU B 1 29 ? 29.031 1.791 3.209 1 86.75 29 LEU B N 1
ATOM 2766 C CA . LEU B 1 29 ? 30.203 0.946 3.418 1 86.75 29 LEU B CA 1
ATOM 2767 C C . LEU B 1 29 ? 29.797 -0.455 3.855 1 86.75 29 LEU B C 1
ATOM 2769 O O . LEU B 1 29 ? 30.422 -1.442 3.473 1 86.75 29 LEU B O 1
ATOM 2773 N N . ALA B 1 30 ? 28.781 -0.474 4.703 1 83.38 30 ALA B N 1
ATOM 2774 C CA . ALA B 1 30 ? 28.391 -1.768 5.254 1 83.38 30 ALA B CA 1
ATOM 2775 C C . ALA B 1 30 ? 26.891 -1.966 5.168 1 83.38 30 ALA B C 1
ATOM 2777 O O . ALA B 1 30 ? 26.203 -2.088 6.191 1 83.38 30 ALA B O 1
ATOM 2778 N N . PRO B 1 31 ? 26.438 -2.123 3.945 1 78 31 PRO B N 1
ATOM 2779 C CA . PRO B 1 31 ? 24.984 -2.223 3.773 1 78 31 PRO B CA 1
ATOM 2780 C C . PRO B 1 31 ? 24.406 -3.457 4.449 1 78 31 PRO B C 1
ATOM 2782 O O . PRO B 1 31 ? 23.25 -3.428 4.902 1 78 31 PRO B O 1
ATOM 2785 N N . SER B 1 32 ? 25.156 -4.465 4.602 1 76.75 32 SER B N 1
ATOM 2786 C CA . SER B 1 32 ? 24.656 -5.715 5.176 1 76.75 32 SER B CA 1
ATOM 2787 C C . SER B 1 32 ? 24.484 -5.598 6.688 1 76.75 32 SER B C 1
ATOM 2789 O O . SER B 1 32 ? 23.75 -6.375 7.293 1 76.75 32 SER B O 1
ATOM 2791 N N . THR B 1 33 ? 25.141 -4.59 7.207 1 76.81 33 THR B N 1
ATOM 2792 C CA . THR B 1 33 ? 25.094 -4.457 8.656 1 76.81 33 THR B CA 1
ATOM 2793 C C . THR B 1 33 ? 23.938 -3.568 9.086 1 76.81 33 THR B C 1
ATOM 2795 O O . THR B 1 33 ? 23.562 -3.549 10.258 1 76.81 33 THR B O 1
ATOM 2798 N N . VAL B 1 34 ? 23.391 -2.92 8.148 1 75.06 34 VAL B N 1
ATOM 2799 C CA . VAL B 1 34 ? 22.266 -2.057 8.477 1 75.06 34 VAL B CA 1
ATOM 2800 C C . VAL B 1 34 ? 20.984 -2.881 8.516 1 75.06 34 VAL B C 1
ATOM 2802 O O . VAL B 1 34 ? 20.703 -3.639 7.582 1 75.06 34 VAL B O 1
ATOM 2805 N N . PRO B 1 35 ? 20.297 -2.82 9.664 1 77.94 35 PRO B N 1
ATOM 2806 C CA . PRO B 1 35 ? 19.062 -3.607 9.773 1 77.94 35 PRO B CA 1
ATOM 2807 C C . PRO B 1 35 ? 18.047 -3.27 8.68 1 77.94 35 PRO B C 1
ATOM 2809 O O . PRO B 1 35 ? 17.656 -2.107 8.531 1 77.94 35 PRO B O 1
ATOM 2812 N N . CYS B 1 36 ? 17.859 -4.207 7.902 1 78.56 36 CYS B N 1
ATOM 2813 C CA . CYS B 1 36 ? 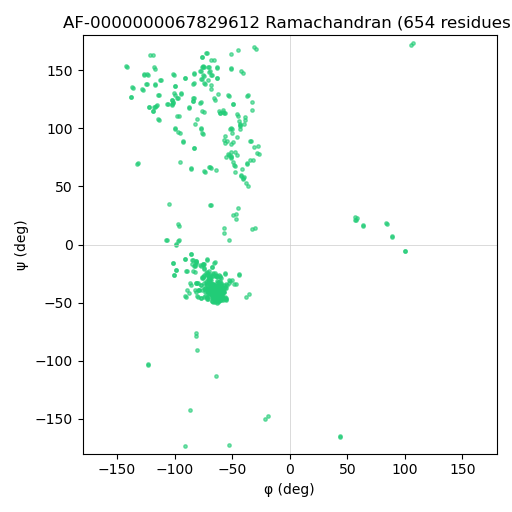16.844 -4.074 6.867 1 78.56 36 CYS B CA 1
ATOM 2814 C C . CYS B 1 36 ? 15.508 -4.629 7.348 1 78.56 36 CYS B C 1
ATOM 2816 O O . CYS B 1 36 ? 15.188 -5.793 7.098 1 78.56 36 CYS B O 1
ATOM 2818 N N . ILE B 1 37 ? 14.734 -3.799 7.969 1 74.31 37 ILE B N 1
ATOM 2819 C CA . ILE B 1 37 ? 13.469 -4.191 8.57 1 74.31 37 ILE B CA 1
ATOM 2820 C C . ILE B 1 37 ? 12.375 -4.219 7.504 1 74.31 37 ILE B C 1
ATOM 2822 O O . ILE B 1 37 ? 11.422 -4.996 7.602 1 74.31 37 ILE B O 1
ATOM 2826 N N . SER B 1 38 ? 12.609 -3.443 6.434 1 77.25 38 SER B N 1
ATOM 2827 C CA . SER B 1 38 ? 11.602 -3.369 5.379 1 77.25 38 SER B CA 1
ATOM 2828 C C . SER B 1 38 ? 12.141 -3.91 4.059 1 77.25 38 SER B C 1
ATOM 2830 O O . SER B 1 38 ? 13.352 -3.887 3.822 1 77.25 38 SER B O 1
ATOM 2832 N N . SER B 1 39 ? 11.289 -4.426 3.244 1 76.31 39 SER B N 1
ATOM 2833 C CA . SER B 1 39 ? 11.703 -4.945 1.944 1 76.31 39 SER B CA 1
ATOM 2834 C C . SER B 1 39 ? 12.227 -3.83 1.046 1 76.31 39 SER B C 1
ATOM 2836 O O . SER B 1 39 ? 12.984 -4.09 0.108 1 76.31 39 SER B O 1
ATOM 2838 N N . GLY B 1 40 ? 11.945 -2.617 1.431 1 84.81 40 GLY B N 1
ATOM 2839 C CA . GLY B 1 40 ? 12.391 -1.489 0.627 1 84.81 40 GLY B CA 1
ATOM 2840 C C . GLY B 1 40 ? 13.875 -1.217 0.753 1 84.81 40 GLY B C 1
ATOM 2841 O O . GLY B 1 40 ? 14.461 -0.55 -0.101 1 84.81 40 GLY B O 1
ATOM 2842 N N . CYS B 1 41 ? 14.492 -1.693 1.818 1 83 41 CYS B N 1
ATOM 2843 C CA . CYS B 1 41 ? 15.93 -1.483 1.987 1 83 41 CYS B CA 1
ATOM 2844 C C . CYS B 1 41 ? 16.703 -2.133 0.853 1 83 41 CYS B C 1
ATOM 2846 O O . CYS B 1 41 ? 17.688 -1.562 0.359 1 83 41 CYS B O 1
ATOM 2848 N N . ASN B 1 42 ? 16.25 -3.252 0.395 1 82.56 42 ASN B N 1
ATOM 2849 C CA . ASN B 1 42 ? 16.922 -3.941 -0.702 1 82.56 42 ASN B CA 1
ATOM 2850 C C . ASN B 1 42 ? 16.75 -3.197 -2.023 1 82.56 42 ASN B C 1
ATOM 2852 O O . ASN B 1 42 ? 17.641 -3.211 -2.871 1 82.56 42 ASN B O 1
ATOM 2856 N N . LEU B 1 43 ? 15.68 -2.564 -2.086 1 86.12 43 LEU B N 1
ATOM 2857 C CA . LEU B 1 43 ? 15.383 -1.826 -3.309 1 86.12 43 LEU B CA 1
ATOM 2858 C C . LEU B 1 43 ? 16.25 -0.579 -3.414 1 86.12 43 LEU B C 1
ATOM 2860 O O . LEU B 1 43 ? 16.859 -0.321 -4.461 1 86.12 43 LEU B O 1
ATOM 2864 N N . TYR B 1 44 ? 16.469 0.116 -2.361 1 86.81 44 TYR B N 1
ATOM 2865 C CA . TYR B 1 44 ? 17.109 1.422 -2.412 1 86.81 44 TYR B CA 1
ATOM 2866 C C . TYR B 1 44 ? 18.594 1.311 -2.068 1 86.81 44 TYR B C 1
ATOM 2868 O O . TYR B 1 44 ? 19.375 2.205 -2.387 1 86.81 44 TYR B O 1
ATOM 2876 N N . GLN B 1 45 ? 18.922 0.312 -1.411 1 80.06 45 GLN B N 1
ATOM 2877 C CA . GLN B 1 45 ? 20.344 0.107 -1.139 1 80.06 45 GLN B CA 1
ATOM 2878 C C . GLN B 1 45 ? 21.125 -0.117 -2.43 1 80.06 45 GLN B C 1
ATOM 2880 O O . GLN B 1 45 ? 22.25 0.359 -2.57 1 80.06 45 GLN B O 1
ATOM 2885 N N . GLY B 1 46 ? 20.484 -0.831 -3.34 1 73.62 46 GLY B N 1
ATOM 2886 C CA . GLY B 1 46 ? 21.141 -1.087 -4.613 1 73.62 46 GLY B CA 1
ATOM 2887 C C . GLY B 1 46 ? 20.734 -0.119 -5.703 1 73.62 46 GLY B C 1
ATOM 2888 O O . GLY B 1 46 ? 21.234 -0.185 -6.824 1 73.62 46 GLY B O 1
ATOM 2889 N N . GLY B 1 47 ? 19.922 0.833 -5.297 1 76.69 47 GLY B N 1
ATOM 2890 C CA . GLY B 1 47 ? 19.406 1.754 -6.297 1 76.69 47 GLY B CA 1
ATOM 2891 C C . GLY B 1 47 ? 20.359 2.902 -6.59 1 76.69 47 GLY B C 1
ATOM 2892 O O . GLY B 1 47 ? 21.047 3.389 -5.691 1 76.69 47 GLY B O 1
ATOM 2893 N N . GLU B 1 48 ? 20.406 3.16 -7.961 1 78.38 48 GLU B N 1
ATOM 2894 C CA . GLU B 1 48 ? 21.266 4.254 -8.414 1 78.38 48 GLU B CA 1
ATOM 2895 C C . GLU B 1 48 ? 20.469 5.266 -9.242 1 78.38 48 GLU B C 1
ATOM 2897 O O . GLU B 1 48 ? 19.516 4.902 -9.922 1 78.38 48 GLU B O 1
ATOM 2902 N N . PHE B 1 49 ? 20.812 6.438 -8.922 1 77.06 49 PHE B N 1
ATOM 2903 C CA . PHE B 1 49 ? 20.312 7.508 -9.773 1 77.06 49 PHE B CA 1
ATOM 2904 C C . PHE B 1 49 ? 21.469 8.219 -10.477 1 77.06 49 PHE B C 1
ATOM 2906 O O . PHE B 1 49 ? 22.344 8.773 -9.828 1 77.06 49 PHE B O 1
ATOM 2913 N N . GLY B 1 50 ? 21.5 8.211 -11.82 1 74.38 50 GLY B N 1
ATOM 2914 C CA . GLY B 1 50 ? 22.578 8.828 -12.578 1 74.38 50 GLY B CA 1
ATOM 2915 C C . GLY B 1 50 ? 23.922 8.172 -12.344 1 74.38 50 GLY B C 1
ATOM 2916 O O . GLY B 1 50 ? 24.969 8.812 -12.477 1 74.38 50 GLY B O 1
ATOM 2917 N N . GLY B 1 51 ? 23.938 7.043 -11.828 1 74.56 51 GLY B N 1
ATOM 2918 C CA . GLY B 1 51 ? 25.188 6.32 -11.594 1 74.56 51 GLY B CA 1
ATOM 2919 C C . GLY B 1 51 ? 25.672 6.41 -10.156 1 74.56 51 GLY B C 1
ATOM 2920 O O . GLY B 1 51 ? 26.672 5.789 -9.789 1 74.56 51 GLY B O 1
ATOM 2921 N N . LEU B 1 52 ? 24.969 7.195 -9.445 1 80.5 52 LEU B N 1
ATOM 2922 C CA . LEU B 1 52 ? 25.344 7.344 -8.047 1 80.5 52 LEU B CA 1
ATOM 2923 C C . LEU B 1 52 ? 24.297 6.746 -7.129 1 80.5 52 LEU B C 1
ATOM 2925 O O . LEU B 1 52 ? 23.094 6.898 -7.379 1 80.5 52 LEU B O 1
ATOM 2929 N N . THR B 1 53 ? 24.922 6.121 -6.074 1 84.94 53 THR B N 1
ATOM 2930 C CA . THR B 1 53 ? 24 5.582 -5.082 1 84.94 53 THR B CA 1
ATOM 2931 C C . THR B 1 53 ? 23.312 6.707 -4.309 1 84.94 53 THR B C 1
ATOM 2933 O O . THR B 1 53 ? 23.844 7.82 -4.223 1 84.94 53 THR B O 1
ATOM 2936 N N . PHE B 1 54 ? 22.172 6.535 -3.795 1 87.44 54 PHE B N 1
ATOM 2937 C CA . PHE B 1 54 ? 21.406 7.527 -3.059 1 87.44 54 PHE B CA 1
ATOM 2938 C C . PHE B 1 54 ? 22.156 7.996 -1.82 1 87.44 54 PHE B C 1
ATOM 2940 O O . PHE B 1 54 ? 22.016 9.148 -1.4 1 87.44 54 PHE B O 1
ATOM 2947 N N . TRP B 1 55 ? 22.984 7.203 -1.261 1 91.12 55 TRP B N 1
ATOM 2948 C CA . TRP B 1 55 ? 23.703 7.504 -0.028 1 91.12 55 TRP B CA 1
ATOM 2949 C C . TRP B 1 55 ? 24.734 8.594 -0.26 1 91.12 55 TRP B C 1
ATOM 2951 O O . TRP B 1 55 ? 25.016 9.398 0.634 1 91.12 55 TRP B O 1
ATOM 2961 N N . TRP B 1 56 ? 25.25 8.688 -1.527 1 91.06 56 TRP B N 1
ATOM 2962 C CA . TRP B 1 56 ? 26.188 9.75 -1.868 1 91.06 56 TRP B CA 1
ATOM 2963 C C . TRP B 1 56 ? 25.484 11.109 -1.857 1 91.06 56 TRP B C 1
ATOM 2965 O O . TRP B 1 56 ? 26.078 12.109 -1.438 1 91.06 56 TRP B O 1
ATOM 2975 N N . PHE B 1 57 ? 24.281 11.102 -2.307 1 91.25 57 PHE B N 1
ATOM 2976 C CA . PHE B 1 57 ? 23.516 12.336 -2.277 1 91.25 57 PHE B CA 1
ATOM 2977 C C . PHE B 1 57 ? 23.281 12.797 -0.842 1 91.25 57 PHE B C 1
ATOM 2979 O O . PHE B 1 57 ? 23.328 13.992 -0.556 1 91.25 57 PHE B O 1
ATOM 2986 N N . GLY B 1 58 ? 23.094 11.812 0.013 1 94 58 GLY B N 1
ATOM 2987 C CA . GLY B 1 58 ? 22.938 12.156 1.419 1 94 58 GLY B CA 1
ATOM 2988 C C . GLY B 1 58 ? 24.203 12.742 2.025 1 94 58 GLY B C 1
ATOM 2989 O O . GLY B 1 58 ? 24.156 13.773 2.699 1 94 58 GLY B O 1
ATOM 2990 N N . ILE B 1 59 ? 25.297 12.148 1.733 1 95.25 59 ILE B N 1
ATOM 2991 C CA . ILE B 1 59 ? 26.578 12.602 2.279 1 95.25 59 ILE B CA 1
ATOM 2992 C C . ILE B 1 59 ? 26.875 14.016 1.802 1 95.25 59 ILE B C 1
ATOM 2994 O O . ILE B 1 59 ? 27.234 14.883 2.602 1 95.25 59 ILE B O 1
ATOM 2998 N N . LEU B 1 60 ? 26.672 14.273 0.509 1 95.12 60 LEU B N 1
ATOM 2999 C CA . LEU B 1 60 ? 26.953 15.586 -0.065 1 95.12 60 LEU B CA 1
ATOM 3000 C C . LEU B 1 60 ? 25.984 16.625 0.48 1 95.12 60 LEU B C 1
ATOM 3002 O O . LEU B 1 60 ? 26.391 17.75 0.811 1 95.12 60 LEU B O 1
ATOM 3006 N N . GLY B 1 61 ? 24.734 16.219 0.555 1 96.5 61 GLY B N 1
ATOM 3007 C CA . GLY B 1 61 ? 23.734 17.141 1.071 1 96.5 61 GLY B CA 1
ATOM 3008 C C . GLY B 1 61 ? 23.984 17.547 2.514 1 96.5 61 GLY B C 1
ATOM 3009 O O . GLY B 1 61 ? 24.031 18.734 2.832 1 96.5 61 GLY B O 1
ATOM 3010 N N . PHE B 1 62 ? 24.219 16.594 3.42 1 97.94 62 PHE B N 1
ATOM 3011 C CA . PHE B 1 62 ? 24.469 16.875 4.824 1 97.94 62 PHE B CA 1
ATOM 3012 C C . PHE B 1 62 ? 25.828 17.562 4.996 1 97.94 62 PHE B C 1
ATOM 3014 O O . PHE B 1 62 ? 26.016 18.359 5.91 1 97.94 62 PHE B O 1
ATOM 3021 N N . GLY B 1 63 ? 26.75 17.141 4.117 1 97.88 63 GLY B N 1
ATOM 3022 C CA . GLY B 1 63 ? 28.031 17.828 4.145 1 97.88 63 GLY B CA 1
ATOM 3023 C C . GLY B 1 63 ? 27.906 19.328 3.904 1 97.88 63 GLY B C 1
ATOM 3024 O O . GLY B 1 63 ? 28.484 20.125 4.637 1 97.88 63 GLY B O 1
ATOM 3025 N N . LEU B 1 64 ? 27.156 19.656 2.893 1 97.69 64 LEU B N 1
ATOM 3026 C CA . LEU B 1 64 ? 26.922 21.062 2.582 1 97.69 64 LEU B CA 1
ATOM 3027 C C . LEU B 1 64 ? 26.234 21.766 3.748 1 97.69 64 LEU B C 1
ATOM 3029 O O . LEU B 1 64 ? 26.609 22.891 4.113 1 97.69 64 LEU B O 1
ATOM 3033 N N . LEU B 1 65 ? 25.297 21.141 4.355 1 97.88 65 LEU B N 1
ATOM 3034 C CA . LEU B 1 65 ? 24.562 21.734 5.469 1 97.88 65 LEU B CA 1
ATOM 3035 C C . LEU B 1 65 ? 25.469 21.906 6.688 1 97.88 65 LEU B C 1
ATOM 3037 O O . LEU B 1 65 ? 25.344 22.891 7.422 1 97.88 65 LEU B O 1
ATOM 3041 N N . ALA B 1 66 ? 26.344 20.938 6.891 1 97.56 66 ALA B N 1
ATOM 3042 C CA . ALA B 1 66 ? 27.297 21.031 7.992 1 97.56 66 ALA B CA 1
ATOM 3043 C C . ALA B 1 66 ? 28.203 22.25 7.82 1 97.56 66 ALA B C 1
ATOM 3045 O O . ALA B 1 66 ? 28.453 23 8.773 1 97.56 66 ALA B O 1
ATOM 3046 N N . ILE B 1 67 ? 28.672 22.438 6.625 1 97.31 67 ILE B N 1
ATOM 3047 C CA . ILE B 1 67 ? 29.531 23.578 6.332 1 97.31 67 ILE B CA 1
ATOM 3048 C C . ILE B 1 67 ? 28.781 24.875 6.582 1 97.31 67 ILE B C 1
ATOM 3050 O O . ILE B 1 67 ? 29.312 25.797 7.219 1 97.31 67 ILE B O 1
ATOM 3054 N N . LEU B 1 68 ? 27.547 24.875 6.141 1 96.38 68 LEU B N 1
ATOM 3055 C CA . LEU B 1 68 ? 26.75 26.094 6.316 1 96.38 68 LEU B CA 1
ATOM 3056 C C . LEU B 1 68 ? 26.469 26.344 7.789 1 96.38 68 LEU B C 1
ATOM 3058 O O . LEU B 1 68 ? 26.391 27.5 8.227 1 96.38 68 LEU B O 1
ATOM 3062 N N . ALA B 1 69 ? 26.297 25.281 8.531 1 96.44 69 ALA B N 1
ATOM 3063 C CA . ALA B 1 69 ? 26.062 25.422 9.969 1 96.44 69 ALA B CA 1
ATOM 3064 C C . ALA B 1 69 ? 27.281 25.984 10.68 1 96.44 69 ALA B C 1
ATOM 3066 O O . ALA B 1 69 ? 27.156 26.812 11.586 1 96.44 69 ALA B O 1
ATOM 3067 N N . VAL B 1 70 ? 28.422 25.562 10.242 1 95.5 70 VAL B N 1
ATOM 3068 C CA . VAL B 1 70 ? 29.672 26.016 10.867 1 95.5 70 VAL B CA 1
ATOM 3069 C C . VAL B 1 70 ? 29.906 27.484 10.531 1 95.5 70 VAL B C 1
ATOM 3071 O O . VAL B 1 70 ? 30.344 28.266 11.391 1 95.5 70 VAL B O 1
ATOM 3074 N N . ILE B 1 71 ? 29.578 27.875 9.281 1 94.44 71 ILE B N 1
ATOM 3075 C CA . ILE B 1 71 ? 29.797 29.25 8.836 1 94.44 71 ILE B CA 1
ATOM 3076 C C . ILE B 1 71 ? 28.719 30.156 9.414 1 94.44 71 ILE B C 1
ATOM 3078 O O . ILE B 1 71 ? 28.875 31.375 9.477 1 94.44 71 ILE B O 1
ATOM 3082 N N . GLY B 1 72 ? 27.641 29.625 9.852 1 92.38 72 GLY B N 1
ATOM 3083 C CA . GLY B 1 72 ? 26.578 30.375 10.5 1 92.38 72 GLY B CA 1
ATOM 3084 C C . GLY B 1 72 ? 25.609 31 9.516 1 92.38 72 GLY B C 1
ATOM 3085 O O . GLY B 1 72 ? 24.953 31.984 9.828 1 92.38 72 GLY B O 1
ATOM 3086 N N . ARG B 1 73 ? 25.594 30.562 8.336 1 92.81 73 ARG B N 1
ATOM 3087 C CA . ARG B 1 73 ? 24.672 31.062 7.328 1 92.81 73 ARG B CA 1
ATOM 3088 C C . ARG B 1 73 ? 23.312 30.375 7.426 1 92.81 73 ARG B C 1
ATOM 3090 O O . ARG B 1 73 ? 23 29.5 6.613 1 92.81 73 ARG B O 1
ATOM 3097 N N . ALA B 1 74 ? 22.547 30.828 8.258 1 92.25 74 ALA B N 1
ATOM 3098 C CA . ALA B 1 74 ? 21.281 30.172 8.609 1 92.25 74 ALA B CA 1
ATOM 3099 C C . ALA B 1 74 ? 20.266 30.281 7.473 1 92.25 74 ALA B C 1
ATOM 3101 O O . ALA B 1 74 ? 19.547 29.312 7.184 1 92.25 74 ALA B O 1
ATOM 3102 N N . LYS B 1 75 ? 20.156 31.391 6.812 1 92.69 75 LYS B N 1
ATOM 3103 C CA . LYS B 1 75 ? 19.172 31.578 5.75 1 92.69 75 LYS B CA 1
ATOM 3104 C C . LYS B 1 75 ? 19.469 30.672 4.559 1 92.69 75 LYS B C 1
ATOM 3106 O O . LYS B 1 75 ? 18.562 30.047 4.004 1 92.69 75 LYS B O 1
ATOM 3111 N N . LEU B 1 76 ? 20.734 30.625 4.238 1 94.25 76 LEU B N 1
ATOM 3112 C CA . LEU B 1 76 ? 21.125 29.75 3.146 1 94.25 76 LEU B CA 1
ATOM 3113 C C . LEU B 1 76 ? 20.938 28.281 3.539 1 94.25 76 LEU B C 1
ATOM 3115 O O . LEU B 1 76 ? 20.516 27.469 2.717 1 94.25 76 LEU B O 1
ATOM 3119 N N . GLY B 1 77 ? 21.297 28 4.75 1 95.56 77 GLY B N 1
ATOM 3120 C CA . GLY B 1 77 ? 21.062 26.656 5.246 1 95.56 77 GLY B CA 1
ATOM 3121 C C . GLY B 1 77 ? 19.609 26.25 5.199 1 95.56 77 GLY B C 1
ATOM 3122 O O . GLY B 1 77 ? 19.281 25.125 4.816 1 95.56 77 GLY B O 1
ATOM 3123 N N . LEU B 1 78 ? 18.781 27.172 5.551 1 94.56 78 LEU B N 1
ATOM 3124 C CA . LEU B 1 78 ? 17.344 26.938 5.508 1 94.56 78 LEU B CA 1
ATOM 3125 C C . LEU B 1 78 ? 16.875 26.672 4.082 1 94.56 78 LEU B C 1
ATOM 3127 O O . LEU B 1 78 ? 16.078 25.75 3.842 1 94.56 78 LEU B O 1
ATOM 3131 N N . PHE B 1 79 ? 17.375 27.406 3.215 1 95.19 79 PHE B N 1
ATOM 3132 C CA . PHE B 1 79 ? 17 27.25 1.814 1 95.19 79 PHE B CA 1
ATOM 3133 C C . PHE B 1 79 ? 17.438 25.891 1.286 1 95.19 79 PHE B C 1
ATOM 3135 O O . PHE B 1 79 ? 16.641 25.172 0.68 1 95.19 79 PHE B O 1
ATOM 3142 N N . ILE B 1 80 ? 18.656 25.516 1.544 1 96.31 80 ILE B N 1
ATOM 3143 C CA . ILE B 1 80 ? 19.188 24.25 1.042 1 96.31 80 ILE B CA 1
ATOM 3144 C C . ILE B 1 80 ? 18.484 23.078 1.719 1 96.31 80 ILE B C 1
ATOM 3146 O O . ILE B 1 80 ? 18.156 22.094 1.069 1 96.31 80 ILE B O 1
ATOM 3150 N N . ALA B 1 81 ? 18.266 23.219 2.969 1 96.69 81 ALA B N 1
ATOM 3151 C CA . ALA B 1 81 ? 17.531 22.188 3.678 1 96.69 81 ALA B CA 1
ATOM 3152 C C . ALA B 1 81 ? 16.109 22.062 3.131 1 96.69 81 ALA B C 1
ATOM 3154 O O . ALA B 1 81 ? 15.562 20.953 3.045 1 96.69 81 ALA B O 1
ATOM 3155 N N . GLY B 1 82 ? 15.547 23.219 2.797 1 95.88 82 GLY B N 1
ATOM 3156 C CA . GLY B 1 82 ? 14.227 23.203 2.189 1 95.88 82 GLY B CA 1
ATOM 3157 C C . GLY B 1 82 ? 14.188 22.484 0.855 1 95.88 82 GLY B C 1
ATOM 3158 O O . GLY B 1 82 ? 13.266 21.703 0.588 1 95.88 82 GLY B O 1
ATOM 3159 N N . VAL B 1 83 ? 15.172 22.734 0.072 1 96.31 83 VAL B N 1
ATOM 3160 C CA . VAL B 1 83 ? 15.289 22.031 -1.197 1 96.31 83 VAL B CA 1
ATOM 3161 C C . VAL B 1 83 ? 15.461 20.531 -0.939 1 96.31 83 VAL B C 1
ATOM 3163 O O . VAL B 1 83 ? 14.852 19.703 -1.618 1 96.31 83 VAL B O 1
ATOM 3166 N N . GLY B 1 84 ? 16.281 20.266 0.032 1 96.38 84 GLY B N 1
ATOM 3167 C CA . GLY B 1 84 ? 16.453 18.875 0.427 1 96.38 84 GLY B CA 1
ATOM 3168 C C . GLY B 1 84 ? 15.148 18.203 0.836 1 96.38 84 GLY B C 1
ATOM 3169 O O . GLY B 1 84 ? 14.891 17.062 0.47 1 96.38 84 GLY B O 1
ATOM 3170 N N . LEU B 1 85 ? 14.344 18.922 1.548 1 96.62 85 LEU B N 1
ATOM 3171 C CA . LEU B 1 85 ? 13.062 18.391 1.985 1 96.62 85 LEU B CA 1
ATOM 3172 C C . LEU B 1 85 ? 12.141 18.141 0.794 1 96.62 85 LEU B C 1
ATOM 3174 O O . LEU B 1 85 ? 11.391 17.156 0.772 1 96.62 85 LEU B O 1
ATOM 3178 N N . CYS B 1 86 ? 12.195 19.031 -0.139 1 96.69 86 CYS B N 1
ATOM 3179 C CA . CYS B 1 86 ? 11.391 18.844 -1.339 1 96.69 86 CYS B CA 1
ATOM 3180 C C . CYS B 1 86 ? 11.789 17.578 -2.078 1 96.69 86 CYS B C 1
ATOM 3182 O O . CYS B 1 86 ? 10.93 16.797 -2.504 1 96.69 86 CYS B O 1
ATOM 3184 N N . ILE B 1 87 ? 13.055 17.375 -2.184 1 95.19 87 ILE B N 1
ATOM 3185 C CA . ILE B 1 87 ? 13.562 16.172 -2.828 1 95.19 87 ILE B CA 1
ATOM 3186 C C . ILE B 1 87 ? 13.148 14.938 -2.02 1 95.19 87 ILE B C 1
ATOM 3188 O O . ILE B 1 87 ? 12.781 13.906 -2.588 1 95.19 87 ILE B O 1
ATOM 3192 N N . ASP B 1 88 ? 13.148 15.094 -0.729 1 96.56 88 ASP B N 1
ATOM 3193 C CA . ASP B 1 88 ? 12.766 14 0.157 1 96.56 88 ASP B CA 1
ATOM 3194 C C . ASP B 1 88 ? 11.281 13.656 0.001 1 96.56 88 ASP B C 1
ATOM 3196 O O . ASP B 1 88 ? 10.898 12.484 0.049 1 96.56 88 ASP B O 1
ATOM 3200 N N . ILE B 1 89 ? 10.516 14.664 -0.183 1 96.62 89 ILE B N 1
ATOM 3201 C CA . ILE B 1 89 ? 9.094 14.43 -0.414 1 96.62 89 ILE B CA 1
ATOM 3202 C C . ILE B 1 89 ? 8.906 13.625 -1.695 1 96.62 89 ILE B C 1
ATOM 3204 O O . ILE B 1 89 ? 8.109 12.68 -1.731 1 96.62 89 ILE B O 1
ATOM 3208 N N . ILE B 1 90 ? 9.656 13.953 -2.699 1 94.56 90 ILE B N 1
ATOM 3209 C CA . ILE B 1 90 ? 9.594 13.203 -3.949 1 94.56 90 ILE B CA 1
ATOM 3210 C C . ILE B 1 90 ? 10.039 11.758 -3.707 1 94.56 90 ILE B C 1
ATOM 3212 O O . ILE B 1 90 ? 9.438 10.82 -4.234 1 94.56 90 ILE B O 1
ATOM 3216 N N . LEU B 1 91 ? 11.016 11.57 -2.932 1 93.75 91 LEU B N 1
ATOM 3217 C CA . LEU B 1 91 ? 11.484 10.227 -2.596 1 93.75 91 LEU B CA 1
ATOM 3218 C C . LEU B 1 91 ? 10.414 9.453 -1.83 1 93.75 91 LEU B C 1
ATOM 3220 O O . LEU B 1 91 ? 10.188 8.273 -2.1 1 93.75 91 LEU B O 1
ATOM 3224 N N . PHE B 1 92 ? 9.781 10.172 -0.871 1 96.5 92 PHE B N 1
ATOM 3225 C CA . PHE B 1 92 ? 8.727 9.531 -0.105 1 96.5 92 PHE B CA 1
ATOM 3226 C C . PHE B 1 92 ? 7.578 9.109 -1.017 1 96.5 92 PHE B C 1
ATOM 3228 O O . PHE B 1 92 ? 6.996 8.039 -0.838 1 96.5 92 PHE B O 1
ATOM 3235 N N . ILE B 1 93 ? 7.285 9.984 -1.97 1 94.5 93 ILE B N 1
ATOM 3236 C CA . ILE B 1 93 ? 6.242 9.648 -2.934 1 94.5 93 ILE B CA 1
ATOM 3237 C C . ILE B 1 93 ? 6.652 8.414 -3.727 1 94.5 93 ILE B C 1
ATOM 3239 O O . ILE B 1 93 ? 5.844 7.504 -3.936 1 94.5 93 ILE B O 1
ATOM 3243 N N . THR B 1 94 ? 7.887 8.312 -4.074 1 92.12 94 THR B N 1
ATOM 3244 C CA . THR B 1 94 ? 8.398 7.156 -4.797 1 92.12 94 THR B CA 1
ATOM 3245 C C . THR B 1 94 ? 8.32 5.902 -3.93 1 92.12 94 THR B C 1
ATOM 3247 O O . THR B 1 94 ? 7.949 4.828 -4.414 1 92.12 94 THR B O 1
ATOM 3250 N N . MET B 1 95 ? 8.609 6.066 -2.668 1 93.38 95 MET B N 1
ATOM 3251 C CA . MET B 1 95 ? 8.555 4.938 -1.743 1 93.38 95 MET B CA 1
ATOM 3252 C C . MET B 1 95 ? 7.121 4.438 -1.585 1 93.38 95 MET B C 1
ATOM 3254 O O . MET B 1 95 ? 6.891 3.236 -1.444 1 93.38 95 MET B O 1
ATOM 3258 N N . VAL B 1 96 ? 6.242 5.375 -1.633 1 92.75 96 VAL B N 1
ATOM 3259 C CA . VAL B 1 96 ? 4.832 5.008 -1.533 1 92.75 96 VAL B CA 1
ATOM 3260 C C . VAL B 1 96 ? 4.434 4.164 -2.742 1 92.75 96 VAL B C 1
ATOM 3262 O O . VAL B 1 96 ? 3.701 3.182 -2.605 1 92.75 96 VAL B O 1
ATOM 3265 N N . MET B 1 97 ? 4.98 4.473 -3.863 1 91.44 97 MET B N 1
ATOM 3266 C CA . MET B 1 97 ? 4.633 3.779 -5.102 1 91.44 97 MET B CA 1
ATOM 3267 C C . MET B 1 97 ? 5.395 2.463 -5.219 1 91.44 97 MET B C 1
ATOM 3269 O O . MET B 1 97 ? 5.035 1.606 -6.031 1 91.44 97 MET B O 1
ATOM 3273 N N . THR B 1 98 ? 6.371 2.33 -4.418 1 91.69 98 THR B N 1
ATOM 3274 C CA . THR B 1 98 ? 7.172 1.111 -4.461 1 91.69 98 THR B CA 1
ATOM 3275 C C . THR B 1 98 ? 7.188 0.424 -3.1 1 91.69 98 THR B C 1
ATOM 3277 O O . THR B 1 98 ? 6.188 -0.174 -2.689 1 91.69 98 THR B O 1
ATOM 3280 N N . LEU B 1 99 ? 8.219 0.531 -2.365 1 91.62 99 LEU B N 1
ATOM 3281 C CA . LEU B 1 99 ? 8.367 -0.022 -1.024 1 91.62 99 LEU B CA 1
ATOM 3282 C C . LEU B 1 99 ? 9.031 0.986 -0.09 1 91.62 99 LEU B C 1
ATOM 3284 O O . LEU B 1 99 ? 9.984 1.666 -0.478 1 91.62 99 LEU B O 1
ATOM 3288 N N . PRO B 1 100 ? 8.461 1.042 1.022 1 92.56 100 PRO B N 1
ATOM 3289 C CA . PRO B 1 100 ? 9.07 1.973 1.974 1 92.56 100 PRO B CA 1
ATOM 3290 C C . PRO B 1 100 ? 10.422 1.487 2.484 1 92.56 100 PRO B C 1
ATOM 3292 O O . PRO B 1 100 ? 10.656 0.279 2.582 1 92.56 100 PRO B O 1
ATOM 3295 N N . CYS B 1 101 ? 11.336 2.338 2.797 1 91.62 101 CYS B N 1
ATOM 3296 C CA . CYS B 1 101 ? 12.672 2.072 3.305 1 91.62 101 CYS B CA 1
ATOM 3297 C C . CYS B 1 101 ? 12.891 2.758 4.648 1 91.62 101 CYS B C 1
ATOM 3299 O O . CYS B 1 101 ? 12.906 3.988 4.727 1 91.62 101 CYS B O 1
ATOM 3301 N N . MET B 1 102 ? 13.148 2.035 5.723 1 91.94 102 MET B N 1
ATOM 3302 C CA . MET B 1 102 ? 13.297 2.584 7.066 1 91.94 102 MET B CA 1
ATOM 3303 C C . MET B 1 102 ? 14.562 3.422 7.18 1 91.94 102 MET B C 1
ATOM 3305 O O . MET B 1 102 ? 14.57 4.465 7.832 1 91.94 102 MET B O 1
ATOM 3309 N N . ALA B 1 103 ? 15.586 2.936 6.562 1 91.69 103 ALA B N 1
ATOM 3310 C CA . ALA B 1 103 ? 16.844 3.676 6.605 1 91.69 103 ALA B CA 1
ATOM 3311 C C . ALA B 1 103 ? 16.703 5.035 5.922 1 91.69 103 ALA B C 1
ATOM 3313 O O . ALA B 1 103 ? 17.219 6.043 6.418 1 91.69 103 ALA B O 1
ATOM 3314 N N . CYS B 1 104 ? 16.047 5.07 4.805 1 92.75 104 CYS B N 1
ATOM 3315 C CA . CYS B 1 104 ? 15.82 6.32 4.086 1 92.75 104 CYS B CA 1
ATOM 3316 C C . CYS B 1 104 ? 14.969 7.273 4.91 1 92.75 104 CYS B C 1
ATOM 3318 O O . CYS B 1 104 ? 15.203 8.484 4.91 1 92.75 104 CYS B O 1
ATOM 3320 N N . MET B 1 105 ? 14.039 6.684 5.613 1 95 105 MET B N 1
ATOM 3321 C CA . MET B 1 105 ? 13.172 7.504 6.453 1 95 105 MET B CA 1
ATOM 3322 C C . MET B 1 105 ? 13.953 8.109 7.613 1 95 105 MET B C 1
ATOM 3324 O O . MET B 1 105 ? 13.703 9.25 8.008 1 95 105 MET B O 1
ATOM 3328 N N . PHE B 1 106 ? 14.828 7.355 8.125 1 94.69 106 PHE B N 1
ATOM 3329 C CA . PHE B 1 106 ? 15.656 7.867 9.203 1 94.69 106 PHE B CA 1
ATOM 3330 C C . PHE B 1 106 ? 16.484 9.055 8.734 1 94.69 106 PHE B C 1
ATOM 3332 O O . PHE B 1 106 ? 16.562 10.07 9.422 1 94.69 106 PHE B O 1
ATOM 3339 N N . VAL B 1 107 ? 17.062 8.938 7.57 1 95.06 107 VAL B N 1
ATOM 3340 C CA . VAL B 1 107 ? 17.828 10.031 6.988 1 95.06 107 VAL B CA 1
ATOM 3341 C C . VAL B 1 107 ? 16.922 11.234 6.766 1 95.06 107 VAL B C 1
ATOM 3343 O O . VAL B 1 107 ? 17.312 12.375 7.043 1 95.06 107 VAL B O 1
ATOM 3346 N N . GLY B 1 108 ? 15.711 10.969 6.258 1 96.81 108 GLY B N 1
ATOM 3347 C CA . GLY B 1 108 ? 14.742 12.039 6.086 1 96.81 108 GLY B CA 1
ATOM 3348 C C . GLY B 1 108 ? 14.414 12.758 7.379 1 96.81 108 GLY B C 1
ATOM 3349 O O . GLY B 1 108 ? 14.281 13.984 7.398 1 96.81 108 GLY B O 1
ATOM 3350 N N . LEU B 1 109 ? 14.305 11.969 8.422 1 97.56 109 LEU B N 1
ATOM 3351 C CA . LEU B 1 109 ? 14.008 12.562 9.719 1 97.56 109 LEU B CA 1
ATOM 3352 C C . LEU B 1 109 ? 15.133 13.492 10.164 1 97.56 109 LEU B C 1
ATOM 3354 O O . LEU B 1 109 ? 14.867 14.578 10.688 1 97.56 109 LEU B O 1
ATOM 3358 N N . LEU B 1 110 ? 16.312 13.078 9.977 1 97.69 110 LEU B N 1
ATOM 3359 C CA . LEU B 1 110 ? 17.453 13.93 10.312 1 97.69 110 LEU B CA 1
ATOM 3360 C C . LEU B 1 110 ? 17.422 15.219 9.5 1 97.69 110 LEU B C 1
ATOM 3362 O O . LEU B 1 110 ? 17.703 16.297 10.031 1 97.69 110 LEU B O 1
ATOM 3366 N N . LEU B 1 111 ? 17.078 15.125 8.234 1 97.81 111 LEU B N 1
ATOM 3367 C CA . LEU B 1 111 ? 16.984 16.297 7.371 1 97.81 111 LEU B CA 1
ATOM 3368 C C . LEU B 1 111 ? 15.883 17.234 7.836 1 97.81 111 LEU B C 1
ATOM 3370 O O . LEU B 1 111 ? 16.078 18.453 7.875 1 97.81 111 LEU B O 1
ATOM 3374 N N . ALA B 1 112 ? 14.766 16.672 8.172 1 97.31 112 ALA B N 1
ATOM 3375 C CA . ALA B 1 112 ? 13.641 17.469 8.648 1 97.31 112 ALA B CA 1
ATOM 3376 C C . ALA B 1 112 ? 14.008 18.203 9.938 1 97.31 112 ALA B C 1
ATOM 3378 O O . ALA B 1 112 ? 13.664 19.375 10.102 1 97.31 112 ALA B O 1
ATOM 3379 N N . LEU B 1 113 ? 14.648 17.469 10.805 1 97.12 113 LEU B N 1
ATOM 3380 C CA . LEU B 1 113 ? 15.078 18.094 12.055 1 97.12 113 LEU B CA 1
ATOM 3381 C C . LEU B 1 113 ? 16.078 19.219 11.781 1 97.12 113 LEU B C 1
ATOM 3383 O O . LEU B 1 113 ? 16 20.266 12.414 1 97.12 113 LEU B O 1
ATOM 3387 N N . THR B 1 114 ? 16.969 18.969 10.867 1 96.94 114 THR B N 1
ATOM 3388 C CA . THR B 1 114 ? 17.922 20 10.492 1 96.94 114 THR B CA 1
ATOM 3389 C C . THR B 1 114 ? 17.203 21.234 9.953 1 96.94 114 THR B C 1
ATOM 3391 O O . THR B 1 114 ? 17.531 22.359 10.336 1 96.94 114 THR B O 1
ATOM 3394 N N . PHE B 1 115 ? 16.281 21.016 9.055 1 96.06 115 PHE B N 1
ATOM 3395 C CA . PHE B 1 115 ? 15.484 22.109 8.516 1 96.06 115 PHE B CA 1
ATOM 3396 C C . PHE B 1 115 ? 14.773 22.859 9.633 1 96.06 115 PHE B C 1
ATOM 3398 O O . PHE B 1 115 ? 14.781 24.094 9.656 1 96.06 115 PHE B O 1
ATOM 3405 N N . TYR B 1 116 ? 14.18 22.078 10.523 1 94 116 TYR B N 1
ATOM 3406 C CA . TYR B 1 116 ? 13.438 22.672 11.625 1 94 116 TYR B CA 1
ATOM 3407 C C . TYR B 1 116 ? 14.328 23.578 12.469 1 94 116 TYR B C 1
ATOM 3409 O O . TYR B 1 116 ? 13.938 24.688 12.82 1 94 116 TYR B O 1
ATOM 3417 N N . PHE B 1 117 ? 15.508 23.188 12.75 1 94.06 117 PHE B N 1
ATOM 3418 C CA . PHE B 1 117 ? 16.391 23.953 13.625 1 94.06 117 PHE B CA 1
ATOM 3419 C C . PHE B 1 117 ? 16.984 25.141 12.891 1 94.06 117 PHE B C 1
ATOM 3421 O O . PHE B 1 117 ? 17.219 26.188 13.484 1 94.06 117 PHE B O 1
ATOM 3428 N N . PHE B 1 118 ? 17.281 25.016 11.57 1 93.38 118 PHE B N 1
ATOM 3429 C CA . PHE B 1 118 ? 17.672 26.188 10.789 1 93.38 118 PHE B CA 1
ATOM 3430 C C . PHE B 1 118 ? 16.562 27.219 10.797 1 93.38 118 PHE B C 1
ATOM 3432 O O . PHE B 1 118 ? 16.828 28.422 10.93 1 93.38 118 PHE B O 1
ATOM 3439 N N . ARG B 1 119 ? 15.391 26.734 10.594 1 91.75 119 ARG B N 1
ATOM 3440 C CA . ARG B 1 119 ? 14.234 27.625 10.562 1 91.75 119 ARG B CA 1
ATOM 3441 C C . ARG B 1 119 ? 14.07 28.344 11.898 1 91.75 119 ARG B C 1
ATOM 3443 O O . ARG B 1 119 ? 13.812 29.547 11.938 1 91.75 119 ARG B O 1
ATOM 3450 N N . LYS B 1 120 ? 14.141 27.562 12.961 1 88.75 120 LYS B N 1
ATOM 3451 C CA . LYS B 1 120 ? 14.031 28.156 14.297 1 88.75 120 LYS B CA 1
ATOM 3452 C C . LYS B 1 120 ? 15.062 29.25 14.5 1 88.75 120 LYS B C 1
ATOM 3454 O O . LYS B 1 120 ? 14.758 30.297 15.078 1 88.75 120 LYS B O 1
ATOM 3459 N N . ARG B 1 121 ? 16.219 29.062 13.992 1 87.88 121 ARG B N 1
ATOM 3460 C CA . ARG B 1 121 ? 17.281 30.047 14.133 1 87.88 121 ARG B CA 1
ATOM 3461 C C . ARG B 1 121 ? 16.984 31.297 13.312 1 87.88 121 ARG B C 1
ATOM 3463 O O . ARG B 1 121 ? 17.219 32.406 13.773 1 87.88 121 ARG B O 1
ATOM 3470 N N . VAL B 1 122 ? 16.531 31.094 12.125 1 86.88 122 VAL B N 1
ATOM 3471 C CA . VAL B 1 122 ? 16.203 32.219 11.258 1 86.88 122 VAL B CA 1
ATOM 3472 C C . VAL B 1 122 ? 15.07 33.031 11.867 1 86.88 122 VAL B C 1
ATOM 3474 O O . VAL B 1 122 ? 15.117 34.281 11.867 1 86.88 122 VAL B O 1
ATOM 3477 N N . PHE B 1 123 ? 14.156 32.375 12.336 1 82.94 123 PHE B N 1
ATOM 3478 C CA . PHE B 1 123 ? 13.008 33.031 12.93 1 82.94 123 PHE B CA 1
ATOM 3479 C C . PHE B 1 123 ? 13.406 33.75 14.219 1 82.94 123 PHE B C 1
ATOM 3481 O O . PHE B 1 123 ? 12.922 34.844 14.5 1 82.94 123 PHE B O 1
ATOM 3488 N N . LEU B 1 124 ? 14.18 33.094 15.055 1 78.5 124 LEU B N 1
ATOM 3489 C CA . LEU B 1 124 ? 14.656 33.719 16.281 1 78.5 124 LEU B CA 1
ATOM 3490 C C . LEU B 1 124 ? 15.477 34.969 15.984 1 78.5 124 LEU B C 1
ATOM 3492 O O . LEU B 1 124 ? 15.461 35.906 16.766 1 78.5 124 LEU B O 1
ATOM 3496 N N . ALA B 1 125 ? 16.188 34.969 14.898 1 73.69 125 ALA B N 1
ATOM 3497 C CA . ALA B 1 125 ? 17 36.094 14.523 1 73.69 125 ALA B CA 1
ATOM 3498 C C . ALA B 1 125 ? 16.141 37.25 14 1 73.69 125 ALA B C 1
ATOM 3500 O O . ALA B 1 125 ? 16.484 38.438 14.148 1 73.69 125 ALA B O 1
ATOM 3501 N N . GLU B 1 126 ? 15.203 36.875 13.156 1 67.06 126 GLU B N 1
ATOM 3502 C CA . GLU B 1 126 ? 14.391 37.938 12.547 1 67.06 126 GLU B CA 1
ATOM 3503 C C . GLU B 1 126 ? 13.281 38.375 13.492 1 67.06 126 GLU B C 1
ATOM 3505 O O . GLU B 1 126 ? 12.875 39.562 13.469 1 67.06 126 GLU B O 1
ATOM 3510 N N . SER B 1 127 ? 12.195 37.531 13.617 1 56.84 127 SER B N 1
ATOM 3511 C CA . SER B 1 127 ? 10.914 37.969 14.148 1 56.84 127 SER B CA 1
ATOM 3512 C C . SER B 1 127 ? 11.008 38.281 15.633 1 56.84 127 SER B C 1
ATOM 3514 O O . SER B 1 127 ? 11.859 37.719 16.344 1 56.84 127 SER B O 1
ATOM 3516 N N . ASP B 1 128 ? 10.445 39.375 15.945 1 49.59 128 ASP B N 1
ATOM 3517 C CA . ASP B 1 128 ? 9.531 39.594 17.062 1 49.59 128 ASP B CA 1
ATOM 3518 C C . ASP B 1 128 ? 8.703 38.312 17.328 1 49.59 128 ASP B C 1
ATOM 3520 O O . ASP B 1 128 ? 8.328 37.625 16.406 1 49.59 128 ASP B O 1
ATOM 3524 N N . SER B 1 129 ? 8.617 37.625 18.406 1 49.56 129 SER B N 1
ATOM 3525 C CA . SER B 1 129 ? 8.297 36.344 19.031 1 49.56 129 SER B CA 1
ATOM 3526 C C . SER B 1 129 ? 7.102 35.688 18.359 1 49.56 129 SER B C 1
ATOM 3528 O O . SER B 1 129 ? 7.043 34.469 18.234 1 49.56 129 SER B O 1
ATOM 3530 N N . GLU B 1 130 ? 6.105 36.438 18.109 1 49.72 130 GLU B N 1
ATOM 3531 C CA . GLU B 1 130 ? 4.75 35.906 18.109 1 49.72 130 GLU B CA 1
ATOM 3532 C C . GLU B 1 130 ? 4.473 35.094 16.844 1 49.72 130 GLU B C 1
ATOM 3534 O O . GLU B 1 130 ? 3.713 34.125 16.859 1 49.72 130 GLU B O 1
ATOM 3539 N N . ASP B 1 131 ? 4.957 35.531 15.688 1 49.34 131 ASP B N 1
ATOM 3540 C CA . ASP B 1 131 ? 4.406 35.062 14.414 1 49.34 131 ASP B CA 1
ATOM 3541 C C . ASP B 1 131 ? 5.039 33.75 13.984 1 49.34 131 ASP B C 1
ATOM 3543 O O . ASP B 1 131 ? 4.68 33.188 12.945 1 49.34 131 ASP B O 1
ATOM 3547 N N . VAL B 1 132 ? 6.094 33.375 14.508 1 49.72 132 VAL B N 1
ATOM 3548 C CA . VAL B 1 132 ? 6.934 32.25 14.086 1 49.72 132 VAL B CA 1
ATOM 3549 C C . VAL B 1 132 ? 6.18 30.953 14.273 1 49.72 132 VAL B C 1
ATOM 3551 O O . VAL B 1 132 ? 6.297 30.031 13.453 1 49.72 132 VAL B O 1
ATOM 3554 N N . GLU B 1 133 ? 5.613 30.875 15.57 1 48.28 133 GLU B N 1
ATOM 3555 C CA . GLU B 1 133 ? 4.969 29.609 15.945 1 48.28 133 GLU B CA 1
ATOM 3556 C C . GLU B 1 133 ? 3.871 29.234 14.961 1 48.28 133 GLU B C 1
ATOM 3558 O O . GLU B 1 133 ? 3.629 28.062 14.711 1 48.28 133 GLU B O 1
ATOM 3563 N N . ASN B 1 134 ? 3.211 30.359 14.5 1 51.72 134 ASN B N 1
ATOM 3564 C CA . ASN B 1 134 ? 1.979 30.125 13.75 1 51.72 134 ASN B CA 1
ATOM 3565 C C . ASN B 1 134 ? 2.264 29.766 12.297 1 51.72 134 ASN B C 1
ATOM 3567 O O . ASN B 1 134 ? 1.351 29.422 11.547 1 51.72 134 ASN B O 1
ATOM 3571 N N . ASN B 1 135 ? 3.57 30.062 11.836 1 58.62 135 ASN B N 1
ATOM 3572 C CA . ASN B 1 135 ? 3.754 29.906 10.398 1 58.62 135 ASN B CA 1
ATOM 3573 C C . ASN B 1 135 ? 4.102 28.469 10.023 1 58.62 135 ASN B C 1
ATOM 3575 O O . ASN B 1 135 ? 5.27 28.078 10.047 1 58.62 135 ASN B O 1
ATOM 3579 N N . ARG B 1 136 ? 3.125 27.734 10.281 1 65.62 136 ARG B N 1
ATOM 3580 C CA . ARG B 1 136 ? 3.195 26.344 9.859 1 65.62 136 ARG B CA 1
ATOM 3581 C C . ARG B 1 136 ? 3.762 26.219 8.453 1 65.62 136 ARG B C 1
ATOM 3583 O O . ARG B 1 136 ? 3.262 26.844 7.52 1 65.62 136 ARG B O 1
ATOM 3590 N N . SER B 1 137 ? 5.117 25.797 8.297 1 86 137 SER B N 1
ATOM 3591 C CA . SER B 1 137 ? 5.73 25.578 6.992 1 86 137 SER B CA 1
ATOM 3592 C C . SER B 1 137 ? 4.996 24.484 6.215 1 86 137 SER B C 1
ATOM 3594 O O . SER B 1 137 ? 4.898 23.344 6.672 1 86 137 SER B O 1
ATOM 3596 N N . LEU B 1 138 ? 4.367 24.875 5.137 1 88.75 138 LEU B N 1
ATOM 3597 C CA . LEU B 1 138 ? 3.633 23.969 4.266 1 88.75 138 LEU B CA 1
ATOM 3598 C C . LEU B 1 138 ? 4.508 22.781 3.846 1 88.75 138 LEU B C 1
ATOM 3600 O O . LEU B 1 138 ? 4.027 21.656 3.744 1 88.75 138 LEU B O 1
ATOM 3604 N N . ILE B 1 139 ? 5.812 23.062 3.74 1 92.56 139 ILE B N 1
ATOM 3605 C CA . ILE B 1 139 ? 6.723 22.016 3.297 1 92.56 139 ILE B CA 1
ATOM 3606 C C . ILE B 1 139 ? 6.875 20.969 4.395 1 92.56 139 ILE B C 1
ATOM 3608 O O . ILE B 1 139 ? 6.891 19.766 4.117 1 92.56 139 ILE B O 1
ATOM 3612 N N . LEU B 1 140 ? 6.926 21.438 5.641 1 93.44 140 LEU B N 1
ATOM 3613 C CA . LEU B 1 140 ? 7.094 20.5 6.746 1 93.44 140 LEU B CA 1
ATOM 3614 C C . LEU B 1 140 ? 5.824 19.688 6.973 1 93.44 140 LEU B C 1
ATOM 3616 O O . LEU B 1 140 ? 5.891 18.5 7.297 1 93.44 140 LEU B O 1
ATOM 3620 N N . ILE B 1 141 ? 4.688 20.312 6.75 1 91.81 141 ILE B N 1
ATOM 3621 C CA . ILE B 1 141 ? 3.416 19.609 6.895 1 91.81 141 ILE B CA 1
ATOM 3622 C C . ILE B 1 141 ? 3.303 18.516 5.832 1 91.81 141 ILE B C 1
ATOM 3624 O O . ILE B 1 141 ? 2.939 17.391 6.141 1 91.81 141 ILE B O 1
ATOM 3628 N N . CYS B 1 142 ? 3.658 18.859 4.633 1 93.62 142 CYS B N 1
ATOM 3629 C CA . CYS B 1 142 ? 3.639 17.906 3.541 1 93.62 142 CYS B CA 1
ATOM 3630 C C . CYS B 1 142 ? 4.617 16.766 3.799 1 93.62 142 CYS B C 1
ATOM 3632 O O . CYS B 1 142 ? 4.293 15.594 3.578 1 93.62 142 CYS B O 1
ATOM 3634 N N . TRP B 1 143 ? 5.738 17.156 4.301 1 96.06 143 TRP B N 1
ATOM 3635 C CA . TRP B 1 143 ? 6.77 16.156 4.594 1 96.06 143 TRP B CA 1
ATOM 3636 C C . TRP B 1 143 ? 6.293 15.18 5.66 1 96.06 143 TRP B C 1
ATOM 3638 O O . TRP B 1 143 ? 6.426 13.961 5.496 1 96.06 143 TRP B O 1
ATOM 3648 N N . TRP B 1 144 ? 5.621 15.68 6.75 1 94.31 144 TRP B N 1
ATOM 3649 C CA . TRP B 1 144 ? 5.141 14.828 7.832 1 94.31 144 TRP B CA 1
ATOM 3650 C C . TRP B 1 144 ? 4.031 13.906 7.348 1 94.31 144 TRP B C 1
ATOM 3652 O O . TRP B 1 144 ? 3.934 12.758 7.789 1 94.31 144 TRP B O 1
ATOM 3662 N N . PHE B 1 145 ? 3.273 14.43 6.441 1 94.69 145 PHE B N 1
ATOM 3663 C CA . PHE B 1 145 ? 2.199 13.617 5.887 1 94.69 145 PHE B CA 1
ATOM 3664 C C . PHE B 1 145 ? 2.76 12.383 5.184 1 94.69 145 PHE B C 1
ATOM 3666 O O . PHE B 1 145 ? 2.359 11.258 5.484 1 94.69 145 PHE B O 1
ATOM 3673 N N . PHE B 1 146 ? 3.713 12.602 4.371 1 96.75 146 PHE B N 1
ATOM 3674 C CA . PHE B 1 146 ? 4.254 11.484 3.609 1 96.75 146 PHE B CA 1
ATOM 3675 C C . PHE B 1 146 ? 5.145 10.609 4.488 1 96.75 146 PHE B C 1
ATOM 3677 O O . PHE B 1 146 ? 5.234 9.398 4.273 1 96.75 146 PHE B O 1
ATOM 3684 N N . PHE B 1 147 ? 5.758 11.172 5.477 1 96.94 147 PHE B N 1
ATOM 3685 C CA . PHE B 1 147 ? 6.551 10.398 6.426 1 96.94 147 PHE B CA 1
ATOM 3686 C C . PHE B 1 147 ? 5.672 9.414 7.184 1 96.94 147 PHE B C 1
ATOM 3688 O O . PHE B 1 147 ? 5.996 8.227 7.27 1 96.94 147 PHE B O 1
ATOM 3695 N N . LEU B 1 148 ? 4.562 9.906 7.633 1 95.38 148 LEU B N 1
ATOM 3696 C CA . LEU B 1 148 ? 3.643 9.062 8.383 1 95.38 148 LEU B CA 1
ATOM 3697 C C . LEU B 1 148 ? 3.027 7.996 7.48 1 95.38 148 LEU B C 1
ATOM 3699 O O . LEU B 1 148 ? 2.824 6.855 7.906 1 95.38 148 LEU B O 1
ATOM 3703 N N . LEU B 1 149 ? 2.756 8.422 6.297 1 94.56 149 LEU B N 1
ATOM 3704 C CA . LEU B 1 149 ? 2.225 7.469 5.328 1 94.56 149 LEU B CA 1
ATOM 3705 C C . LEU B 1 149 ? 3.191 6.309 5.121 1 94.56 149 LEU B C 1
ATOM 3707 O O . LEU B 1 149 ? 2.779 5.145 5.113 1 94.56 149 LEU B O 1
ATOM 3711 N N . ASN B 1 150 ? 4.41 6.629 5.031 1 95 150 ASN B N 1
ATOM 3712 C CA . ASN B 1 150 ? 5.402 5.578 4.824 1 95 150 ASN B CA 1
ATOM 3713 C C . ASN B 1 150 ? 5.547 4.691 6.059 1 95 150 ASN B C 1
ATOM 3715 O O . ASN B 1 150 ? 5.801 3.49 5.938 1 95 150 ASN B O 1
ATOM 3719 N N . ILE B 1 151 ? 5.379 5.246 7.215 1 94 151 ILE B N 1
ATOM 3720 C CA . ILE B 1 151 ? 5.414 4.457 8.438 1 94 151 ILE B CA 1
ATOM 3721 C C . ILE B 1 151 ? 4.285 3.424 8.422 1 94 151 ILE B C 1
ATOM 3723 O O . ILE B 1 151 ? 4.504 2.254 8.742 1 94 151 ILE B O 1
ATOM 3727 N N . ILE B 1 152 ? 3.16 3.859 8.008 1 93.06 152 ILE B N 1
ATOM 3728 C CA . ILE B 1 152 ? 1.999 2.979 7.961 1 93.06 152 ILE B CA 1
ATOM 3729 C C . ILE B 1 152 ? 2.23 1.879 6.926 1 93.06 152 ILE B C 1
ATOM 3731 O O . ILE B 1 152 ? 1.882 0.718 7.16 1 93.06 152 ILE B O 1
ATOM 3735 N N . LEU B 1 153 ? 2.844 2.221 5.859 1 91.56 153 LEU B N 1
ATOM 3736 C CA . LEU B 1 153 ? 3.1 1.234 4.816 1 91.56 153 LEU B CA 1
ATOM 3737 C C . LEU B 1 153 ? 4.148 0.225 5.27 1 91.56 153 LEU B C 1
ATOM 3739 O O . LEU B 1 153 ? 4.117 -0.937 4.855 1 91.56 153 LEU B O 1
ATOM 3743 N N . VAL B 1 154 ? 5.082 0.67 6.102 1 91 154 VAL B N 1
ATOM 3744 C CA . VAL B 1 154 ? 6.039 -0.263 6.684 1 91 154 VAL B CA 1
ATOM 3745 C C . VAL B 1 154 ? 5.312 -1.264 7.578 1 91 154 VAL B C 1
ATOM 3747 O O . VAL B 1 154 ? 5.574 -2.469 7.512 1 91 154 VAL B O 1
ATOM 3750 N N . ILE B 1 155 ? 4.402 -0.735 8.312 1 89.75 155 ILE B N 1
ATOM 3751 C CA . ILE B 1 155 ? 3.631 -1.591 9.211 1 89.75 155 ILE B CA 1
ATOM 3752 C C . ILE B 1 155 ? 2.787 -2.564 8.391 1 89.75 155 ILE B C 1
ATOM 3754 O O . ILE B 1 155 ? 2.721 -3.756 8.703 1 89.75 155 ILE B O 1
ATOM 3758 N N . LYS B 1 156 ? 2.203 -2.088 7.336 1 89.06 156 LYS B N 1
ATOM 3759 C CA . LYS B 1 156 ? 1.407 -2.93 6.449 1 89.06 156 LYS B CA 1
ATOM 3760 C C . LYS B 1 156 ? 2.258 -4.039 5.836 1 89.06 156 LYS B C 1
ATOM 3762 O O . LYS B 1 156 ? 1.814 -5.184 5.734 1 89.06 156 LYS B O 1
ATOM 3767 N N . GLY B 1 157 ? 3.439 -3.645 5.414 1 85.31 157 GLY B N 1
ATOM 3768 C CA . GLY B 1 157 ? 4.332 -4.617 4.797 1 85.31 157 GLY B CA 1
ATOM 3769 C C . GLY B 1 157 ? 4.828 -5.668 5.77 1 85.31 157 GLY B C 1
ATOM 3770 O O . GLY B 1 157 ? 5.242 -6.754 5.355 1 85.31 157 GLY B O 1
ATOM 3771 N N . ALA B 1 158 ? 4.734 -5.359 7.02 1 84.06 158 ALA B N 1
ATOM 3772 C CA . ALA B 1 158 ? 5.219 -6.289 8.039 1 84.06 158 ALA B CA 1
ATOM 3773 C C . ALA B 1 158 ? 4.148 -7.316 8.391 1 84.06 158 ALA B C 1
ATOM 3775 O O . ALA B 1 158 ? 4.438 -8.312 9.055 1 84.06 158 ALA B O 1
ATOM 3776 N N . VAL B 1 159 ? 2.93 -7.125 7.883 1 82.94 159 VAL B N 1
ATOM 3777 C CA . VAL B 1 159 ? 1.851 -8.078 8.125 1 82.94 159 VAL B CA 1
ATOM 3778 C C . VAL B 1 159 ? 1.686 -8.992 6.914 1 82.94 159 VAL B C 1
ATOM 3780 O O . VAL B 1 159 ? 1.067 -8.609 5.918 1 82.94 159 VAL B O 1
ATOM 3783 N N . PRO B 1 160 ? 2.24 -10.172 7.035 1 81.56 160 PRO B N 1
ATOM 3784 C CA . PRO B 1 160 ? 2.113 -11.102 5.91 1 81.56 160 PRO B CA 1
ATOM 3785 C C . PRO B 1 160 ? 0.719 -11.719 5.805 1 81.56 160 PRO B C 1
ATOM 3787 O O . PRO B 1 160 ? -0.046 -11.688 6.773 1 81.56 160 PRO B O 1
ATOM 3790 N N . PRO B 1 161 ? 0.385 -12.086 4.59 1 88.81 161 PRO B N 1
ATOM 3791 C CA . PRO B 1 161 ? -0.851 -12.867 4.504 1 88.81 161 PRO B CA 1
ATOM 3792 C C . PRO B 1 161 ? -0.866 -14.055 5.465 1 88.81 161 PRO B C 1
ATOM 3794 O O . PRO B 1 161 ? 0.194 -14.531 5.883 1 88.81 161 PRO B O 1
ATOM 3797 N N . TRP B 1 162 ? -2.027 -14.414 5.863 1 91.88 162 TRP B N 1
ATOM 3798 C CA . TRP B 1 162 ? -2.184 -15.461 6.867 1 91.88 162 TRP B CA 1
ATOM 3799 C C . TRP B 1 162 ? -2.227 -16.844 6.215 1 91.88 162 TRP B C 1
ATOM 3801 O O . TRP B 1 162 ? -3.102 -17.109 5.391 1 91.88 162 TRP B O 1
ATOM 3811 N N . ALA B 1 163 ? -1.223 -17.672 6.566 1 91.06 163 ALA B N 1
ATOM 3812 C CA . ALA B 1 163 ? -1.145 -19.031 6.043 1 91.06 163 ALA B CA 1
ATOM 3813 C C . ALA B 1 163 ? -1.648 -20.047 7.066 1 91.06 163 ALA B C 1
ATOM 3815 O O . ALA B 1 163 ? -1.519 -19.844 8.273 1 91.06 163 ALA B O 1
ATOM 3816 N N . LEU B 1 164 ? -2.266 -21.094 6.531 1 91.06 164 LEU B N 1
ATOM 3817 C CA . LEU B 1 164 ? -2.658 -22.203 7.398 1 91.06 164 LEU B CA 1
ATOM 3818 C C . LEU B 1 164 ? -1.437 -22.859 8.023 1 91.06 164 LEU B C 1
ATOM 3820 O O . LEU B 1 164 ? -0.368 -22.906 7.41 1 91.06 164 LEU B O 1
ATOM 3824 N N . PRO B 1 165 ? -1.666 -23.234 9.211 1 83.5 165 PRO B N 1
ATOM 3825 C CA . PRO B 1 165 ? -0.542 -23.891 9.875 1 83.5 165 PRO B CA 1
ATOM 3826 C C . PRO B 1 165 ? -0.301 -25.312 9.359 1 83.5 165 PRO B C 1
ATOM 3828 O O . PRO B 1 165 ? -0.672 -26.281 10.023 1 83.5 165 PRO B O 1
ATOM 3831 N N . VAL B 1 166 ? 0.012 -25.297 8.117 1 76.19 166 VAL B N 1
ATOM 3832 C CA . VAL B 1 166 ? 0.326 -26.594 7.539 1 76.19 166 VAL B CA 1
ATOM 3833 C C . VAL B 1 166 ? 1.833 -26.828 7.59 1 76.19 166 VAL B C 1
ATOM 3835 O O . VAL B 1 166 ? 2.615 -26.016 7.109 1 76.19 166 VAL B O 1
ATOM 3838 N N . GLY B 1 167 ? 2.215 -27.875 8.055 1 61.12 167 GLY B N 1
ATOM 3839 C CA . GLY B 1 167 ? 3.596 -28.328 8.117 1 61.12 167 GLY B CA 1
ATOM 3840 C C . GLY B 1 167 ? 4.562 -27.25 8.562 1 61.12 167 GLY B C 1
ATOM 3841 O O . GLY B 1 167 ? 4.156 -26.25 9.172 1 61.12 167 GLY B O 1
ATOM 3842 N N . ASP B 1 168 ? 5.914 -27.375 8.422 1 52.06 168 ASP B N 1
ATOM 3843 C CA . ASP B 1 168 ? 6.977 -26.484 8.867 1 52.06 168 ASP B CA 1
ATOM 3844 C C . ASP B 1 168 ? 6.977 -25.188 8.07 1 52.06 168 ASP B C 1
ATOM 3846 O O . ASP B 1 168 ? 7.484 -25.125 6.949 1 52.06 168 ASP B O 1
ATOM 3850 N N . THR B 1 169 ? 5.922 -24.422 8.273 1 52.25 169 THR B N 1
ATOM 3851 C CA . THR B 1 169 ? 5.703 -23.141 7.613 1 52.25 169 THR B CA 1
ATOM 3852 C C . THR B 1 169 ? 6.984 -22.312 7.598 1 52.25 169 THR B C 1
ATOM 3854 O O . THR B 1 169 ? 7.02 -21.219 7.023 1 52.25 169 THR B O 1
ATOM 3857 N N . SER B 1 170 ? 7.828 -22.609 8.586 1 47.94 170 SER B N 1
ATOM 3858 C CA . SER B 1 170 ? 8.977 -21.734 8.773 1 47.94 170 SER B CA 1
ATOM 3859 C C . SER B 1 170 ? 9.781 -21.594 7.484 1 47.94 170 SER B C 1
ATOM 3861 O O . SER B 1 170 ? 10.539 -20.641 7.316 1 47.94 170 SER B O 1
ATOM 3863 N N . SER B 1 171 ? 9.852 -22.719 6.672 1 50.91 171 SER B N 1
ATOM 3864 C CA . SER B 1 171 ? 10.883 -22.75 5.641 1 50.91 171 SER B CA 1
ATOM 3865 C C . SER B 1 171 ? 10.43 -22.016 4.383 1 50.91 171 SER B C 1
ATOM 3867 O O . SER B 1 171 ? 9.234 -21.797 4.176 1 50.91 171 SER B O 1
ATOM 3869 N N . SER B 1 172 ? 11.398 -21.406 3.705 1 58.59 172 SER B N 1
ATOM 3870 C CA . SER B 1 172 ? 11.383 -20.719 2.424 1 58.59 172 SER B CA 1
ATOM 3871 C C . SER B 1 172 ? 10.461 -21.406 1.426 1 58.59 172 SER B C 1
ATOM 3873 O O . SER B 1 172 ? 10.867 -22.359 0.751 1 58.59 172 SER B O 1
ATOM 3875 N N . SER B 1 173 ? 9.062 -21.328 1.709 1 61.81 173 SER B N 1
ATOM 3876 C CA . SER B 1 173 ? 8.102 -21.938 0.795 1 61.81 173 SER B CA 1
ATOM 3877 C C . SER B 1 173 ? 8.312 -21.453 -0.635 1 61.81 173 SER B C 1
ATOM 3879 O O . SER B 1 173 ? 8.539 -20.266 -0.867 1 61.81 173 SER B O 1
ATOM 3881 N N . SER B 1 174 ? 8.414 -22.438 -1.47 1 74.88 174 SER B N 1
ATOM 3882 C CA . SER B 1 174 ? 8.664 -22.156 -2.881 1 74.88 174 SER B CA 1
ATOM 3883 C C . SER B 1 174 ? 7.375 -21.812 -3.617 1 74.88 174 SER B C 1
ATOM 3885 O O . SER B 1 174 ? 7.41 -21.203 -4.688 1 74.88 174 SER B O 1
ATOM 3887 N N . VAL B 1 175 ? 6.164 -22.25 -2.873 1 82.38 175 VAL B N 1
ATOM 3888 C CA . VAL B 1 175 ? 4.918 -22 -3.59 1 82.38 175 VAL B CA 1
ATOM 3889 C C . VAL B 1 175 ? 3.865 -21.469 -2.617 1 82.38 175 VAL B C 1
ATOM 3891 O O . VAL B 1 175 ? 3.668 -22.031 -1.54 1 82.38 175 VAL B O 1
ATOM 3894 N N . ALA B 1 176 ? 3.299 -20.391 -2.936 1 88.44 176 ALA B N 1
ATOM 3895 C CA . ALA B 1 176 ? 2.15 -19.859 -2.209 1 88.44 176 ALA B CA 1
ATOM 3896 C C . ALA B 1 176 ? 0.851 -20.125 -2.965 1 88.44 176 ALA B C 1
ATOM 3898 O O . ALA B 1 176 ? 0.718 -19.75 -4.133 1 88.44 176 ALA B O 1
ATOM 3899 N N . ILE B 1 177 ? -0.055 -20.781 -2.258 1 89.75 177 ILE B N 1
ATOM 3900 C CA . ILE B 1 177 ? -1.312 -21.141 -2.904 1 89.75 177 ILE B CA 1
ATOM 3901 C C . ILE B 1 177 ? -2.475 -20.453 -2.199 1 89.75 177 ILE B C 1
ATOM 3903 O O . ILE B 1 177 ? -2.699 -20.656 -1.005 1 89.75 177 ILE B O 1
ATOM 3907 N N . TYR B 1 178 ? -3.158 -19.641 -2.889 1 93 178 TYR B N 1
ATOM 3908 C CA . TYR B 1 178 ? -4.391 -19.031 -2.412 1 93 178 TYR B CA 1
ATOM 3909 C C . TYR B 1 178 ? -5.613 -19.781 -2.922 1 93 178 TYR B C 1
ATOM 3911 O O . TYR B 1 178 ? -5.762 -19.984 -4.129 1 93 178 TYR B O 1
ATOM 3919 N N . PHE B 1 179 ? -6.473 -20.172 -1.992 1 92.69 179 PHE B N 1
ATOM 3920 C CA . PHE B 1 179 ? -7.59 -21.031 -2.387 1 92.69 179 PHE B CA 1
ATOM 3921 C C . PHE B 1 179 ? -8.859 -20.641 -1.633 1 92.69 179 PHE B C 1
ATOM 3923 O O . PHE B 1 179 ? -8.789 -20.062 -0.551 1 92.69 179 PHE B O 1
ATOM 3930 N N . SER B 1 180 ? -9.953 -20.906 -2.225 1 94.44 180 SER B N 1
ATOM 3931 C CA . SER B 1 180 ? -11.266 -20.781 -1.595 1 94.44 180 SER B CA 1
ATOM 3932 C C . SER B 1 180 ? -11.977 -22.125 -1.497 1 94.44 180 SER B C 1
ATOM 3934 O O . SER B 1 180 ? -11.961 -22.906 -2.445 1 94.44 180 SER B O 1
ATOM 3936 N N . PRO B 1 181 ? -12.594 -22.375 -0.379 1 93.06 181 PRO B N 1
ATOM 3937 C CA . PRO B 1 181 ? -13.273 -23.656 -0.218 1 93.06 181 PRO B CA 1
ATOM 3938 C C . PRO B 1 181 ? -14.438 -23.844 -1.192 1 93.06 181 PRO B C 1
ATOM 3940 O O . PRO B 1 181 ? -14.805 -24.969 -1.517 1 93.06 181 PRO B O 1
ATOM 3943 N N . SER B 1 182 ? -15.008 -22.828 -1.637 1 90.56 182 SER B N 1
ATOM 3944 C CA . SER B 1 182 ? -16.172 -22.906 -2.512 1 90.56 182 SER B CA 1
ATOM 3945 C C . SER B 1 182 ? -15.758 -23.094 -3.969 1 90.56 182 SER B C 1
ATOM 3947 O O . SER B 1 182 ? -16.594 -23.406 -4.824 1 90.56 182 SER B O 1
ATOM 3949 N N . CYS B 1 183 ? -14.523 -22.891 -4.266 1 89.06 183 CYS B N 1
ATOM 3950 C CA . CYS B 1 183 ? -14.016 -23.031 -5.625 1 89.06 183 CYS B CA 1
ATOM 3951 C C . CYS B 1 183 ? -13.695 -24.484 -5.938 1 89.06 183 CYS B C 1
ATOM 3953 O O . CYS B 1 183 ? -12.867 -25.109 -5.262 1 89.06 183 CYS B O 1
ATOM 3955 N N . THR B 1 184 ? -14.258 -25 -7.016 1 86.94 184 THR B N 1
ATOM 3956 C CA . THR B 1 184 ? -14.109 -26.406 -7.375 1 86.94 184 THR B CA 1
ATOM 3957 C C . THR B 1 184 ? -12.664 -26.719 -7.758 1 86.94 184 THR B C 1
ATOM 3959 O O . THR B 1 184 ? -12.125 -27.766 -7.379 1 86.94 184 THR B O 1
ATOM 3962 N N . ALA B 1 185 ? -12.031 -25.844 -8.492 1 85.75 185 ALA B N 1
ATOM 3963 C CA . ALA B 1 185 ? -10.633 -26.016 -8.883 1 85.75 185 ALA B CA 1
ATOM 3964 C C . ALA B 1 185 ? -9.727 -26.047 -7.656 1 85.75 185 ALA B C 1
ATOM 3966 O O . ALA B 1 185 ? -8.742 -26.797 -7.625 1 85.75 185 ALA B O 1
ATOM 3967 N N . CYS B 1 186 ? -10.133 -25.266 -6.691 1 89.31 186 CYS B N 1
ATOM 3968 C CA . CYS B 1 186 ? -9.344 -25.203 -5.465 1 89.31 186 CYS B CA 1
ATOM 3969 C C . CYS B 1 186 ? -9.453 -26.5 -4.68 1 89.31 186 CYS B C 1
ATOM 3971 O O . CYS B 1 186 ? -8.453 -26.984 -4.137 1 89.31 186 CYS B O 1
ATOM 3973 N N . GLN B 1 187 ? -10.641 -27.031 -4.703 1 88.44 187 GLN B N 1
ATOM 3974 C CA . GLN B 1 187 ? -10.852 -28.281 -3.994 1 88.44 187 GLN B CA 1
ATOM 3975 C C . GLN B 1 187 ? -10.016 -29.406 -4.609 1 88.44 187 GLN B C 1
ATOM 3977 O O . GLN B 1 187 ? -9.367 -30.172 -3.889 1 88.44 187 GLN B O 1
ATOM 3982 N N . LYS B 1 188 ? -9.984 -29.406 -5.836 1 83.56 188 LYS B N 1
ATOM 3983 C CA . LYS B 1 188 ? -9.211 -30.422 -6.543 1 83.56 188 LYS B CA 1
ATOM 3984 C C . LYS B 1 188 ? -7.715 -30.266 -6.273 1 83.56 188 LYS B C 1
ATOM 3986 O O . LYS B 1 188 ? -7 -31.25 -6.098 1 83.56 188 LYS B O 1
ATOM 3991 N N . LEU B 1 189 ? -7.367 -29.062 -6.25 1 84.19 189 LEU B N 1
ATOM 3992 C CA . LEU B 1 189 ? -5.965 -28.766 -5.996 1 84.19 189 LEU B CA 1
ATOM 3993 C C . LEU B 1 189 ? -5.547 -29.25 -4.613 1 84.19 189 LEU B C 1
ATOM 3995 O O . LEU B 1 189 ? -4.48 -29.859 -4.461 1 84.19 189 LEU B O 1
ATOM 3999 N N . ILE B 1 190 ? -6.332 -29 -3.633 1 85.06 190 ILE B N 1
ATOM 4000 C CA . ILE B 1 190 ? -6.031 -29.406 -2.262 1 85.06 190 ILE B CA 1
ATOM 4001 C C . ILE B 1 190 ? -5.984 -30.922 -2.164 1 85.06 190 ILE B C 1
ATOM 4003 O O . ILE B 1 190 ? -5.074 -31.484 -1.551 1 85.06 190 ILE B O 1
ATOM 4007 N N . MET B 1 191 ? -6.859 -31.531 -2.76 1 80.94 191 MET B N 1
ATOM 4008 C CA . MET B 1 191 ? -6.961 -33 -2.668 1 80.94 191 MET B CA 1
ATOM 4009 C C . MET B 1 191 ? -5.793 -33.656 -3.385 1 80.94 191 MET B C 1
ATOM 4011 O O . MET B 1 191 ? -5.309 -34.719 -2.943 1 80.94 191 MET B O 1
ATOM 4015 N N . ASN B 1 192 ? -5.316 -33.031 -4.383 1 73.56 192 ASN B N 1
ATOM 4016 C CA . ASN B 1 192 ? -4.254 -33.625 -5.176 1 73.56 192 ASN B CA 1
ATOM 4017 C C . ASN B 1 192 ? -2.873 -33.25 -4.637 1 73.56 192 ASN B C 1
ATOM 4019 O O . ASN B 1 192 ? -1.972 -34.094 -4.598 1 73.56 192 ASN B O 1
ATOM 4023 N N . LEU B 1 193 ? -2.742 -32.062 -4.355 1 71.81 193 LEU B N 1
ATOM 4024 C CA . LEU B 1 193 ? -1.42 -31.578 -3.975 1 71.81 193 LEU B CA 1
ATOM 4025 C C . LEU B 1 193 ? -1.13 -31.891 -2.51 1 71.81 193 LEU B C 1
ATOM 4027 O O . LEU B 1 193 ? 0.026 -32.094 -2.131 1 71.81 193 LEU B O 1
ATOM 4031 N N . ALA B 1 194 ? -2.137 -31.859 -1.831 1 59.34 194 ALA B N 1
ATOM 4032 C CA . ALA B 1 194 ? -1.909 -32.125 -0.411 1 59.34 194 ALA B CA 1
ATOM 4033 C C . ALA B 1 194 ? -1.331 -33.5 -0.19 1 59.34 194 ALA B C 1
ATOM 4035 O O . ALA B 1 194 ? -0.576 -33.75 0.759 1 59.34 194 ALA B O 1
ATOM 4036 N N . GLU B 1 195 ? -1.731 -34.375 -1.062 1 56.53 195 GLU B N 1
ATOM 4037 C CA . GLU B 1 195 ? -1.244 -35.75 -0.958 1 56.53 195 GLU B CA 1
ATOM 4038 C C . GLU B 1 195 ? 0.16 -35.875 -1.538 1 56.53 195 GLU B C 1
ATOM 4040 O O . GLU B 1 195 ? 0.903 -36.781 -1.176 1 56.53 195 GLU B O 1
ATOM 4045 N N . SER B 1 196 ? 0.27 -35.031 -2.541 1 52.31 196 SER B N 1
ATOM 4046 C CA . SER B 1 196 ? 1.598 -35.125 -3.141 1 52.31 196 SER B CA 1
ATOM 4047 C C . SER B 1 196 ? 2.611 -34.312 -2.348 1 52.31 196 SER B C 1
ATOM 4049 O O . SER B 1 196 ? 2.25 -33.312 -1.689 1 52.31 196 SER B O 1
ATOM 4051 N N . GLU B 1 197 ? 3.326 -34.969 -1.664 1 47.31 197 GLU B N 1
ATOM 4052 C CA . GLU B 1 197 ? 4.391 -34.312 -0.89 1 47.31 197 GLU B CA 1
ATOM 4053 C C . GLU B 1 197 ? 4.891 -33.062 -1.575 1 47.31 197 GLU B C 1
ATOM 4055 O O . GLU B 1 197 ? 6.062 -32.969 -1.955 1 47.31 197 GLU B O 1
ATOM 4060 N N . VAL B 1 198 ? 4.051 -32.688 -2.541 1 48.62 198 VAL B N 1
ATOM 4061 C CA . VAL B 1 198 ? 4.609 -31.469 -3.076 1 48.62 198 VAL B CA 1
ATOM 4062 C C . VAL B 1 198 ? 5.078 -30.578 -1.931 1 48.62 198 VAL B C 1
ATOM 4064 O O . VAL B 1 198 ? 4.316 -30.281 -1.008 1 48.62 198 VAL B O 1
ATOM 4067 N N . GLN B 1 199 ? 6.348 -30.547 -1.683 1 54.94 199 GLN B N 1
ATOM 4068 C CA . GLN B 1 199 ? 7.207 -29.828 -0.739 1 54.94 199 GLN B CA 1
ATOM 4069 C C . GLN B 1 199 ? 6.531 -28.562 -0.23 1 54.94 199 GLN B C 1
ATOM 4071 O O . GLN B 1 199 ? 5.355 -28.328 -0.509 1 54.94 199 GLN B O 1
ATOM 4076 N N . LYS B 1 200 ? 7.348 -27.531 0.115 1 67.44 200 LYS B N 1
ATOM 4077 C CA . LYS B 1 200 ? 7.297 -26.312 0.905 1 67.44 200 LYS B CA 1
ATOM 4078 C C . LYS B 1 200 ? 6.289 -25.312 0.324 1 67.44 200 LYS B C 1
ATOM 4080 O O . LYS B 1 200 ? 6.668 -24.375 -0.363 1 67.44 200 LYS B O 1
ATOM 4085 N N . SER B 1 201 ? 4.883 -25.906 0.418 1 80 201 SER B N 1
ATOM 4086 C CA . SER B 1 201 ? 3.832 -25 -0.037 1 80 201 SER B CA 1
ATOM 4087 C C . SER B 1 201 ? 3.146 -24.312 1.139 1 80 201 SER B C 1
ATOM 4089 O O . SER B 1 201 ? 2.957 -24.906 2.195 1 80 201 SER B O 1
ATOM 4091 N N . SER B 1 202 ? 2.93 -23.078 0.983 1 87.44 202 SER B N 1
ATOM 4092 C CA . SER B 1 202 ? 2.123 -22.328 1.938 1 87.44 202 SER B CA 1
ATOM 4093 C C . SER B 1 202 ? 0.702 -22.125 1.422 1 87.44 202 SER B C 1
ATOM 4095 O O . SER B 1 202 ? 0.504 -21.75 0.26 1 87.44 202 SER B O 1
ATOM 4097 N N . TRP B 1 203 ? -0.263 -22.453 2.281 1 91.06 203 TRP B N 1
ATOM 4098 C CA . TRP B 1 203 ? -1.665 -22.406 1.881 1 91.06 203 TRP B CA 1
ATOM 4099 C C . TRP B 1 203 ? -2.367 -21.219 2.521 1 91.06 203 TRP B C 1
ATOM 4101 O O . TRP B 1 203 ? -2.398 -21.094 3.748 1 91.06 203 TRP B O 1
ATOM 4111 N N . TYR B 1 204 ? -2.906 -20.344 1.707 1 93.56 204 TYR B N 1
ATOM 4112 C CA . TYR B 1 204 ? -3.588 -19.125 2.143 1 93.56 204 TYR B CA 1
ATOM 4113 C C . TYR B 1 204 ? -5.074 -19.188 1.81 1 93.56 204 TYR B C 1
ATOM 4115 O O . TYR B 1 204 ? -5.465 -19.031 0.651 1 93.56 204 TYR B O 1
ATOM 4123 N N . PRO B 1 205 ? -5.898 -19.359 2.781 1 96.12 205 PRO B N 1
ATOM 4124 C CA . PRO B 1 205 ? -7.336 -19.453 2.51 1 96.12 205 PRO B CA 1
ATOM 4125 C C . PRO B 1 205 ? -7.969 -18.094 2.227 1 96.12 205 PRO B C 1
ATOM 4127 O O . PRO B 1 205 ? -7.566 -17.078 2.816 1 96.12 205 PRO B O 1
ATOM 4130 N N . VAL B 1 206 ? -8.867 -18.109 1.34 1 95.12 206 VAL B N 1
ATOM 4131 C CA . VAL B 1 206 ? -9.625 -16.922 0.968 1 95.12 206 VAL B CA 1
ATOM 4132 C C . VAL B 1 206 ? -11.117 -17.219 1.019 1 95.12 206 VAL B C 1
ATOM 4134 O O . VAL B 1 206 ? -11.562 -18.25 0.525 1 95.12 206 VAL B O 1
ATOM 4137 N N . ALA B 1 207 ? -11.898 -16.359 1.606 1 91.81 207 ALA B N 1
ATOM 4138 C CA . ALA B 1 207 ? -13.352 -16.547 1.677 1 91.81 207 ALA B CA 1
ATOM 4139 C C . ALA B 1 207 ? -14.055 -15.75 0.578 1 91.81 207 ALA B C 1
ATOM 4141 O O . ALA B 1 207 ? -14.078 -14.523 0.61 1 91.81 207 ALA B O 1
ATOM 4142 N N . GLU B 1 208 ? -14.578 -16.453 -0.342 1 86.62 208 GLU B N 1
ATOM 4143 C CA . GLU B 1 208 ? -15.359 -15.797 -1.386 1 86.62 208 GLU B CA 1
ATOM 4144 C C . GLU B 1 208 ? -16.812 -15.609 -0.955 1 86.62 208 GLU B C 1
ATOM 4146 O O . GLU B 1 208 ? -17.438 -14.609 -1.298 1 86.62 208 GLU B O 1
ATOM 4151 N N . LYS B 1 209 ? -17.172 -16.625 -0.214 1 83.44 209 LYS B N 1
ATOM 4152 C CA . LYS B 1 209 ? -18.531 -16.609 0.303 1 83.44 209 LYS B CA 1
ATOM 4153 C C . LYS B 1 209 ? -18.547 -16.609 1.829 1 83.44 209 LYS B C 1
ATOM 4155 O O . LYS B 1 209 ? -17.562 -17 2.459 1 83.44 209 LYS B O 1
ATOM 4160 N N . SER B 1 210 ? -19.703 -16.25 2.338 1 82.5 210 SER B N 1
ATOM 4161 C CA . SER B 1 210 ? -19.828 -16.203 3.793 1 82.5 210 SER B CA 1
ATOM 4162 C C . SER B 1 210 ? -19.734 -17.609 4.391 1 82.5 210 SER B C 1
ATOM 4164 O O . SER B 1 210 ? -19.25 -17.781 5.512 1 82.5 210 SER B O 1
ATOM 4166 N N . SER B 1 211 ? -20.109 -18.531 3.611 1 85 211 SER B N 1
ATOM 4167 C CA . SER B 1 211 ? -20.062 -19.906 4.094 1 85 211 SER B CA 1
ATOM 4168 C C . SER B 1 211 ? -18.625 -20.406 4.199 1 85 211 SER B C 1
ATOM 4170 O O . SER B 1 211 ? -18.344 -21.328 4.961 1 85 211 SER B O 1
ATOM 4172 N N . ASP B 1 212 ? -17.766 -19.797 3.447 1 92 212 ASP B N 1
ATOM 4173 C CA . ASP B 1 212 ? -16.375 -20.219 3.436 1 92 212 ASP B CA 1
ATOM 4174 C C . ASP B 1 212 ? -15.703 -19.938 4.781 1 92 212 ASP B C 1
ATOM 4176 O O . ASP B 1 212 ? -14.781 -20.656 5.18 1 92 212 ASP B O 1
ATOM 4180 N N . ILE B 1 213 ? -16.234 -19 5.492 1 91.12 213 ILE B N 1
ATOM 4181 C CA . ILE B 1 213 ? -15.594 -18.578 6.734 1 91.12 213 ILE B CA 1
ATOM 4182 C C . ILE B 1 213 ? -15.727 -19.688 7.781 1 91.12 213 ILE B C 1
ATOM 4184 O O . ILE B 1 213 ? -14.766 -20 8.484 1 91.12 213 ILE B O 1
ATOM 4188 N N . ALA B 1 214 ? -16.828 -20.25 7.797 1 91.5 214 ALA B N 1
ATOM 4189 C CA . ALA B 1 214 ? -17.062 -21.328 8.758 1 91.5 214 ALA B CA 1
ATOM 4190 C C . ALA B 1 214 ? -16.188 -22.531 8.43 1 91.5 214 ALA B C 1
ATOM 4192 O O . ALA B 1 214 ? -15.625 -23.172 9.328 1 91.5 214 ALA B O 1
ATOM 4193 N N . VAL B 1 215 ? -16.062 -22.797 7.16 1 94.25 215 VAL B N 1
ATOM 4194 C CA . VAL B 1 215 ? -15.266 -23.922 6.715 1 94.25 215 VAL B CA 1
ATOM 4195 C C . VAL B 1 215 ? -13.797 -23.703 7.074 1 94.25 215 VAL B C 1
ATOM 4197 O O . VAL B 1 215 ? -13.133 -24.594 7.594 1 94.25 215 VAL B O 1
ATOM 4200 N N . ILE B 1 216 ? -13.344 -22.5 6.863 1 95 216 ILE B N 1
ATOM 4201 C CA . ILE B 1 216 ? -11.945 -22.172 7.117 1 95 216 ILE B CA 1
ATOM 4202 C C . ILE B 1 216 ? -11.672 -22.203 8.617 1 95 216 ILE B C 1
ATOM 4204 O O . ILE B 1 216 ? -10.609 -22.641 9.055 1 95 216 ILE B O 1
ATOM 4208 N N . ALA B 1 217 ? -12.625 -21.766 9.398 1 93.06 217 ALA B N 1
ATOM 4209 C CA . ALA B 1 217 ? -12.469 -21.797 10.844 1 93.06 217 ALA B CA 1
ATOM 4210 C C . ALA B 1 217 ? -12.312 -23.234 11.352 1 93.06 217 ALA B C 1
ATOM 4212 O O . ALA B 1 217 ? -11.438 -23.516 12.172 1 93.06 217 ALA B O 1
ATOM 4213 N N . LYS B 1 218 ? -13.125 -24.031 10.852 1 92.56 218 LYS B N 1
ATOM 4214 C CA . LYS B 1 218 ? -13.047 -25.438 11.234 1 92.56 218 LYS B CA 1
ATOM 4215 C C . LYS B 1 218 ? -11.75 -26.078 10.75 1 92.56 218 LYS B C 1
ATOM 4217 O O . LYS B 1 218 ? -11.133 -26.875 11.461 1 92.56 218 LYS B O 1
ATOM 4222 N N . LEU B 1 219 ? -11.414 -25.766 9.539 1 93.94 219 LEU B N 1
ATOM 4223 C CA . LEU B 1 219 ? -10.164 -26.266 8.977 1 93.94 219 LEU B CA 1
ATOM 4224 C C . LEU B 1 219 ? -8.977 -25.875 9.859 1 93.94 219 LEU B C 1
ATOM 4226 O O . LEU B 1 219 ? -8.133 -26.719 10.164 1 93.94 219 LEU B O 1
ATOM 4230 N N . GLU B 1 220 ? -8.945 -24.625 10.25 1 93.12 220 GLU B N 1
ATOM 4231 C CA . GLU B 1 220 ? -7.871 -24.156 11.117 1 93.12 220 GLU B CA 1
ATOM 4232 C C . GLU B 1 220 ? -7.832 -24.938 12.43 1 93.12 220 GLU B C 1
ATOM 4234 O O . GLU B 1 220 ? -6.758 -25.312 12.898 1 93.12 220 GLU B O 1
ATOM 4239 N N . GLN B 1 221 ? -8.961 -25.125 13 1 91.31 221 GLN B N 1
ATOM 4240 C CA . GLN B 1 221 ? -9.047 -25.844 14.266 1 91.31 221 GLN B CA 1
ATOM 4241 C C . GLN B 1 221 ? -8.539 -27.281 14.117 1 91.31 221 GLN B C 1
ATOM 4243 O O . GLN B 1 221 ? -7.801 -27.766 14.977 1 91.31 221 GLN B O 1
ATOM 4248 N N . LEU B 1 222 ? -8.914 -27.906 13.062 1 92.19 222 LEU B N 1
ATOM 4249 C CA . LEU B 1 222 ? -8.516 -29.297 12.836 1 92.19 222 LEU B CA 1
ATOM 4250 C C . LEU B 1 222 ? -7.016 -29.391 12.586 1 92.19 222 LEU B C 1
ATOM 4252 O O . LEU B 1 222 ? -6.367 -30.328 13.055 1 92.19 222 LEU B O 1
ATOM 4256 N N . LEU B 1 223 ? -6.5 -28.438 11.906 1 91.31 223 LEU B N 1
ATOM 4257 C CA . LEU B 1 223 ? -5.078 -28.469 11.586 1 91.31 223 LEU B CA 1
ATOM 4258 C C . LEU B 1 223 ? -4.234 -28.172 12.812 1 91.31 223 LEU B C 1
ATOM 4260 O O . LEU B 1 223 ? -3.109 -28.656 12.938 1 91.31 223 LEU B O 1
ATOM 4264 N N . LYS B 1 224 ? -4.703 -27.359 13.656 1 89.19 224 LYS B N 1
ATOM 4265 C CA . LYS B 1 224 ? -3.982 -27.031 14.883 1 89.19 224 LYS B CA 1
ATOM 4266 C C . LYS B 1 224 ? -3.811 -28.266 15.766 1 89.19 224 LYS B C 1
ATOM 4268 O O . LYS B 1 224 ? -2.85 -28.359 16.531 1 89.19 224 LYS B O 1
ATOM 4273 N N . SER B 1 225 ? -4.699 -29.156 15.633 1 87.88 225 SER B N 1
ATOM 4274 C CA . SER B 1 225 ? -4.605 -30.375 16.422 1 87.88 225 SER B CA 1
ATOM 4275 C C . SER B 1 225 ? -3.473 -31.266 15.914 1 87.88 225 SER B C 1
ATOM 4277 O O . SER B 1 225 ? -3.043 -32.188 16.609 1 87.88 225 SER B O 1
ATOM 4279 N N . LYS B 1 226 ? -2.906 -31.062 14.797 1 84.44 226 LYS B N 1
ATOM 4280 C CA . LYS B 1 226 ? -1.806 -31.781 14.172 1 84.44 226 LYS B CA 1
ATOM 4281 C C . LYS B 1 226 ? -2.152 -33.25 13.992 1 84.44 226 LYS B C 1
ATOM 4283 O O . LYS B 1 226 ? -1.261 -34.094 13.883 1 84.44 226 LYS B O 1
ATOM 4288 N N . LYS B 1 227 ? -3.377 -33.562 13.961 1 85.62 227 LYS B N 1
ATOM 4289 C CA . LYS B 1 227 ? -3.803 -34.969 13.828 1 85.62 227 LYS B CA 1
ATOM 4290 C C . LYS B 1 227 ? -4.23 -35.281 12.398 1 85.62 227 LYS B C 1
ATOM 4292 O O . LYS B 1 227 ? -4.293 -36.438 12.008 1 85.62 227 LY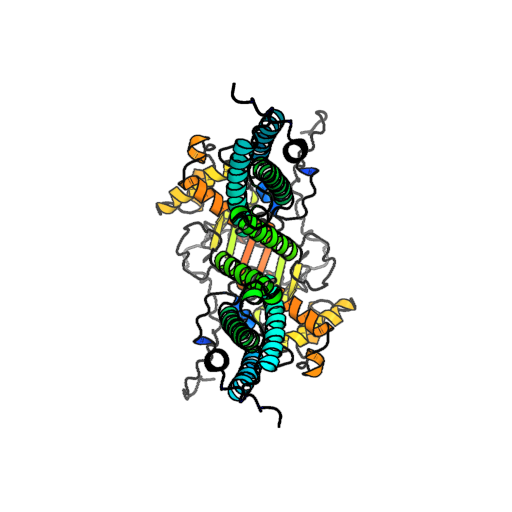S B O 1
ATOM 4297 N N . PHE B 1 228 ? -4.465 -34.25 11.648 1 86.88 228 PHE B N 1
ATOM 4298 C CA . PHE B 1 228 ? -5.023 -34.438 10.32 1 86.88 228 PHE B CA 1
ATOM 4299 C C . PHE B 1 228 ? -4.129 -33.812 9.258 1 86.88 228 PHE B C 1
ATOM 4301 O O . PHE B 1 228 ? -3.479 -32.781 9.516 1 86.88 228 PHE B O 1
ATOM 4308 N N . THR B 1 229 ? -4.102 -34.438 8.133 1 85.31 229 THR B N 1
ATOM 4309 C CA . THR B 1 229 ? -3.48 -33.812 6.965 1 85.31 229 THR B CA 1
ATOM 4310 C C . THR B 1 229 ? -4.391 -32.75 6.375 1 85.31 229 THR B C 1
ATOM 4312 O O . THR B 1 229 ? -5.57 -32.656 6.727 1 85.31 229 THR B O 1
ATOM 4315 N N . LEU B 1 230 ? -3.859 -31.891 5.609 1 88.62 230 LEU B N 1
ATOM 4316 C CA . LEU B 1 230 ? -4.633 -30.812 5.012 1 88.62 230 LEU B CA 1
ATOM 4317 C C . LEU B 1 230 ? -5.828 -31.359 4.238 1 88.62 230 LEU B C 1
ATOM 4319 O O . LEU B 1 230 ? -6.941 -30.844 4.352 1 88.62 230 LEU B O 1
ATOM 4323 N N . ALA B 1 231 ? -5.617 -32.375 3.436 1 87.81 231 ALA B N 1
ATOM 4324 C CA . ALA B 1 231 ? -6.684 -32.969 2.621 1 87.81 231 ALA B CA 1
ATOM 4325 C C . ALA B 1 231 ? -7.789 -33.531 3.496 1 87.81 231 ALA B C 1
ATOM 4327 O O . ALA B 1 231 ? -8.977 -33.344 3.225 1 87.81 231 ALA B O 1
ATOM 4328 N N . GLU B 1 232 ? -7.414 -34.25 4.52 1 89.56 232 GLU B N 1
ATOM 4329 C CA . GLU B 1 232 ? -8.383 -34.875 5.43 1 89.56 232 GLU B CA 1
ATOM 4330 C C . GLU B 1 232 ? -9.18 -33.781 6.176 1 89.56 232 GLU B C 1
ATOM 4332 O O . GLU B 1 232 ? -10.406 -33.875 6.258 1 89.56 232 GLU B O 1
ATOM 4337 N N . ALA B 1 233 ? -8.43 -32.875 6.684 1 92 233 ALA B N 1
ATOM 4338 C CA . ALA B 1 233 ? -9.078 -31.781 7.41 1 92 233 ALA B CA 1
ATOM 4339 C C . ALA B 1 233 ? -10.055 -31.031 6.508 1 92 233 ALA B C 1
ATOM 4341 O O . ALA B 1 233 ? -11.141 -30.625 6.949 1 92 233 ALA B O 1
ATOM 4342 N N . PHE B 1 234 ? -9.641 -30.812 5.312 1 92.75 234 PHE B N 1
ATOM 4343 C CA . PHE B 1 234 ? -10.477 -30.094 4.355 1 92.75 234 PHE B CA 1
ATOM 4344 C C . PHE B 1 234 ? -11.758 -30.875 4.066 1 92.75 234 PHE B C 1
ATOM 4346 O O . PHE B 1 234 ? -12.844 -30.297 4.059 1 92.75 234 PHE B O 1
ATOM 4353 N N . SER B 1 235 ? -11.633 -32.125 3.826 1 91.25 235 SER B N 1
ATOM 4354 C CA . SER B 1 235 ? -12.789 -32.969 3.537 1 91.25 235 SER B CA 1
ATOM 4355 C C . SER B 1 235 ? -13.781 -32.969 4.699 1 91.25 235 SER B C 1
ATOM 4357 O O . SER B 1 235 ? -15 -32.969 4.484 1 91.25 235 SER B O 1
ATOM 4359 N N . LEU B 1 236 ? -13.289 -32.906 5.836 1 91.38 236 LEU B N 1
ATOM 4360 C CA . LEU B 1 236 ? -14.141 -32.906 7.02 1 91.38 236 LEU B CA 1
ATOM 4361 C C . LEU B 1 236 ? -14.797 -31.531 7.207 1 91.38 236 LEU B C 1
ATOM 4363 O O . LEU B 1 236 ? -15.898 -31.438 7.762 1 91.38 236 LEU B O 1
ATOM 4367 N N . SER B 1 237 ? -14.164 -30.516 6.746 1 93.19 237 SER B N 1
ATOM 4368 C CA . SER B 1 237 ? -14.617 -29.156 7.016 1 93.19 237 SER B CA 1
ATOM 4369 C C . SER B 1 237 ? -15.602 -28.688 5.953 1 93.19 237 SER B C 1
ATOM 4371 O O . SER B 1 237 ? -16.391 -27.766 6.191 1 93.19 237 SER B O 1
ATOM 4373 N N . ILE B 1 238 ? -15.602 -29.234 4.793 1 89.69 238 ILE B N 1
ATOM 4374 C CA . ILE B 1 238 ? -16.391 -28.766 3.664 1 89.69 238 ILE B CA 1
ATOM 4375 C C . ILE B 1 238 ? -17.875 -28.828 4.02 1 89.69 238 ILE B C 1
ATOM 4377 O O . ILE B 1 238 ? -18.672 -28 3.553 1 89.69 238 ILE B O 1
ATOM 4381 N N . SER B 1 239 ? -18.312 -29.656 4.875 1 85.75 239 SER B N 1
ATOM 4382 C CA . SER B 1 239 ? -19.719 -29.828 5.203 1 85.75 239 SER B CA 1
ATOM 4383 C C . SER B 1 239 ? -20.094 -29.031 6.445 1 85.75 239 SER B C 1
ATOM 4385 O O . SER B 1 239 ? -21.188 -29.219 7.004 1 85.75 239 SER B O 1
ATOM 4387 N N . THR B 1 240 ? -19.328 -28.125 6.801 1 88.12 240 THR B N 1
ATOM 4388 C CA . THR B 1 240 ? -19.609 -27.344 8 1 88.12 240 THR B CA 1
ATOM 4389 C C . THR B 1 240 ? -20.75 -26.359 7.754 1 88.12 240 THR B C 1
ATOM 4391 O O . THR B 1 240 ? -20.828 -25.75 6.688 1 88.12 240 THR B O 1
ATOM 4394 N N . GLN B 1 241 ? -21.594 -26.219 8.68 1 82.75 241 GLN B N 1
ATOM 4395 C CA . GLN B 1 241 ? -22.734 -25.312 8.602 1 82.75 241 GLN B CA 1
ATOM 4396 C C . GLN B 1 241 ? -22.281 -23.859 8.805 1 82.75 241 GLN B C 1
ATOM 4398 O O . GLN B 1 241 ? -21.297 -23.609 9.484 1 82.75 241 GLN B O 1
ATOM 4403 N N . PRO B 1 242 ? -23.094 -23 8.195 1 82.69 242 PRO B N 1
ATOM 4404 C CA . PRO B 1 242 ? -22.75 -21.578 8.367 1 82.69 242 PRO B CA 1
ATOM 4405 C C . PRO B 1 242 ? -22.844 -21.125 9.82 1 82.69 242 PRO B C 1
ATOM 4407 O O . PRO B 1 242 ? -23.578 -21.719 10.617 1 82.69 242 PRO B O 1
ATOM 4410 N N . LEU B 1 243 ? -22.078 -20.125 10.188 1 82.06 243 LEU B N 1
ATOM 4411 C CA . LEU B 1 243 ? -22.016 -19.625 11.555 1 82.06 243 LEU B CA 1
ATOM 4412 C C . LEU B 1 243 ? -23.25 -18.797 11.898 1 82.06 243 LEU B C 1
ATOM 4414 O O . LEU B 1 243 ? -23.844 -18.172 11.016 1 82.06 243 LEU B O 1
ATOM 4418 N N . THR B 1 244 ? -23.578 -18.938 13.133 1 79.75 244 THR B N 1
ATOM 4419 C CA . THR B 1 244 ? -24.672 -18.094 13.633 1 79.75 244 THR B CA 1
ATOM 4420 C C . THR B 1 244 ? -24.203 -16.641 13.781 1 79.75 244 THR B C 1
ATOM 4422 O O . THR B 1 244 ? -23 -16.375 13.758 1 79.75 244 THR B O 1
ATOM 4425 N N . THR B 1 245 ? -25.188 -15.758 13.914 1 79.25 245 THR B N 1
ATOM 4426 C CA . THR B 1 245 ? -24.875 -14.336 14.023 1 79.25 245 THR B CA 1
ATOM 4427 C C . THR B 1 245 ? -24.047 -14.055 15.273 1 79.25 245 THR B C 1
ATOM 4429 O O . THR B 1 245 ? -23.125 -13.242 15.234 1 79.25 245 THR B O 1
ATOM 4432 N N . LEU B 1 246 ? -24.344 -14.727 16.312 1 80.25 246 LEU B N 1
ATOM 4433 C CA . LEU B 1 246 ? -23.625 -14.516 17.562 1 80.25 246 LEU B CA 1
ATOM 4434 C C . LEU B 1 246 ? -22.188 -15 17.438 1 80.25 246 LEU B C 1
ATOM 4436 O O . LEU B 1 246 ? -21.266 -14.367 17.984 1 80.25 246 LEU B O 1
ATOM 4440 N N . GLU B 1 247 ? -22 -16.031 16.75 1 81.44 247 GLU B N 1
ATOM 4441 C CA . GLU B 1 247 ? -20.656 -16.578 16.547 1 81.44 247 GLU B CA 1
ATOM 4442 C C . GLU B 1 247 ? -19.812 -15.68 15.656 1 81.44 247 GLU B C 1
ATOM 4444 O O . GLU B 1 247 ? -18.609 -15.57 15.844 1 81.44 247 GLU B O 1
ATOM 4449 N N . LYS B 1 248 ? -20.516 -15.008 14.867 1 82.06 248 LYS B N 1
ATOM 4450 C CA . LYS B 1 248 ? -19.844 -14.125 13.93 1 82.06 248 LYS B CA 1
ATOM 4451 C C . LYS B 1 248 ? -19.312 -12.875 14.633 1 82.06 248 LYS B C 1
ATOM 4453 O O . LYS B 1 248 ? -18.422 -12.203 14.133 1 82.06 248 LYS B O 1
ATOM 4458 N N . LEU B 1 249 ? -19.844 -12.68 15.805 1 84.69 249 LEU B N 1
ATOM 4459 C CA . LEU B 1 249 ? -19.453 -11.477 16.531 1 84.69 249 LEU B CA 1
ATOM 4460 C C . LEU B 1 249 ? -18.391 -11.797 17.562 1 84.69 249 LEU B C 1
ATOM 4462 O O . LEU B 1 249 ? -17.875 -10.891 18.234 1 84.69 249 LEU B O 1
ATOM 4466 N N . SER B 1 250 ? -18 -13 17.656 1 86.69 250 SER B N 1
ATOM 4467 C CA . SER B 1 250 ? -16.938 -13.375 18.578 1 86.69 250 SER B CA 1
ATOM 4468 C C . SER B 1 250 ? -15.586 -12.805 18.156 1 86.69 250 SER B C 1
ATOM 4470 O O . SER B 1 250 ? -15.336 -12.641 16.953 1 86.69 250 SER B O 1
ATOM 4472 N N . PRO B 1 251 ? -14.766 -12.453 19.156 1 88.56 251 PRO B N 1
ATOM 4473 C CA . PRO B 1 251 ? -13.469 -11.859 18.828 1 88.56 251 PRO B CA 1
ATOM 4474 C C . PRO B 1 251 ? -12.617 -12.766 17.938 1 88.56 251 PRO B C 1
ATOM 4476 O O . PRO B 1 251 ? -11.898 -12.281 17.062 1 88.56 251 PRO B O 1
ATOM 4479 N N . ASN B 1 252 ? -12.672 -13.977 18.141 1 86.94 252 ASN B N 1
ATOM 4480 C CA . ASN B 1 252 ? -11.891 -14.906 17.328 1 86.94 252 ASN B CA 1
ATOM 4481 C C . ASN B 1 252 ? -12.344 -14.883 15.875 1 86.94 252 ASN B C 1
ATOM 4483 O O . ASN B 1 252 ? -11.523 -14.945 14.961 1 86.94 252 ASN B O 1
ATOM 4487 N N . HIS B 1 253 ? -13.586 -14.75 15.742 1 87.56 253 HIS B N 1
ATOM 4488 C CA . HIS B 1 253 ? -14.117 -14.734 14.383 1 87.56 253 HIS B CA 1
ATOM 4489 C C . HIS B 1 253 ? -13.797 -13.422 13.68 1 87.56 253 HIS B C 1
ATOM 4491 O O . HIS B 1 253 ? -13.508 -13.414 12.477 1 87.56 253 HIS B O 1
ATOM 4497 N N . VAL B 1 254 ? -13.859 -12.414 14.453 1 87.38 254 VAL B N 1
ATOM 4498 C CA . VAL B 1 254 ? -13.539 -11.109 13.875 1 87.38 254 VAL B CA 1
ATOM 4499 C C . VAL B 1 254 ? -12.078 -11.086 13.43 1 87.38 254 VAL B C 1
ATOM 4501 O O . VAL B 1 254 ? -11.758 -10.578 12.352 1 87.38 254 VAL B O 1
ATOM 4504 N N . LEU B 1 255 ? -11.25 -11.617 14.227 1 90.31 255 LEU B N 1
ATOM 4505 C CA . LEU B 1 255 ? -9.828 -11.68 13.875 1 90.31 255 LEU B CA 1
ATOM 4506 C C . LEU B 1 255 ? -9.609 -12.547 12.641 1 90.31 255 LEU B C 1
ATOM 4508 O O . LEU B 1 255 ? -8.805 -12.211 11.773 1 90.31 255 LEU B O 1
ATOM 4512 N N . LEU B 1 256 ? -10.352 -13.617 12.586 1 91.69 256 LEU B N 1
ATOM 4513 C CA . LEU B 1 256 ? -10.25 -14.484 11.414 1 91.69 256 LEU B CA 1
ATOM 4514 C C . LEU B 1 256 ? -10.727 -13.758 10.156 1 91.69 256 LEU B C 1
ATOM 4516 O O . LEU B 1 256 ? -10.109 -13.883 9.102 1 91.69 256 LEU B O 1
ATOM 4520 N N . GLN B 1 257 ? -11.766 -13.07 10.344 1 90.19 257 GLN B N 1
ATOM 4521 C CA . GLN B 1 257 ? -12.297 -12.328 9.203 1 90.19 257 GLN B CA 1
ATOM 4522 C C . GLN B 1 257 ? -11.273 -11.32 8.68 1 90.19 257 GLN B C 1
ATOM 4524 O O . GLN B 1 257 ? -11.117 -11.164 7.473 1 90.19 257 GLN B O 1
ATOM 4529 N N . LEU B 1 258 ? -10.609 -10.711 9.555 1 88.81 258 LEU B N 1
ATOM 4530 C CA . LEU B 1 258 ? -9.594 -9.742 9.164 1 88.81 258 LEU B CA 1
ATOM 4531 C C . LEU B 1 258 ? -8.445 -10.422 8.43 1 88.81 258 LEU B C 1
ATOM 4533 O O . LEU B 1 258 ? -7.957 -9.914 7.418 1 88.81 258 LEU B O 1
ATOM 4537 N N . LYS B 1 259 ? -8.078 -11.539 8.883 1 92.88 259 LYS B N 1
ATOM 4538 C CA . LYS B 1 259 ? -7.035 -12.312 8.219 1 92.88 259 LYS B CA 1
ATOM 4539 C C . LYS B 1 259 ? -7.457 -12.703 6.805 1 92.88 259 LYS B C 1
ATOM 4541 O O . LYS B 1 259 ? -6.66 -12.617 5.863 1 92.88 259 LYS B O 1
ATOM 4546 N N . LEU B 1 260 ? -8.656 -13.039 6.734 1 93.62 260 LEU B N 1
ATOM 4547 C CA . LEU B 1 260 ? -9.164 -13.492 5.441 1 93.62 260 LEU B CA 1
ATOM 4548 C C . LEU B 1 260 ? -9.305 -12.32 4.477 1 93.62 260 LEU B C 1
ATOM 4550 O O . LEU B 1 260 ? -9.117 -12.477 3.268 1 93.62 260 LEU B O 1
ATOM 4554 N N . TRP B 1 261 ? -9.602 -11.195 5.039 1 91.12 261 TRP B N 1
ATOM 4555 C CA . TRP B 1 261 ? -9.664 -10 4.199 1 91.12 261 TRP B CA 1
ATOM 4556 C C . TRP B 1 261 ? -8.289 -9.648 3.646 1 91.12 261 TRP B C 1
ATOM 4558 O O . TRP B 1 261 ? -8.164 -9.234 2.494 1 91.12 261 TRP B O 1
ATOM 4568 N N . ILE B 1 262 ? -7.289 -9.844 4.414 1 92.25 262 ILE B N 1
ATOM 4569 C CA . ILE B 1 262 ? -5.926 -9.586 3.969 1 92.25 262 ILE B CA 1
ATOM 4570 C C . ILE B 1 262 ? -5.559 -10.555 2.846 1 92.25 262 ILE B C 1
ATOM 4572 O O . ILE B 1 262 ? -5.008 -10.141 1.82 1 92.25 262 ILE B O 1
ATOM 4576 N N . ASN B 1 263 ? -5.953 -11.773 3.012 1 94.19 263 ASN B N 1
ATOM 4577 C CA . ASN B 1 263 ? -5.691 -12.758 1.969 1 94.19 263 ASN B CA 1
ATOM 4578 C C . ASN B 1 263 ? -6.453 -12.43 0.686 1 94.19 263 ASN B C 1
ATOM 4580 O O . ASN B 1 263 ? -5.891 -12.508 -0.408 1 94.19 263 ASN B O 1
ATOM 4584 N N . ARG B 1 264 ? -7.66 -12.109 0.906 1 93 264 ARG B N 1
ATOM 4585 C CA . ARG B 1 264 ? -8.492 -11.812 -0.258 1 93 264 ARG B CA 1
ATOM 4586 C C . ARG B 1 264 ? -7.984 -10.57 -0.99 1 93 264 ARG B C 1
ATOM 4588 O O . ARG B 1 264 ? -8.047 -10.5 -2.219 1 93 264 ARG B O 1
ATOM 4595 N N . SER B 1 265 ? -7.531 -9.664 -0.255 1 90.75 265 SER B N 1
ATOM 4596 C CA . SER B 1 265 ? -6.992 -8.453 -0.861 1 90.75 265 SER B CA 1
ATOM 4597 C C . SER B 1 265 ? -5.801 -8.766 -1.759 1 90.75 265 SER B C 1
ATOM 4599 O O . SER B 1 265 ? -5.629 -8.148 -2.811 1 90.75 265 SER B O 1
ATOM 4601 N N . HIS B 1 266 ? -5.012 -9.672 -1.369 1 90.62 266 HIS B N 1
ATOM 4602 C CA . HIS B 1 266 ? -3.873 -10.086 -2.178 1 90.62 266 HIS B CA 1
ATOM 4603 C C . HIS B 1 266 ? -4.328 -10.688 -3.502 1 90.62 266 HIS B C 1
ATOM 4605 O O . HIS B 1 266 ? -3.785 -10.359 -4.559 1 90.62 266 HIS B O 1
ATOM 4611 N N . VAL B 1 267 ? -5.332 -11.453 -3.436 1 90.56 267 VAL B N 1
ATOM 4612 C CA . VAL B 1 267 ? -5.828 -12.141 -4.621 1 90.56 267 VAL B CA 1
ATOM 4613 C C . VAL B 1 267 ? -6.48 -11.133 -5.57 1 90.56 267 VAL B C 1
ATOM 4615 O O . VAL B 1 267 ? -6.332 -11.234 -6.789 1 90.56 267 VAL B O 1
ATOM 4618 N N . LEU B 1 268 ? -7.172 -10.227 -5.016 1 87.88 268 LEU B N 1
ATOM 4619 C CA . LEU B 1 268 ? -7.836 -9.219 -5.84 1 87.88 268 LEU B CA 1
ATOM 4620 C C . LEU B 1 268 ? -6.82 -8.305 -6.512 1 87.88 268 LEU B C 1
ATOM 4622 O O . LEU B 1 268 ? -7 -7.906 -7.664 1 87.88 268 LEU B O 1
ATOM 4626 N N . LYS B 1 269 ? -5.777 -8.039 -5.816 1 83.56 269 LYS B N 1
ATOM 4627 C CA . LYS B 1 269 ? -4.758 -7.129 -6.336 1 83.56 269 LYS B CA 1
ATOM 4628 C C . LYS B 1 269 ? -3.881 -7.828 -7.375 1 83.56 269 LYS B C 1
ATOM 4630 O O . LYS B 1 269 ? -3.676 -7.305 -8.469 1 83.56 269 LYS B O 1
ATOM 4635 N N . ASP B 1 270 ? -3.434 -9 -7.09 1 79.12 270 ASP B N 1
ATOM 4636 C CA . ASP B 1 270 ? -2.418 -9.664 -7.906 1 79.12 270 ASP B CA 1
ATOM 4637 C C . ASP B 1 270 ? -3.051 -10.688 -8.844 1 79.12 270 ASP B C 1
ATOM 4639 O O . ASP B 1 270 ? -2.475 -11.023 -9.883 1 79.12 270 ASP B O 1
ATOM 4643 N N . GLY B 1 271 ? -4.203 -11.219 -8.469 1 73.06 271 GLY B N 1
ATOM 4644 C CA . GLY B 1 271 ? -4.824 -12.273 -9.25 1 73.06 271 GLY B CA 1
ATOM 4645 C C . GLY B 1 271 ? -6.043 -11.812 -10.023 1 73.06 271 GLY B C 1
ATOM 4646 O O . GLY B 1 271 ? -6.75 -12.625 -10.625 1 73.06 271 GLY B O 1
ATOM 4647 N N . ASP B 1 272 ? -6.355 -10.625 -10 1 75.38 272 ASP B N 1
ATOM 4648 C CA . ASP B 1 272 ? -7.543 -10.078 -10.648 1 75.38 272 ASP B CA 1
ATOM 4649 C C . ASP B 1 272 ? -8.812 -10.766 -10.148 1 75.38 272 ASP B C 1
ATOM 4651 O O . ASP B 1 272 ? -9.758 -10.961 -10.906 1 75.38 272 ASP B O 1
ATOM 4655 N N . GLY B 1 273 ? -8.695 -11.367 -8.961 1 77.69 273 GLY B N 1
ATOM 4656 C CA . GLY B 1 273 ? -9.852 -11.984 -8.336 1 77.69 273 GLY B CA 1
ATOM 4657 C C . GLY B 1 273 ? -10.039 -13.438 -8.742 1 77.69 273 GLY B C 1
ATOM 4658 O O . GLY B 1 273 ? -10.984 -14.094 -8.305 1 77.69 273 GLY B O 1
ATOM 4659 N N . ARG B 1 274 ? -9.102 -13.977 -9.461 1 83 274 ARG B N 1
ATOM 4660 C CA . ARG B 1 274 ? -9.219 -15.359 -9.906 1 83 274 ARG B CA 1
ATOM 4661 C C . ARG B 1 274 ? -8.578 -16.312 -8.898 1 83 274 ARG B C 1
ATOM 4663 O O . ARG B 1 274 ? -7.523 -16.016 -8.336 1 83 274 ARG B O 1
ATOM 4670 N N . MET B 1 275 ? -9.352 -17.484 -8.836 1 87.94 275 MET B N 1
ATOM 4671 C CA . MET B 1 275 ? -8.867 -18.5 -7.902 1 87.94 275 MET B CA 1
ATOM 4672 C C . MET B 1 275 ? -8.711 -19.844 -8.602 1 87.94 275 MET B C 1
ATOM 4674 O O . MET B 1 275 ? -9.438 -20.156 -9.547 1 87.94 275 MET B O 1
ATOM 4678 N N . PRO B 1 276 ? -7.781 -20.641 -8.266 1 90.69 276 PRO B N 1
ATOM 4679 C CA . PRO B 1 276 ? -6.707 -20.422 -7.293 1 90.69 276 PRO B CA 1
ATOM 4680 C C . PRO B 1 276 ? -5.582 -19.547 -7.836 1 90.69 276 PRO B C 1
ATOM 4682 O O . PRO B 1 276 ? -5.422 -19.438 -9.055 1 90.69 276 PRO B O 1
ATOM 4685 N N . LEU B 1 277 ? -5.004 -18.859 -6.949 1 90.5 277 LEU B N 1
ATOM 4686 C CA . LEU B 1 277 ? -3.807 -18.094 -7.277 1 90.5 277 LEU B CA 1
ATOM 4687 C C . LEU B 1 277 ? -2.555 -18.812 -6.773 1 90.5 277 LEU B C 1
ATOM 4689 O O . LEU B 1 277 ? -2.43 -19.078 -5.578 1 90.5 277 LEU B O 1
ATOM 4693 N N . LEU B 1 278 ? -1.678 -19.125 -7.699 1 87.5 278 LEU B N 1
ATOM 4694 C CA . LEU B 1 278 ? -0.43 -19.797 -7.348 1 87.5 278 LEU B CA 1
ATOM 4695 C C . LEU B 1 278 ? 0.768 -18.891 -7.629 1 87.5 278 LEU B C 1
ATOM 4697 O O . LEU B 1 278 ? 0.91 -18.375 -8.742 1 87.5 278 LEU B O 1
ATOM 4701 N N . GLU B 1 279 ? 1.541 -18.766 -6.672 1 87.88 279 GLU B N 1
ATOM 4702 C CA . GLU B 1 279 ? 2.758 -17.969 -6.805 1 87.88 279 GLU B CA 1
ATOM 4703 C C . GLU B 1 279 ? 4.004 -18.812 -6.574 1 87.88 279 GLU B C 1
ATOM 4705 O O . GLU B 1 279 ? 4.238 -19.297 -5.461 1 87.88 279 GLU B O 1
ATOM 4710 N N . PHE B 1 280 ? 4.762 -18.938 -7.594 1 83.31 280 PHE B N 1
ATOM 4711 C CA . PHE B 1 280 ? 5.988 -19.734 -7.523 1 83.31 280 PHE B CA 1
ATOM 4712 C C . PHE B 1 280 ? 7.203 -18.828 -7.367 1 83.31 280 PHE B C 1
ATOM 4714 O O . PHE B 1 280 ? 7.422 -17.922 -8.172 1 83.31 280 PHE B O 1
ATOM 4721 N N . ARG B 1 281 ? 7.816 -19.141 -6.336 1 81.31 281 ARG B N 1
ATOM 4722 C CA . ARG B 1 281 ? 9.062 -18.422 -6.09 1 81.31 281 ARG B CA 1
ATOM 4723 C C . ARG B 1 281 ? 10.266 -19.234 -6.574 1 81.31 281 ARG B C 1
ATOM 4725 O O . ARG B 1 281 ? 10.727 -20.141 -5.883 1 81.31 281 ARG B O 1
ATOM 4732 N N . GLY B 1 282 ? 10.711 -18.922 -7.75 1 74.5 282 GLY B N 1
ATOM 4733 C CA . GLY B 1 282 ? 11.719 -19.719 -8.43 1 74.5 282 GLY B CA 1
ATOM 4734 C C . GLY B 1 282 ? 11.156 -20.562 -9.562 1 74.5 282 GLY B C 1
ATOM 4735 O O . GLY B 1 282 ? 9.961 -20.484 -9.859 1 74.5 282 GLY B O 1
ATOM 4736 N N . THR B 1 283 ? 11.914 -21.188 -10.352 1 66.44 283 THR B N 1
ATOM 4737 C CA . THR B 1 283 ? 11.469 -21.969 -11.5 1 66.44 283 THR B CA 1
ATOM 4738 C C . THR B 1 283 ? 10.852 -23.297 -11.055 1 66.44 283 THR B C 1
ATOM 4740 O O . THR B 1 283 ? 11.516 -24.109 -10.422 1 66.44 283 THR B O 1
ATOM 4743 N N . PRO B 1 284 ? 9.547 -23.281 -11.375 1 61.78 284 PRO B N 1
ATOM 4744 C CA . PRO B 1 284 ? 8.961 -24.594 -11.047 1 61.78 284 PRO B CA 1
ATOM 4745 C C . PRO B 1 284 ? 9.539 -25.719 -11.891 1 61.78 284 PRO B C 1
ATOM 4747 O O . PRO B 1 284 ? 9.727 -25.562 -13.102 1 61.78 284 PRO B O 1
ATOM 4750 N N . ALA B 1 285 ? 10.031 -26.656 -11.258 1 55.69 285 ALA B N 1
ATOM 4751 C CA . ALA B 1 285 ? 10.625 -27.797 -11.953 1 55.69 285 ALA B CA 1
ATOM 4752 C C . ALA B 1 285 ? 9.703 -28.297 -13.062 1 55.69 285 ALA B C 1
ATOM 4754 O O . ALA B 1 285 ? 10.172 -28.781 -14.094 1 55.69 285 ALA B O 1
ATOM 4755 N N . MET B 1 286 ? 8.484 -28.172 -12.742 1 53.16 286 MET B N 1
ATOM 4756 C CA . MET B 1 286 ? 7.496 -28.688 -13.688 1 53.16 286 MET B CA 1
ATOM 4757 C C . MET B 1 286 ? 7.547 -27.922 -15 1 53.16 286 MET B C 1
ATOM 4759 O O . MET B 1 286 ? 7.301 -28.484 -16.062 1 53.16 286 MET B O 1
ATOM 4763 N N . LEU B 1 287 ? 7.793 -26.688 -14.883 1 56 287 LEU B N 1
ATOM 4764 C CA . LEU B 1 287 ? 7.883 -25.891 -16.094 1 56 287 LEU B CA 1
ATOM 4765 C C . LEU B 1 287 ? 9.133 -26.25 -16.891 1 56 287 LEU B C 1
ATOM 4767 O O . LEU B 1 287 ? 9.125 -26.188 -18.125 1 56 287 LEU B O 1
ATOM 4771 N N . LEU B 1 288 ? 10.086 -26.734 -16.141 1 52.19 288 LEU B N 1
ATOM 4772 C CA . LEU B 1 288 ? 11.312 -27.141 -16.797 1 52.19 288 LEU B CA 1
ATOM 4773 C C . LEU B 1 288 ? 11.156 -28.516 -17.438 1 52.19 288 LEU B C 1
ATOM 4775 O O . LEU B 1 288 ? 11.727 -28.781 -18.5 1 52.19 288 LEU B O 1
ATOM 4779 N N . SER B 1 289 ? 10.445 -29.469 -16.781 1 49.44 289 SER B N 1
ATOM 4780 C CA . SER B 1 289 ? 10.281 -30.828 -17.312 1 49.44 289 SER B CA 1
ATOM 4781 C C . SER B 1 289 ? 9.336 -30.828 -18.516 1 49.44 289 SER B C 1
ATOM 4783 O O . SER B 1 289 ? 9.508 -31.625 -19.438 1 49.44 289 SER B O 1
ATOM 4785 N N . SER B 1 290 ? 8.273 -30.219 -18.484 1 46.69 290 SER B N 1
ATOM 4786 C CA . SER B 1 290 ? 7.398 -30.203 -19.656 1 46.69 290 SER B CA 1
ATOM 4787 C C . SER B 1 290 ? 8.133 -29.672 -20.875 1 46.69 290 SER B C 1
ATOM 4789 O O . SER B 1 290 ? 7.777 -30 -22.016 1 46.69 290 SER B O 1
ATOM 4791 N N . ILE B 1 291 ? 9.078 -28.922 -20.594 1 43.34 291 ILE B N 1
ATOM 4792 C CA . ILE B 1 291 ? 9.922 -28.438 -21.688 1 43.34 291 ILE B CA 1
ATOM 4793 C C . ILE B 1 291 ? 10.75 -29.594 -22.234 1 43.34 291 ILE B C 1
ATOM 4795 O O . ILE B 1 291 ? 10.953 -29.688 -23.453 1 43.34 291 ILE B O 1
ATOM 4799 N N . LYS B 1 292 ? 11.156 -30.656 -21.5 1 42.72 292 LYS B N 1
ATOM 4800 C CA . LYS B 1 292 ? 11.953 -31.766 -22.016 1 42.72 292 LYS B CA 1
ATOM 4801 C C . LYS B 1 292 ? 11.078 -32.781 -22.781 1 42.72 292 LYS B C 1
ATOM 4803 O O . LYS B 1 292 ? 11.508 -33.344 -23.781 1 42.72 292 LYS B O 1
ATOM 4808 N N . THR B 1 293 ? 9.953 -33.125 -22.266 1 37.22 293 THR B N 1
ATOM 4809 C CA . THR B 1 293 ? 9.234 -34.219 -22.938 1 37.22 293 THR B CA 1
ATOM 4810 C C . THR B 1 293 ? 8.656 -33.75 -24.266 1 37.22 293 THR B C 1
ATOM 4812 O O . THR B 1 293 ? 8.148 -34.531 -25.047 1 37.22 293 THR B O 1
ATOM 4815 N N . ASN B 1 294 ? 8.375 -32.594 -24.5 1 34.06 294 ASN B N 1
ATOM 4816 C CA . ASN B 1 294 ? 8 -32.344 -25.875 1 34.06 294 ASN B CA 1
ATOM 4817 C C . ASN B 1 294 ? 9.188 -32.5 -26.828 1 34.06 294 ASN B C 1
ATOM 4819 O O . ASN B 1 294 ? 9.828 -31.5 -27.188 1 34.06 294 ASN B O 1
ATOM 4823 N N . HIS B 1 295 ? 10.07 -33.375 -26.562 1 30.95 295 HIS B N 1
ATOM 4824 C CA . HIS B 1 295 ? 10.617 -33.938 -27.781 1 30.95 295 HIS B CA 1
ATOM 4825 C C . HIS B 1 295 ? 9.508 -34.406 -28.719 1 30.95 295 HIS B C 1
ATOM 4827 O O . HIS B 1 295 ? 8.695 -35.25 -28.344 1 30.95 295 HIS B O 1
ATOM 4833 N N . LEU B 1 296 ? 9.133 -33.719 -29.703 1 29.88 296 LEU B N 1
ATOM 4834 C CA . LEU B 1 296 ? 8.375 -34 -30.922 1 29.88 296 LEU B CA 1
ATOM 4835 C C . LEU B 1 296 ? 8.664 -35.406 -31.422 1 29.88 296 LEU B C 1
ATOM 4837 O O . LEU B 1 296 ? 9.82 -35.75 -31.688 1 29.88 296 LEU B O 1
ATOM 4841 N N . PRO B 1 297 ? 8.016 -36.438 -31.062 1 29.48 297 PRO B N 1
ATOM 4842 C CA . PRO B 1 297 ? 8.18 -37.5 -32.062 1 29.48 297 PRO B CA 1
ATOM 4843 C C . PRO B 1 297 ? 8.227 -36.969 -33.5 1 29.48 297 PRO B C 1
ATOM 4845 O O . PRO B 1 297 ? 7.66 -35.906 -33.781 1 29.48 297 PRO B O 1
ATOM 4848 N N . VAL B 1 298 ? 9.266 -37.375 -34.281 1 29.38 298 VAL B N 1
ATOM 4849 C CA . VAL B 1 298 ? 9.227 -37.438 -35.719 1 29.38 298 VAL B CA 1
ATOM 4850 C C . VAL B 1 298 ? 7.871 -38 -36.188 1 29.38 298 VAL B C 1
ATOM 4852 O O . VAL B 1 298 ? 7.578 -39.188 -35.969 1 29.38 298 VAL B O 1
ATOM 4855 N N . VAL B 1 299 ? 6.758 -37.344 -35.969 1 26.61 299 VAL B N 1
ATOM 4856 C CA . VAL B 1 299 ? 5.574 -37.688 -36.75 1 26.61 299 VAL B CA 1
ATOM 4857 C C . VAL B 1 299 ? 5.965 -37.969 -38.188 1 26.61 299 VAL B C 1
ATOM 4859 O O . VAL B 1 299 ? 6.613 -37.125 -38.844 1 26.61 299 VAL B O 1
ATOM 4862 N N . GLY B 1 300 ? 6.043 -39.219 -38.688 1 25.42 300 GLY B N 1
ATOM 4863 C CA . GLY B 1 300 ? 5.395 -39.531 -39.938 1 25.42 300 GLY B CA 1
ATOM 4864 C C . GLY B 1 300 ? 4.141 -38.719 -40.188 1 25.42 300 GLY B C 1
ATOM 4865 O O . GLY B 1 300 ? 3.607 -38.094 -39.281 1 25.42 300 GLY B O 1
ATOM 4866 N N . LYS B 1 301 ? 3.385 -38.688 -41.5 1 26.64 301 LYS B N 1
ATOM 4867 C CA . LYS B 1 301 ? 2.383 -37.875 -42.219 1 26.64 301 LYS B CA 1
ATOM 4868 C C . LYS B 1 301 ? 1.147 -37.656 -41.344 1 26.64 301 LYS B C 1
ATOM 4870 O O . LYS B 1 301 ? 0.215 -36.969 -41.781 1 26.64 301 LYS B O 1
ATOM 4875 N N . ASP B 1 302 ? 0.715 -38.531 -40.5 1 24 302 ASP B N 1
ATOM 4876 C CA . ASP B 1 302 ? -0.69 -38.312 -40.156 1 24 302 ASP B CA 1
ATOM 4877 C C . ASP B 1 302 ? -0.854 -37.156 -39.156 1 24 302 ASP B C 1
ATOM 4879 O O . ASP B 1 302 ? -0.071 -37.031 -38.219 1 24 302 ASP B O 1
ATOM 4883 N N . ASP B 1 303 ? -1.655 -36.062 -39.469 1 25.42 303 ASP B N 1
ATOM 4884 C CA . ASP B 1 303 ? -2.07 -34.688 -39.156 1 25.42 303 ASP B CA 1
ATOM 4885 C C . ASP B 1 303 ? -2.58 -34.594 -37.719 1 25.42 303 ASP B C 1
ATOM 4887 O O . ASP B 1 303 ? -3.281 -33.625 -37.375 1 25.42 303 ASP B O 1
ATOM 4891 N N . ASP B 1 304 ? -2.432 -35.438 -36.812 1 24.56 304 ASP B N 1
ATOM 4892 C CA . ASP B 1 304 ? -3.355 -35.281 -35.688 1 24.56 304 ASP B CA 1
ATOM 4893 C C . ASP B 1 304 ? -2.934 -34.125 -34.812 1 24.56 304 ASP B C 1
ATOM 4895 O O . ASP B 1 304 ? -1.819 -34.094 -34.281 1 24.56 304 ASP B O 1
ATOM 4899 N N . MET B 1 305 ? -3.498 -32.875 -34.969 1 24.12 305 MET B N 1
ATOM 4900 C CA . M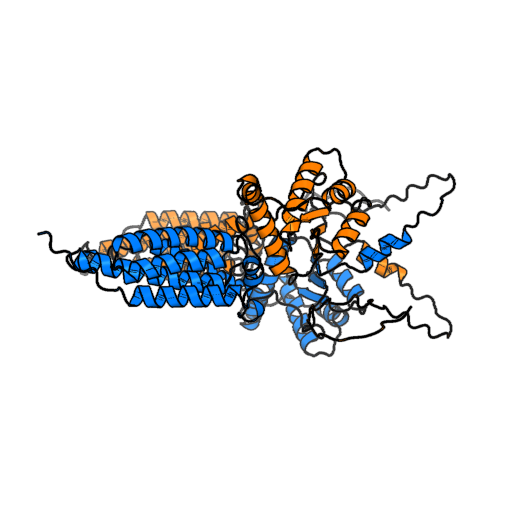ET B 1 305 ? -3.521 -31.578 -34.312 1 24.12 305 MET B CA 1
ATOM 4901 C C . MET B 1 305 ? -3.77 -31.75 -32.812 1 24.12 305 MET B C 1
ATOM 4903 O O . MET B 1 305 ? -4.832 -32.219 -32.406 1 24.12 305 MET B O 1
ATOM 4907 N N . LEU B 1 306 ? -2.887 -32.062 -32.094 1 25.83 306 LEU B N 1
ATOM 4908 C CA . LEU B 1 306 ? -3.033 -32.062 -30.641 1 25.83 306 LEU B CA 1
ATOM 4909 C C . LEU B 1 306 ? -3.584 -30.734 -30.141 1 25.83 306 LEU B C 1
ATOM 4911 O O . LEU B 1 306 ? -2.918 -29.703 -30.25 1 25.83 306 LEU B O 1
ATOM 4915 N N . SER B 1 307 ? -4.902 -30.453 -30.312 1 25.23 307 SER B N 1
ATOM 4916 C CA . SER B 1 307 ? -5.699 -29.359 -29.75 1 25.23 307 SER B CA 1
ATOM 4917 C C . SER B 1 307 ? -5.535 -29.266 -28.234 1 25.23 307 SER B C 1
ATOM 4919 O O . SER B 1 307 ? -5.789 -30.25 -27.516 1 25.23 307 SER B O 1
ATOM 4921 N N . LEU B 1 308 ? -4.656 -28.641 -27.844 1 28.36 308 LEU B N 1
ATOM 4922 C CA . LEU B 1 308 ? -4.664 -28.141 -26.469 1 28.36 308 LEU B CA 1
ATOM 4923 C C . LEU B 1 308 ? -6.051 -27.656 -26.078 1 28.36 308 LEU B C 1
ATOM 4925 O O . LEU B 1 308 ? -6.441 -26.531 -26.422 1 28.36 308 LEU B O 1
ATOM 4929 N N . GLU B 1 309 ? -7.176 -28.453 -26.141 1 26.27 309 GLU B N 1
ATOM 4930 C CA . GLU B 1 309 ? -8.547 -28.125 -25.75 1 26.27 309 GLU B CA 1
ATOM 4931 C C . GLU B 1 309 ? -8.602 -27.672 -24.297 1 26.27 309 GLU B C 1
ATOM 4933 O O . GLU B 1 309 ? -8.266 -28.438 -23.375 1 26.27 309 GLU B O 1
ATOM 4938 N N . PHE B 1 310 ? -8.414 -26.438 -24.078 1 29.83 310 PHE B N 1
ATOM 4939 C CA . PHE B 1 310 ? -8.922 -25.781 -22.875 1 29.83 310 PHE B CA 1
ATOM 4940 C C . PHE B 1 310 ? -10.398 -26.078 -22.672 1 29.83 310 PHE B C 1
ATOM 4942 O O . PHE B 1 310 ? -11.234 -25.688 -23.484 1 29.83 310 PHE B O 1
ATOM 4949 N N . ASP B 1 311 ? -10.844 -27.156 -22.172 1 26.19 311 ASP B N 1
ATOM 4950 C CA . ASP B 1 311 ? -12.281 -27.297 -21.953 1 26.19 311 ASP B CA 1
ATOM 4951 C C . ASP B 1 311 ? -12.867 -26.062 -21.297 1 26.19 311 ASP B C 1
ATOM 4953 O O . ASP B 1 311 ? -12.305 -25.531 -20.328 1 26.19 311 ASP B O 1
ATOM 4957 N N . LYS B 1 312 ? -13.719 -25.281 -22.016 1 27.72 312 LYS B N 1
ATOM 4958 C CA . LYS B 1 312 ? -14.703 -24.281 -21.625 1 27.72 312 LYS B CA 1
ATOM 4959 C C . LYS B 1 312 ? -15.469 -24.719 -20.391 1 27.72 312 LYS B C 1
ATOM 4961 O O . LYS B 1 312 ? -16.469 -25.422 -20.484 1 27.72 312 LYS B O 1
ATOM 4966 N N . VAL B 1 313 ? -15.016 -25 -19.359 1 28.06 313 VAL B N 1
ATOM 4967 C CA . VAL B 1 313 ? -15.969 -25.078 -18.25 1 28.06 313 VAL B CA 1
ATOM 4968 C C . VAL B 1 313 ? -16.688 -23.734 -18.094 1 28.06 313 VAL B C 1
ATOM 4970 O O . VAL B 1 313 ? -16.047 -22.688 -18.156 1 28.06 313 VAL B O 1
ATOM 4973 N N . GLY B 1 314 ? -18.078 -23.672 -18.312 1 25.02 314 GLY B N 1
ATOM 4974 C CA . GLY B 1 314 ? -19.141 -22.688 -18.281 1 25.02 314 GLY B CA 1
ATOM 4975 C C . GLY B 1 314 ? -19.016 -21.688 -17.141 1 25.02 314 GLY B C 1
ATOM 4976 O O . GLY B 1 314 ? -18.703 -22.078 -16.016 1 25.02 314 GLY B O 1
ATOM 4977 N N . ILE B 1 315 ? -18.734 -20.578 -17.516 1 26.22 315 ILE B N 1
ATOM 4978 C CA . ILE B 1 315 ? -19 -19.359 -16.766 1 26.22 315 ILE B CA 1
ATOM 4979 C C . ILE B 1 315 ? -20.469 -19.297 -16.375 1 26.22 315 ILE B C 1
ATOM 4981 O O . ILE B 1 315 ? -21.344 -19.25 -17.25 1 26.22 315 ILE B O 1
ATOM 4985 N N . CYS B 1 316 ? -20.906 -20.078 -15.312 1 24.53 316 CYS B N 1
ATOM 4986 C CA . CYS B 1 316 ? -22.281 -19.875 -14.867 1 24.53 316 CYS B CA 1
ATOM 4987 C C . CYS B 1 316 ? -22.594 -18.391 -14.688 1 24.53 316 CYS B C 1
ATOM 4989 O O . CYS B 1 316 ? -22.125 -17.781 -13.727 1 24.53 316 CYS B O 1
ATOM 4991 N N . GLY B 1 317 ? -22.516 -17.688 -15.781 1 24.08 317 GLY B N 1
ATOM 4992 C CA . GLY B 1 317 ? -23.234 -16.422 -15.758 1 24.08 317 GLY B CA 1
ATOM 4993 C C . GLY B 1 317 ? -24.703 -16.562 -15.43 1 24.08 317 GLY B C 1
ATOM 4994 O O . GLY B 1 317 ? -25.406 -17.375 -16.047 1 24.08 317 GLY B O 1
ATOM 4995 N N . GLU B 1 318 ? -25.141 -16.438 -14.148 1 24.42 318 GLU B N 1
ATOM 4996 C CA . GLU B 1 318 ? -26.531 -16.406 -13.719 1 24.42 318 GLU B CA 1
ATOM 4997 C C . GLU B 1 318 ? -27.375 -15.469 -14.578 1 24.42 318 GLU B C 1
ATOM 4999 O O . GLU B 1 318 ? -27.656 -14.336 -14.18 1 24.42 318 GLU B O 1
ATOM 5004 N N . GLY B 1 319 ? -27.016 -15.117 -15.82 1 23.58 319 GLY B N 1
ATOM 5005 C CA . GLY B 1 319 ? -28.141 -14.352 -16.312 1 23.58 319 GLY B CA 1
ATOM 5006 C C . GLY B 1 319 ? -29.438 -15.156 -16.375 1 23.58 319 GLY B C 1
ATOM 5007 O O . GLY B 1 319 ? -29.422 -16.344 -16.703 1 23.58 319 GLY B O 1
ATOM 5008 N N . ASP B 1 320 ? -30.516 -14.797 -15.547 1 23.06 320 ASP B N 1
ATOM 5009 C CA . ASP B 1 320 ? -31.906 -15.195 -15.453 1 23.06 320 ASP B CA 1
ATOM 5010 C C . ASP B 1 320 ? -32.562 -15.25 -16.828 1 23.06 320 ASP B C 1
ATOM 5012 O O . ASP B 1 320 ? -33.469 -14.477 -17.125 1 23.06 320 ASP B O 1
ATOM 5016 N N . ALA B 1 321 ? -31.969 -15.547 -17.938 1 21.58 321 ALA B N 1
ATOM 5017 C CA . ALA B 1 321 ? -33.094 -15.57 -18.891 1 21.58 321 ALA B CA 1
ATOM 5018 C C . ALA B 1 321 ? -34.031 -16.734 -18.609 1 21.58 321 ALA B C 1
ATOM 5020 O O . ALA B 1 321 ? -33.594 -17.797 -18.141 1 21.58 321 ALA B O 1
ATOM 5021 N N . PRO B 1 322 ? -35.469 -16.672 -18.625 1 25.52 322 PRO B N 1
ATOM 5022 C CA . PRO B 1 322 ? -36.562 -17.609 -18.484 1 25.52 322 PRO B CA 1
ATOM 5023 C C . PRO B 1 322 ? -36.469 -18.812 -19.422 1 25.52 322 PRO B C 1
ATOM 5025 O O . PRO B 1 322 ? -37.375 -19.656 -19.469 1 25.52 322 PRO B O 1
ATOM 5028 N N . ASN B 1 323 ? -35.438 -19.062 -20.266 1 21.02 323 ASN B N 1
ATOM 5029 C CA . ASN B 1 323 ? -35.875 -19.938 -21.328 1 21.02 323 ASN B CA 1
ATOM 5030 C C . ASN B 1 323 ? -36.25 -21.328 -20.797 1 21.02 323 ASN B C 1
ATOM 5032 O O . ASN B 1 323 ? -35.688 -21.766 -19.797 1 21.02 323 ASN B O 1
ATOM 5036 N N . SER B 1 324 ? -37.125 -22.203 -21.562 1 23.23 324 SER B N 1
ATOM 5037 C CA . SER B 1 324 ? -37.906 -23.438 -21.688 1 23.23 324 SER B CA 1
ATOM 5038 C C . SER B 1 324 ? -37 -24.656 -21.641 1 23.23 324 SER B C 1
ATOM 5040 O O . SER B 1 324 ? -37.188 -25.562 -20.828 1 23.23 324 SER B O 1
ATOM 5042 N N . GLN B 1 325 ? -36.812 -25.562 -22.875 1 21.06 325 GLN B N 1
ATOM 5043 C CA . GLN B 1 325 ? -37 -27 -23.062 1 21.06 325 GLN B CA 1
ATOM 5044 C C . GLN B 1 325 ? -35.719 -27.75 -22.672 1 21.06 325 GLN B C 1
ATOM 5046 O O . GLN B 1 325 ? -34.656 -27.156 -22.484 1 21.06 325 GLN B O 1
ATOM 5051 N N . SER B 1 326 ? -35.281 -29.031 -23.531 1 21.81 326 SER B N 1
ATOM 5052 C CA . SER B 1 326 ? -35.062 -30.469 -23.422 1 21.81 326 SER B CA 1
ATOM 5053 C C . SER B 1 326 ? -33.562 -30.797 -23.406 1 21.81 326 SER B C 1
ATOM 5055 O O . SER B 1 326 ? -32.906 -30.75 -24.453 1 21.81 326 SER B O 1
ATOM 5057 N N . CYS B 1 327 ? -32.75 -30.031 -22.859 1 23.3 327 CYS B N 1
ATOM 5058 C CA . CYS B 1 327 ? -31.422 -30.547 -23.125 1 23.3 327 CYS B CA 1
ATOM 5059 C C . CYS B 1 327 ? -31.328 -32.031 -22.781 1 23.3 327 CYS B C 1
ATOM 5061 O O . CYS B 1 327 ? -31.594 -32.438 -21.656 1 23.3 327 CYS B O 1
ATOM 5063 N N . THR B 1 328 ? -31.438 -32.875 -23.812 1 20.56 328 THR B N 1
ATOM 5064 C CA . THR B 1 328 ? -31.641 -34.281 -24.094 1 20.56 328 THR B CA 1
ATOM 5065 C C . THR B 1 328 ? -30.641 -35.156 -23.297 1 20.56 328 THR B C 1
ATOM 5067 O O . THR B 1 328 ? -29.547 -34.688 -22.984 1 20.56 328 THR B O 1
ATOM 5070 N N . GLU B 1 329 ? -31.016 -36.594 -23.234 1 22.64 329 GLU B N 1
ATOM 5071 C CA . GLU B 1 329 ? -30.547 -37.875 -22.672 1 22.64 329 GLU B CA 1
ATOM 5072 C C . GLU B 1 329 ? -29.109 -38.156 -23.078 1 22.64 329 GLU B C 1
ATOM 5074 O O . GLU B 1 329 ? -28.734 -37.969 -24.234 1 22.64 329 GLU B O 1
#

Solvent-accessible surface area (backbone atoms only — not comparable to full-atom values): 36144 Å² total; per-residue (Å²): 127,77,78,72,73,73,43,59,61,36,60,67,37,25,54,38,19,49,52,39,28,53,52,25,47,44,51,66,76,39,52,86,74,48,86,66,88,36,68,15,35,66,56,53,72,72,31,61,58,55,81,36,48,58,43,56,53,42,31,53,51,24,47,53,42,27,52,28,18,58,64,23,41,40,66,61,37,28,51,52,32,48,52,49,48,53,53,46,42,53,48,42,54,48,22,67,60,41,42,38,32,64,68,58,48,52,50,48,49,41,48,51,51,29,29,51,48,26,43,51,50,42,42,65,72,65,53,74,77,75,61,58,82,70,55,71,52,66,65,56,54,53,40,50,51,46,50,51,50,39,52,51,50,45,55,45,68,69,57,67,70,53,58,55,78,50,76,81,66,83,52,89,48,39,31,41,37,36,34,29,82,82,36,68,69,28,47,51,45,41,56,52,43,56,69,37,76,64,64,56,56,40,42,27,56,27,59,88,45,78,54,29,50,37,23,50,53,46,29,51,56,42,33,71,65,68,78,46,53,69,41,59,28,44,66,66,17,70,75,48,64,66,72,51,55,71,56,42,62,33,68,68,42,46,54,47,50,51,40,28,44,34,31,38,34,50,33,35,71,76,29,75,62,35,69,23,29,36,37,31,41,29,77,55,61,64,67,57,48,62,58,58,66,65,59,71,71,84,70,70,88,77,78,82,74,82,68,83,72,72,78,78,74,78,75,81,64,80,66,78,74,88,83,83,88,79,85,76,134,127,77,76,72,72,73,43,58,61,37,59,68,36,25,53,37,19,50,52,39,28,52,50,24,48,44,50,66,74,39,52,87,73,48,85,64,88,34,70,15,37,66,56,52,71,72,33,63,59,56,82,36,48,58,41,56,56,43,32,53,52,25,46,52,43,26,52,28,18,58,64,22,40,37,66,61,36,27,50,53,34,48,53,50,48,53,53,46,42,53,49,42,52,50,23,66,60,41,40,39,33,62,68,60,48,52,50,48,49,41,46,50,51,28,29,50,47,25,44,51,51,44,41,66,71,66,50,73,78,74,63,59,80,71,56,69,51,65,65,57,52,52,40,50,51,46,51,52,51,38,52,52,49,46,54,45,69,68,57,67,70,54,58,54,76,50,76,81,66,84,54,87,48,38,29,41,37,34,32,29,80,84,37,67,68,26,48,52,45,41,57,52,43,58,68,36,75,64,64,56,57,42,44,27,56,27,58,86,46,80,54,30,50,36,23,50,52,46,29,51,56,43,34,70,64,68,77,46,53,69,41,59,28,44,65,66,17,70,75,49,65,66,71,52,56,70,56,42,61,32,70,69,42,46,53,48,50,52,41,27,45,35,31,39,34,51,34,34,69,76,28,75,61,35,69,22,29,36,36,30,41,28,77,56,61,64,67,56,48,61,58,59,64,66,59,71,72,83,71,69,89,76,78,81,75,81,68,82,70,73,77,78,74,77,76,83,63,81,68,80,71,84,82,84,88,77,86,77,135

Foldseek 3Di:
DPPPVQLAQQPLLLVLLVVQLVLLVCCQPCVVPDDFLWPCSVVQSPDDDPRDRPSVVSNVLSVVLNVCNRSNVLVVSLVSLLVVLVVLLVVLVVCLVPPFTPSSLVSSVSSLVSNVSSLVVVCVVDDDPDCSVVPPDPSSVSSVVSSVVNVVRSVVRNDDQDWAPADPLVDPQQKEKEAFLVDPVRLVCCQPVLPPPPDRYTYHYAYPDQQRLQLVVQLSVVVVVVPDGSNRSNVVSSPGDGDDPVVCPDPVNVVSVVSNVSSQVVCCVPVVNDPTDMDGRDDDVVVVVVVPPPPPPPDDPDPDPPPPPPDPPDPPPPPPDDDDDDPDD/DPPPPQLAQQPLLLVLLVVQLVLLVCCQPPVVPDDFLWPCSVVQSPDDDPRDRVSVVSNVLSVVLNVCNRSNVLVVSLVSLLVVLVVLLVVLVVCLVPPFTPSSLVSSVSSLVSNVSSLVVVCVVDDDPDCSVVPPPPSSVSSVVSSVVNVVRSVVRNDDQDWAPADPLVDPQQKEKEAFLVDPVRLVCCQPVLPVPPDRYTYHYAYPDQQRLQLVVQLSVVVVVVPDGSNRSNVVSSPGDGDDPVVCPDPVNVVSVVSNVSSQVVCCVPVVNDPTDMDGRDDDVVVVVVVPPPPPPPDDPDDDPPPPPPPPPDPPPPPPDPDDDDPDD

Radius of gyration: 30.29 Å; Cα contacts (8 Å, |Δi|>4): 838; chains: 2; bounding box: 85×105×73 Å

Organism: Lawsonia intracellularis (strain PHE/MN1-00) (NCBI:txid363253)

pLDDT: mean 77.44, std 23.13, range [19.91, 97.94]